Protein AF-A0A0T9R1D1-F1 (afdb_monomer_lite)

Organism: NCBI:txid2890319

Secondary structure (DSSP, 8-state):
-PPP------SHHHHHHHHHHTTT-HHHHHHHH-----SS-GGGGG-S-HHHHHHHHHHHHHHH--HHHHHHHHHHHHHHHHTPPPGGGGHHHHT-HHHHHHHHHHHHT-SGGGGGGTSSS--SSPPPP---HHHHTT--SS--SHHHHHHHHHHHHHHS-S-HHHHHHHHHHHHHHHHHHGGGTT-SS--TT-HHHHHHHHHHHHS-HHHHHHHHHHHHHHHHHHHHHHHHHHHHHHHTT--S------------------------------SSPP--HHHHTT----SHHHHHHHHHHHHHHTGGG-TTHHHHHHHHHHHHHHHHHHHHHHHHHHHHHHHHHHHTTS-------------HHHHHHHHHHHHHHHHHTTGGG------------------S--

Structure (mmCIF, N/CA/C/O backbone):
data_AF-A0A0T9R1D1-F1
#
_entry.id   AF-A0A0T9R1D1-F1
#
loop_
_atom_site.group_PDB
_atom_site.id
_atom_site.type_symbol
_atom_site.label_atom_id
_atom_site.label_alt_id
_atom_site.label_comp_id
_atom_site.label_asym_id
_atom_site.label_entity_id
_atom_site.label_seq_id
_atom_site.pdbx_PDB_ins_code
_atom_site.Cartn_x
_atom_site.Cartn_y
_atom_site.Cartn_z
_atom_site.occupancy
_atom_site.B_iso_or_equiv
_atom_site.auth_seq_id
_atom_site.auth_comp_id
_atom_site.auth_asym_id
_atom_site.auth_atom_id
_atom_site.pdbx_PDB_model_num
ATOM 1 N N . MET A 1 1 ? 31.024 3.770 -36.621 1.00 39.19 1 MET A N 1
ATOM 2 C CA . MET A 1 1 ? 30.273 2.869 -35.719 1.00 39.19 1 MET A CA 1
ATOM 3 C C . MET A 1 1 ? 29.210 3.701 -35.028 1.00 39.19 1 MET A C 1
ATOM 5 O O . MET A 1 1 ? 29.581 4.633 -34.332 1.00 39.19 1 MET A O 1
ATOM 9 N N . LYS A 1 2 ? 27.916 3.454 -35.272 1.00 47.56 2 LYS A N 1
ATOM 10 C CA . LYS A 1 2 ? 26.869 4.037 -34.420 1.00 47.56 2 LYS A CA 1
ATOM 11 C C . LYS A 1 2 ? 26.985 3.353 -33.057 1.00 47.56 2 LYS A C 1
ATOM 13 O O . LYS A 1 2 ? 27.010 2.124 -33.019 1.00 47.56 2 LYS A O 1
ATOM 18 N N . GLU A 1 3 ? 27.136 4.130 -31.989 1.00 56.22 3 GLU A N 1
ATOM 19 C CA . GLU A 1 3 ? 27.085 3.626 -30.613 1.00 56.22 3 GLU A CA 1
ATOM 20 C C . GLU A 1 3 ? 25.840 2.747 -30.453 1.00 56.22 3 GLU A C 1
ATOM 22 O O . GLU A 1 3 ? 24.732 3.142 -30.825 1.00 56.22 3 GLU A O 1
ATOM 27 N N . LYS A 1 4 ? 26.029 1.514 -29.975 1.00 64.62 4 LYS A N 1
ATOM 28 C CA . LYS A 1 4 ? 24.915 0.608 -29.700 1.00 64.62 4 LYS A CA 1
ATOM 29 C C . LYS A 1 4 ? 24.111 1.237 -28.561 1.00 64.62 4 LYS A C 1
ATOM 31 O O . LYS A 1 4 ? 24.691 1.609 -27.547 1.00 64.62 4 LYS A O 1
ATOM 36 N N . ALA A 1 5 ? 22.803 1.393 -28.734 1.00 75.94 5 ALA A N 1
ATOM 37 C CA . ALA A 1 5 ? 21.940 1.951 -27.700 1.00 75.94 5 ALA A CA 1
ATOM 38 C C . ALA A 1 5 ? 21.975 1.049 -26.456 1.00 75.94 5 ALA A C 1
ATOM 40 O O . ALA A 1 5 ? 21.552 -0.101 -26.537 1.00 75.94 5 ALA A O 1
ATOM 41 N N . ILE A 1 6 ? 22.497 1.549 -25.333 1.00 86.81 6 ILE A N 1
ATOM 42 C CA . ILE A 1 6 ? 22.583 0.809 -24.065 1.00 86.81 6 ILE A CA 1
ATOM 43 C C . ILE A 1 6 ? 21.473 1.286 -23.126 1.00 86.81 6 ILE A C 1
ATOM 45 O O . ILE A 1 6 ? 21.212 2.485 -22.990 1.00 86.81 6 ILE A O 1
ATOM 49 N N . ILE A 1 7 ? 20.815 0.340 -22.462 1.00 90.56 7 ILE A N 1
ATOM 50 C CA . ILE A 1 7 ? 19.822 0.615 -21.426 1.00 90.56 7 ILE A CA 1
ATOM 51 C C . ILE A 1 7 ? 20.579 0.877 -20.117 1.00 90.56 7 ILE A C 1
ATOM 53 O O . ILE A 1 7 ? 21.046 -0.048 -19.452 1.00 90.56 7 ILE A O 1
ATOM 57 N N . GLU A 1 8 ? 20.721 2.154 -19.754 1.00 89.75 8 GLU A N 1
ATOM 58 C CA . GLU A 1 8 ? 21.452 2.576 -18.553 1.00 89.75 8 GLU A CA 1
ATOM 59 C C . GLU A 1 8 ? 20.614 2.469 -17.266 1.00 89.75 8 GLU A C 1
ATOM 61 O O . GLU A 1 8 ? 19.822 3.363 -16.924 1.00 89.75 8 GLU A O 1
ATOM 66 N N . LEU A 1 9 ? 20.864 1.412 -16.493 1.00 93.94 9 LEU A N 1
ATOM 67 C CA . LEU A 1 9 ? 20.286 1.190 -15.168 1.00 93.94 9 LEU A CA 1
ATOM 68 C C . LEU A 1 9 ? 21.399 1.321 -14.118 1.00 93.94 9 LEU A C 1
ATOM 70 O O . LEU A 1 9 ? 22.374 0.581 -14.140 1.00 93.94 9 LEU A O 1
ATOM 74 N N . LYS A 1 10 ? 21.295 2.315 -13.227 1.00 93.12 10 LYS A N 1
ATOM 75 C CA . LYS A 1 10 ? 22.371 2.674 -12.275 1.00 93.12 10 LYS A CA 1
ATOM 76 C C . LYS A 1 10 ? 21.989 2.427 -10.820 1.00 93.12 10 LYS A C 1
ATOM 78 O O . LYS A 1 10 ? 22.827 2.528 -9.932 1.00 93.12 10 LYS A O 1
ATOM 83 N N . THR A 1 11 ? 20.713 2.157 -10.559 1.00 93.75 11 THR A N 1
ATOM 84 C CA . THR A 1 11 ? 20.182 1.969 -9.208 1.00 93.75 11 THR A CA 1
ATOM 85 C C . THR A 1 11 ? 19.214 0.797 -9.175 1.00 93.75 11 THR A C 1
ATOM 87 O O . THR A 1 11 ? 18.607 0.452 -10.188 1.00 93.75 11 THR A O 1
ATOM 90 N N . GLU A 1 12 ? 18.977 0.233 -7.992 1.00 93.56 12 GLU A N 1
ATOM 91 C CA . GLU A 1 12 ? 17.936 -0.785 -7.835 1.00 93.56 12 GLU A CA 1
ATOM 92 C C . GLU A 1 12 ? 16.534 -0.271 -8.216 1.00 93.56 12 GLU A C 1
ATOM 94 O O . GLU A 1 12 ? 15.703 -1.041 -8.690 1.00 93.56 12 GLU A O 1
ATOM 99 N N . ARG A 1 13 ? 16.254 1.030 -8.025 1.00 94.56 13 ARG A N 1
ATOM 100 C CA . ARG A 1 13 ? 14.980 1.647 -8.445 1.00 94.56 13 ARG A CA 1
ATOM 101 C C . ARG A 1 13 ? 14.839 1.628 -9.963 1.00 94.56 13 ARG A C 1
ATOM 103 O O . ARG A 1 13 ? 13.752 1.345 -10.460 1.00 94.56 13 ARG A O 1
ATOM 110 N N . ASP A 1 14 ? 15.936 1.879 -10.681 1.00 95.06 14 ASP A N 1
ATOM 111 C CA . ASP A 1 14 ? 15.959 1.808 -12.142 1.00 95.06 14 ASP A CA 1
ATOM 112 C C . ASP A 1 14 ? 15.614 0.389 -12.607 1.00 95.06 14 ASP A C 1
ATOM 114 O O . ASP A 1 14 ? 14.724 0.215 -13.435 1.00 95.06 14 ASP A O 1
ATOM 118 N N . ILE A 1 15 ? 16.277 -0.618 -12.028 1.00 94.81 15 ILE A N 1
ATOM 119 C CA . ILE A 1 15 ? 16.066 -2.033 -12.356 1.00 94.81 15 ILE A CA 1
ATOM 120 C C . ILE A 1 15 ? 14.618 -2.446 -12.070 1.00 94.81 15 ILE A C 1
ATOM 122 O O . ILE A 1 15 ? 13.946 -2.971 -12.956 1.00 94.81 15 ILE A O 1
ATOM 126 N N . ARG A 1 16 ? 14.098 -2.163 -10.867 1.00 94.62 16 ARG A N 1
ATOM 127 C CA . ARG A 1 16 ? 12.721 -2.531 -10.495 1.00 94.62 16 ARG A CA 1
ATOM 128 C C . ARG A 1 16 ? 11.677 -1.880 -11.393 1.00 94.62 16 ARG A C 1
ATOM 130 O O . ARG A 1 16 ? 10.714 -2.544 -11.770 1.00 94.62 16 ARG A O 1
ATOM 137 N N . LEU A 1 17 ? 11.847 -0.603 -11.742 1.00 95.56 17 LEU A N 1
ATOM 138 C CA . LEU A 1 17 ? 10.929 0.056 -12.666 1.00 95.56 17 LEU A CA 1
ATOM 139 C C . LEU A 1 17 ? 11.033 -0.547 -14.070 1.00 95.56 17 LEU A C 1
ATOM 141 O O . LEU A 1 17 ? 10.000 -0.813 -14.680 1.00 95.56 17 LEU A O 1
ATOM 145 N N . PHE A 1 18 ? 12.250 -0.748 -14.581 1.00 95.44 18 PHE A N 1
ATOM 146 C CA . PHE A 1 18 ? 12.462 -1.279 -15.924 1.00 95.44 18 PHE A CA 1
ATOM 147 C C . PHE A 1 18 ? 11.841 -2.670 -16.075 1.00 95.44 18 PHE A C 1
ATOM 149 O O . PHE A 1 18 ? 11.085 -2.907 -17.015 1.00 95.44 18 PHE A O 1
ATOM 156 N N . LEU A 1 19 ? 12.098 -3.563 -15.118 1.00 93.31 19 LEU A N 1
ATOM 157 C CA . LEU A 1 19 ? 11.526 -4.906 -15.114 1.00 93.31 19 LEU A CA 1
ATOM 158 C C . LEU A 1 19 ? 10.005 -4.877 -14.963 1.00 93.31 19 LEU A C 1
ATOM 160 O O . LEU A 1 19 ? 9.332 -5.666 -15.608 1.00 93.31 19 LEU A O 1
ATOM 164 N N . TRP A 1 20 ? 9.442 -3.956 -14.173 1.00 94.06 20 TRP A N 1
ATOM 165 C CA . TRP A 1 20 ? 7.986 -3.807 -14.079 1.00 94.06 20 TRP A CA 1
ATOM 166 C C . TRP A 1 20 ? 7.359 -3.320 -15.394 1.00 94.06 20 TRP A C 1
ATOM 168 O O . TRP A 1 20 ? 6.350 -3.868 -15.831 1.00 94.06 20 TRP A O 1
ATOM 178 N N . LEU A 1 21 ? 7.960 -2.320 -16.049 1.00 93.44 21 LEU A N 1
ATOM 179 C CA . LEU A 1 21 ? 7.464 -1.770 -17.318 1.00 93.44 21 LEU A CA 1
ATOM 180 C C . LEU A 1 21 ? 7.488 -2.789 -18.462 1.00 93.44 21 LEU A C 1
ATOM 182 O O . LEU A 1 21 ? 6.662 -2.686 -19.367 1.00 93.44 21 LEU A O 1
ATOM 186 N N . ASN A 1 22 ? 8.444 -3.719 -18.425 1.00 93.31 22 ASN A N 1
ATOM 187 C CA . ASN A 1 22 ? 8.735 -4.665 -19.502 1.00 93.31 22 ASN A CA 1
ATOM 188 C C . ASN A 1 22 ? 8.604 -6.127 -19.034 1.00 93.31 22 ASN A C 1
ATOM 190 O O . ASN A 1 22 ? 9.261 -7.016 -19.576 1.00 93.31 22 ASN A O 1
ATOM 194 N N . LYS A 1 23 ? 7.786 -6.387 -18.005 1.00 89.12 23 LYS A N 1
ATOM 195 C CA . LYS A 1 23 ? 7.622 -7.727 -17.412 1.00 89.12 23 LYS A CA 1
ATOM 196 C C . LYS A 1 23 ? 7.077 -8.754 -18.411 1.00 89.12 23 LYS A C 1
ATOM 198 O O . LYS A 1 23 ? 7.488 -9.906 -18.379 1.00 89.12 23 LYS A O 1
ATOM 203 N N . ASP A 1 24 ? 6.204 -8.299 -19.309 1.00 91.06 24 ASP A N 1
ATOM 204 C CA . ASP A 1 24 ? 5.544 -9.110 -20.338 1.00 91.06 24 ASP A CA 1
ATOM 205 C C . ASP A 1 24 ? 6.248 -8.982 -21.704 1.00 91.06 24 ASP A C 1
ATOM 207 O O . ASP A 1 24 ? 5.720 -9.404 -22.731 1.00 91.06 24 ASP A O 1
ATOM 211 N N . ASP A 1 25 ? 7.425 -8.351 -21.739 1.00 93.81 25 ASP A N 1
ATOM 212 C CA . ASP A 1 25 ? 8.198 -8.173 -22.962 1.00 93.81 25 ASP A CA 1
ATOM 213 C C . ASP A 1 25 ? 8.818 -9.502 -23.411 1.00 93.81 25 ASP A C 1
ATOM 215 O O . ASP A 1 25 ? 9.328 -10.277 -22.595 1.00 93.81 25 ASP A O 1
ATOM 219 N N . ALA A 1 26 ? 8.814 -9.753 -24.721 1.00 91.25 26 ALA A N 1
ATOM 220 C CA . ALA A 1 26 ? 9.353 -10.978 -25.295 1.00 91.25 26 ALA A CA 1
ATOM 221 C C . ALA A 1 26 ? 10.834 -11.194 -24.941 1.00 91.25 26 ALA A C 1
ATOM 223 O O . ALA A 1 26 ? 11.230 -12.336 -24.726 1.00 91.25 26 ALA A O 1
ATOM 224 N N . ALA A 1 27 ? 11.641 -10.134 -24.809 1.00 90.06 27 ALA A N 1
ATOM 225 C CA . ALA A 1 27 ? 13.036 -10.262 -24.386 1.00 90.06 27 ALA A CA 1
ATOM 226 C C . ALA A 1 27 ? 13.132 -10.796 -22.951 1.00 90.06 27 ALA A C 1
ATOM 228 O O . ALA A 1 27 ? 13.853 -11.759 -22.695 1.00 90.06 27 ALA A O 1
ATOM 229 N N . THR A 1 28 ? 12.344 -10.235 -22.030 1.00 88.00 28 THR A N 1
ATOM 230 C CA . THR A 1 28 ? 12.280 -10.677 -20.629 1.00 88.00 28 THR A CA 1
ATOM 231 C C . THR A 1 28 ? 11.819 -12.136 -20.527 1.00 88.00 28 THR A C 1
ATOM 233 O O . THR A 1 28 ? 12.431 -12.929 -19.812 1.00 88.00 28 THR A O 1
ATOM 236 N N . LEU A 1 29 ? 10.774 -12.514 -21.272 1.00 86.00 29 LEU A N 1
ATOM 237 C CA . LEU A 1 29 ? 10.209 -13.869 -21.259 1.00 86.00 29 LEU A CA 1
ATOM 238 C C . LEU A 1 29 ? 11.147 -14.905 -21.904 1.00 86.00 29 LEU A C 1
ATOM 240 O O . LEU A 1 29 ? 11.362 -15.986 -21.349 1.00 86.00 29 LEU A O 1
ATOM 244 N N . ASN A 1 30 ? 11.758 -14.576 -23.045 1.00 85.38 30 ASN A N 1
ATOM 245 C CA . ASN A 1 30 ? 12.713 -15.450 -23.733 1.00 85.38 30 ASN A CA 1
ATOM 246 C C . ASN A 1 30 ? 13.986 -15.654 -22.910 1.00 85.38 30 ASN A C 1
ATOM 248 O O . ASN A 1 30 ? 14.575 -16.741 -22.918 1.00 85.38 30 ASN A O 1
ATOM 252 N N . PHE A 1 31 ? 14.407 -14.630 -22.165 1.00 83.12 31 PHE A N 1
ATOM 253 C CA . PHE A 1 31 ? 15.561 -14.742 -21.284 1.00 83.12 31 PHE A CA 1
ATOM 254 C C . PHE A 1 31 ? 15.331 -15.747 -20.145 1.00 83.12 31 PHE A C 1
ATOM 256 O O . PHE A 1 31 ? 16.263 -16.410 -19.701 1.00 83.12 31 PHE A O 1
ATOM 263 N N . GLN A 1 32 ? 14.085 -15.943 -19.715 1.00 78.94 32 GLN A N 1
ATOM 264 C CA . GLN A 1 32 ? 13.746 -16.927 -18.684 1.00 78.94 32 GLN A CA 1
ATOM 265 C C . GLN A 1 32 ? 13.573 -18.352 -19.222 1.00 78.94 32 GLN A C 1
ATOM 267 O O . GLN A 1 32 ? 13.819 -19.312 -18.497 1.00 78.94 32 GLN A O 1
ATOM 272 N N . THR A 1 33 ? 13.114 -18.497 -20.466 1.00 76.38 33 THR A N 1
ATOM 273 C CA . THR A 1 33 ? 12.575 -19.768 -20.982 1.00 76.38 33 THR A CA 1
ATOM 274 C C . THR A 1 33 ? 13.488 -20.482 -21.971 1.00 76.38 33 THR A C 1
ATOM 276 O O . THR A 1 33 ? 13.493 -21.711 -22.015 1.00 76.38 33 THR A O 1
ATOM 279 N N . ILE A 1 34 ? 14.269 -19.745 -22.762 1.00 72.94 34 ILE A N 1
ATOM 280 C CA . ILE A 1 34 ? 15.081 -20.335 -23.828 1.00 72.94 34 ILE A CA 1
ATOM 281 C C . ILE A 1 34 ? 16.478 -20.657 -23.292 1.00 72.94 34 ILE A C 1
ATOM 283 O O . ILE A 1 34 ? 17.191 -19.778 -22.806 1.00 72.94 34 ILE A O 1
ATOM 287 N N . SER A 1 35 ? 16.885 -21.923 -23.418 1.00 62.19 35 SER A N 1
ATOM 288 C CA . SER A 1 35 ? 18.256 -22.365 -23.149 1.00 62.19 35 SER A CA 1
ATOM 289 C C . SER A 1 35 ? 19.154 -21.995 -24.334 1.00 62.19 35 SER A C 1
ATOM 291 O O . SER A 1 35 ? 19.328 -22.769 -25.271 1.00 62.19 35 SER A O 1
ATOM 293 N N . LEU A 1 36 ? 19.673 -20.768 -24.318 1.00 65.81 36 LEU A N 1
ATOM 294 C CA . LEU A 1 36 ? 20.740 -20.318 -25.215 1.00 65.81 36 LEU A CA 1
ATOM 295 C C . LEU A 1 36 ? 22.075 -20.299 -24.463 1.00 65.81 36 LEU A C 1
ATOM 297 O O . LEU A 1 36 ? 22.106 -20.176 -23.236 1.00 65.81 36 LEU A O 1
ATOM 301 N N . VAL A 1 37 ? 23.183 -20.397 -25.201 1.00 69.38 37 VAL A N 1
ATOM 302 C CA . VAL A 1 37 ? 24.516 -20.103 -24.655 1.00 69.38 37 VAL A CA 1
ATOM 303 C C . VAL A 1 37 ? 24.574 -18.603 -24.386 1.00 69.38 37 VAL A C 1
ATOM 305 O O . VAL A 1 37 ? 24.555 -17.814 -25.327 1.00 69.38 37 VAL A O 1
ATOM 308 N N . ARG A 1 38 ? 24.611 -18.219 -23.110 1.00 75.44 38 ARG A N 1
ATOM 309 C CA . ARG A 1 38 ? 24.570 -16.823 -22.656 1.00 75.44 38 ARG A CA 1
ATOM 310 C C . ARG A 1 38 ? 25.704 -16.526 -21.697 1.00 75.44 38 ARG A C 1
ATOM 312 O O . ARG A 1 38 ? 26.185 -17.426 -21.007 1.00 75.44 38 ARG A O 1
ATOM 319 N N . ASN A 1 39 ? 26.095 -15.258 -21.629 1.00 80.75 39 ASN A N 1
ATOM 320 C CA . ASN A 1 39 ? 27.077 -14.801 -20.650 1.00 80.75 39 ASN A CA 1
ATOM 321 C C . ASN A 1 39 ? 26.455 -14.673 -19.256 1.00 80.75 39 ASN A C 1
ATOM 323 O O . ASN A 1 39 ? 27.155 -14.846 -18.256 1.00 80.75 39 ASN A O 1
ATOM 327 N N . TYR A 1 40 ? 25.144 -14.412 -19.188 1.00 82.62 40 TYR A N 1
ATOM 328 C CA . TYR A 1 40 ? 24.403 -14.286 -17.939 1.00 82.62 40 TYR A CA 1
ATOM 329 C C . TYR A 1 40 ? 23.235 -15.277 -17.849 1.00 82.62 40 TYR A C 1
ATOM 331 O O . TYR A 1 40 ? 22.577 -15.625 -18.829 1.00 82.62 40 TYR A O 1
ATOM 339 N N . ASN A 1 41 ? 22.960 -15.738 -16.631 1.00 80.19 41 ASN A N 1
ATOM 340 C CA . ASN A 1 41 ? 21.825 -16.595 -16.321 1.00 80.19 41 ASN A CA 1
ATOM 341 C C . ASN A 1 41 ? 20.550 -15.769 -16.053 1.00 80.19 41 ASN A C 1
ATOM 343 O O . ASN A 1 41 ? 20.605 -14.598 -15.678 1.00 80.19 41 ASN A O 1
ATOM 347 N N . ALA A 1 42 ? 19.375 -16.390 -16.193 1.00 81.19 42 ALA A N 1
ATOM 348 C CA . ALA A 1 42 ? 18.093 -15.712 -15.970 1.00 81.19 42 ALA A CA 1
ATOM 349 C C . ALA A 1 42 ? 17.949 -15.135 -14.547 1.00 81.19 42 ALA A C 1
ATOM 351 O O . ALA A 1 42 ? 17.370 -14.066 -14.359 1.00 81.19 42 ALA A O 1
ATOM 352 N N . ASN A 1 43 ? 18.521 -15.807 -13.544 1.00 83.94 43 ASN A N 1
ATOM 353 C CA . ASN A 1 43 ? 18.464 -15.372 -12.145 1.00 83.94 43 ASN A CA 1
ATOM 354 C C . ASN A 1 43 ? 19.247 -14.072 -11.907 1.00 83.94 43 ASN A C 1
ATOM 356 O O . ASN A 1 43 ? 18.867 -13.274 -11.053 1.00 83.94 43 ASN A O 1
ATOM 360 N N . GLN A 1 44 ? 20.308 -13.830 -12.677 1.00 87.12 44 GLN A N 1
ATOM 361 C CA . GLN A 1 44 ? 21.113 -12.614 -12.623 1.00 87.12 44 GLN A CA 1
ATOM 362 C C . GLN A 1 44 ? 20.330 -11.392 -13.104 1.00 87.12 44 GLN A C 1
ATOM 364 O O . GLN A 1 44 ? 20.607 -10.303 -12.628 1.00 87.12 44 GLN A O 1
ATOM 369 N N . MET A 1 45 ? 19.299 -11.550 -13.943 1.00 84.56 45 MET A N 1
ATOM 370 C CA . MET A 1 45 ? 18.399 -10.450 -14.326 1.00 84.56 45 MET A CA 1
ATOM 371 C C . MET A 1 45 ? 17.559 -9.922 -13.147 1.00 84.56 45 MET A C 1
ATOM 373 O O . MET A 1 45 ? 17.096 -8.783 -13.167 1.00 84.56 45 MET A O 1
ATOM 377 N N . TYR A 1 46 ? 17.377 -10.734 -12.106 1.00 83.94 46 TYR A N 1
ATOM 378 C CA . TYR A 1 46 ? 16.678 -10.369 -10.870 1.00 83.94 46 TYR A CA 1
ATOM 379 C C . TYR A 1 46 ? 17.627 -10.334 -9.664 1.00 83.94 46 TYR A C 1
ATOM 381 O O . TYR A 1 46 ? 17.184 -10.349 -8.515 1.00 83.94 46 TYR A O 1
ATOM 389 N N . GLY A 1 47 ? 18.938 -10.308 -9.924 1.00 79.75 47 GLY A N 1
ATOM 390 C CA . GLY A 1 47 ? 19.976 -10.315 -8.905 1.00 79.75 47 GLY A CA 1
ATOM 391 C C . GLY A 1 47 ? 20.118 -8.974 -8.182 1.00 79.75 47 GLY A C 1
ATOM 392 O O . GLY A 1 47 ? 19.675 -7.926 -8.655 1.00 79.75 47 GLY A O 1
ATOM 393 N N . GLY A 1 48 ? 20.776 -9.012 -7.020 1.00 81.00 48 GLY A N 1
ATOM 394 C CA . GLY A 1 48 ? 21.062 -7.816 -6.219 1.00 81.00 48 GLY A CA 1
ATOM 395 C C . GLY A 1 48 ? 22.231 -6.966 -6.734 1.00 81.00 48 GLY A C 1
ATOM 396 O O . GLY A 1 48 ? 22.327 -5.794 -6.382 1.00 81.00 48 GLY A O 1
ATOM 397 N N . ASP A 1 49 ? 23.114 -7.523 -7.569 1.00 91.56 49 ASP A N 1
ATOM 398 C CA . ASP A 1 49 ? 24.230 -6.772 -8.151 1.00 91.56 49 ASP A CA 1
ATOM 399 C C . ASP A 1 49 ? 23.746 -5.947 -9.348 1.00 91.56 49 ASP A C 1
ATOM 401 O O . ASP A 1 49 ? 23.413 -6.482 -10.403 1.00 91.56 49 ASP A O 1
ATOM 405 N N . ILE A 1 50 ? 23.727 -4.623 -9.183 1.00 93.06 50 ILE A N 1
ATOM 406 C CA . ILE A 1 50 ? 23.224 -3.679 -10.187 1.00 93.06 50 ILE A CA 1
ATOM 407 C C . ILE A 1 50 ? 23.965 -3.820 -11.519 1.00 93.06 50 ILE A C 1
ATOM 409 O O . ILE A 1 50 ? 23.332 -3.761 -12.574 1.00 93.06 50 ILE A O 1
ATOM 413 N N . ASN A 1 51 ? 25.286 -4.005 -11.493 1.00 92.62 51 ASN A N 1
ATOM 414 C CA . ASN A 1 51 ? 26.083 -4.082 -12.711 1.00 92.62 51 ASN A CA 1
ATOM 415 C C . ASN A 1 51 ? 25.762 -5.374 -13.454 1.00 92.62 51 ASN A C 1
ATOM 417 O O . ASN A 1 51 ? 25.403 -5.320 -14.630 1.00 92.62 51 ASN A O 1
ATOM 421 N N . VAL A 1 52 ? 25.822 -6.511 -12.760 1.00 92.31 52 VAL A N 1
ATOM 422 C CA . VAL A 1 52 ? 25.525 -7.825 -13.346 1.00 92.31 52 VAL A CA 1
ATOM 423 C C . VAL A 1 52 ? 24.097 -7.860 -13.891 1.00 92.31 52 VAL A C 1
ATOM 425 O O . VAL A 1 52 ? 23.894 -8.239 -15.043 1.00 92.31 52 VAL A O 1
ATOM 428 N N . THR A 1 53 ? 23.122 -7.377 -13.120 1.00 93.75 53 THR A N 1
ATOM 429 C CA . THR A 1 53 ? 21.718 -7.312 -13.540 1.00 93.75 53 THR A CA 1
ATOM 430 C C . THR A 1 53 ? 21.531 -6.437 -14.778 1.00 93.75 53 THR A C 1
ATOM 432 O O . THR A 1 53 ? 20.825 -6.815 -15.711 1.00 93.75 53 THR A O 1
ATOM 435 N N . THR A 1 54 ? 22.197 -5.283 -14.841 1.00 94.00 54 THR A N 1
ATOM 436 C CA . THR A 1 54 ? 22.114 -4.387 -16.005 1.00 94.00 54 THR A CA 1
ATOM 437 C C . THR A 1 54 ? 22.702 -5.029 -17.258 1.00 94.00 54 THR A C 1
ATOM 439 O O . THR A 1 54 ? 22.136 -4.876 -18.341 1.00 94.00 54 THR A O 1
ATOM 442 N N . HIS A 1 55 ? 23.807 -5.766 -17.131 1.00 92.69 55 HIS A N 1
ATOM 443 C CA . HIS A 1 55 ? 24.411 -6.473 -18.261 1.00 92.69 55 HIS A CA 1
ATOM 444 C C . HIS A 1 55 ? 23.521 -7.625 -18.737 1.00 92.69 55 HIS A C 1
ATOM 446 O O . HIS A 1 55 ? 23.294 -7.736 -19.939 1.00 92.69 55 HIS A O 1
ATOM 452 N N . ALA A 1 56 ? 22.935 -8.396 -17.816 1.00 92.06 56 ALA A N 1
ATOM 453 C CA . ALA A 1 56 ? 21.969 -9.445 -18.140 1.00 92.06 56 ALA A CA 1
ATOM 454 C C . ALA A 1 56 ? 20.736 -8.891 -18.882 1.00 92.06 56 ALA A C 1
ATOM 456 O O . ALA A 1 56 ? 20.330 -9.438 -19.904 1.00 92.06 56 ALA A O 1
ATOM 457 N N . ILE A 1 57 ? 20.178 -7.762 -18.423 1.00 92.88 57 ILE A N 1
ATOM 458 C CA . ILE A 1 57 ? 19.061 -7.084 -19.105 1.00 92.88 57 ILE A CA 1
ATOM 459 C C . ILE A 1 57 ? 19.471 -6.637 -20.513 1.00 92.88 57 ILE A C 1
ATOM 461 O O . ILE A 1 57 ? 18.731 -6.849 -21.469 1.00 92.88 57 ILE A O 1
ATOM 465 N N . ASN A 1 58 ? 20.642 -6.015 -20.666 1.00 92.56 58 ASN A N 1
ATOM 466 C CA . ASN A 1 58 ? 21.094 -5.576 -21.985 1.00 92.56 58 ASN A CA 1
ATOM 467 C C . ASN A 1 58 ? 21.358 -6.767 -22.921 1.00 92.56 58 ASN A C 1
ATOM 469 O O . ASN A 1 58 ? 20.977 -6.685 -24.083 1.00 92.56 58 ASN A O 1
ATOM 473 N N . GLU A 1 59 ? 21.931 -7.877 -22.439 1.00 90.94 59 GLU A N 1
ATOM 474 C CA . GLU A 1 59 ? 22.091 -9.112 -23.225 1.00 90.94 59 GLU A CA 1
ATOM 475 C C . GLU A 1 59 ? 20.730 -9.612 -23.734 1.00 90.94 59 GLU A C 1
ATOM 477 O O . GLU A 1 59 ? 20.552 -9.750 -24.944 1.00 90.94 59 GLU A O 1
ATOM 482 N N . ALA A 1 60 ? 19.740 -9.745 -22.843 1.00 90.81 60 ALA A N 1
ATOM 483 C CA . ALA A 1 60 ? 18.388 -10.186 -23.190 1.00 90.81 60 ALA A CA 1
ATOM 484 C C . ALA A 1 60 ? 17.738 -9.338 -24.296 1.00 90.81 60 ALA A C 1
ATOM 486 O O . ALA A 1 60 ? 17.145 -9.859 -25.240 1.00 90.81 60 ALA A O 1
ATOM 487 N N . PHE A 1 61 ? 17.847 -8.012 -24.191 1.00 92.50 61 PHE A N 1
ATOM 488 C CA . PHE A 1 61 ? 17.230 -7.095 -25.148 1.00 92.50 61 PHE A CA 1
ATOM 489 C C . PHE A 1 61 ? 18.031 -6.996 -26.454 1.00 92.50 61 PHE A C 1
ATOM 491 O O . PHE A 1 61 ? 17.439 -6.824 -27.518 1.00 92.50 61 PHE A O 1
ATOM 498 N N . PHE A 1 62 ? 19.359 -7.134 -26.409 1.00 90.44 62 PHE A N 1
ATOM 499 C CA . PHE A 1 62 ? 20.216 -7.121 -27.599 1.00 90.44 62 PHE A CA 1
ATOM 500 C C . PHE A 1 62 ? 20.089 -8.381 -28.449 1.00 90.44 62 PHE A C 1
ATOM 502 O O . PHE A 1 62 ? 20.305 -8.295 -29.657 1.00 90.44 62 PHE A O 1
ATOM 509 N N . GLU A 1 63 ? 19.768 -9.524 -27.839 1.00 86.81 63 GLU A N 1
ATOM 510 C CA . GLU A 1 63 ? 19.490 -10.766 -28.566 1.00 86.81 63 GLU A CA 1
ATOM 511 C C . GLU A 1 63 ? 18.257 -10.628 -29.470 1.00 86.81 63 GLU A C 1
ATOM 513 O O . GLU A 1 63 ? 18.231 -11.199 -30.559 1.00 86.81 63 GLU A O 1
ATOM 518 N N . LEU A 1 64 ? 17.248 -9.862 -29.039 1.00 88.81 64 LEU A N 1
ATOM 519 C CA . LEU A 1 64 ? 15.951 -9.806 -29.715 1.00 88.81 64 LEU A CA 1
ATOM 520 C C . LEU A 1 64 ? 15.727 -8.537 -30.549 1.00 88.81 64 LEU A C 1
ATOM 522 O O . LEU A 1 64 ? 15.017 -8.582 -31.555 1.00 88.81 64 LEU A O 1
ATOM 526 N N . TYR A 1 65 ? 16.300 -7.401 -30.147 1.00 91.75 65 TYR A N 1
ATOM 527 C CA . TYR A 1 65 ? 15.950 -6.099 -30.711 1.00 91.75 65 TYR A CA 1
ATOM 528 C C . TYR A 1 65 ? 17.114 -5.392 -31.403 1.00 91.75 65 TYR A C 1
ATOM 530 O O . TYR A 1 65 ? 18.269 -5.428 -30.978 1.00 91.75 65 TYR A O 1
ATOM 538 N N . ASN A 1 66 ? 16.779 -4.676 -32.479 1.00 89.81 66 ASN A N 1
ATOM 539 C CA . ASN A 1 66 ? 17.715 -3.818 -33.196 1.00 89.81 66 ASN A CA 1
ATOM 540 C C . ASN A 1 66 ? 17.969 -2.486 -32.442 1.00 89.81 66 ASN A C 1
ATOM 542 O O . ASN A 1 66 ? 17.204 -2.121 -31.542 1.00 89.81 66 ASN A O 1
ATOM 546 N N . PRO A 1 67 ? 19.017 -1.720 -32.807 1.00 89.25 67 PRO A N 1
ATOM 547 C CA . PRO A 1 67 ? 19.367 -0.471 -32.123 1.00 89.25 67 PRO A CA 1
ATOM 548 C C . PRO A 1 67 ? 18.260 0.593 -32.070 1.00 89.25 67 PRO A C 1
ATOM 550 O O . PRO A 1 67 ? 18.176 1.322 -31.083 1.00 89.25 67 PRO A O 1
ATOM 553 N N . ASP A 1 68 ? 17.402 0.689 -33.088 1.00 88.00 68 ASP A N 1
ATOM 554 C CA . ASP A 1 68 ? 16.336 1.699 -33.134 1.00 88.00 68 ASP A CA 1
ATOM 555 C C . ASP A 1 68 ? 15.234 1.394 -32.111 1.00 88.00 68 ASP A C 1
ATOM 557 O O . ASP A 1 68 ? 14.768 2.287 -31.399 1.00 88.00 68 ASP A O 1
ATOM 561 N N . ILE A 1 69 ? 14.878 0.116 -31.965 1.00 90.50 69 ILE A N 1
ATOM 562 C CA . ILE A 1 69 ? 13.949 -0.344 -30.931 1.00 90.50 69 ILE A CA 1
ATOM 563 C C . ILE A 1 69 ? 14.566 -0.142 -29.542 1.00 90.50 69 ILE A C 1
ATOM 565 O O . ILE A 1 69 ? 13.911 0.414 -28.660 1.00 90.50 69 ILE A O 1
ATOM 569 N N . LEU A 1 70 ? 15.838 -0.500 -29.347 1.00 91.38 70 LEU A N 1
ATOM 570 C CA . LEU A 1 70 ? 16.544 -0.320 -28.069 1.00 91.38 70 LEU A CA 1
ATOM 571 C C . LEU A 1 70 ? 16.584 1.150 -27.623 1.00 91.38 70 LEU A C 1
ATOM 573 O O . LEU A 1 70 ? 16.333 1.452 -26.454 1.00 91.38 70 LEU A O 1
ATOM 577 N N . ASN A 1 71 ? 16.791 2.078 -28.563 1.00 90.75 71 ASN A N 1
ATOM 578 C CA . ASN A 1 71 ? 16.718 3.518 -28.302 1.00 90.75 71 ASN A CA 1
ATOM 579 C C . ASN A 1 71 ? 15.363 3.942 -27.714 1.00 90.75 71 ASN A C 1
ATOM 581 O O . ASN A 1 71 ? 15.318 4.825 -26.852 1.00 90.75 71 ASN A O 1
ATOM 585 N N . SER A 1 72 ? 14.261 3.305 -28.123 1.00 91.50 72 SER A N 1
ATOM 586 C CA . SER A 1 72 ? 12.932 3.608 -27.581 1.00 91.50 72 SER A CA 1
ATOM 587 C C . SER A 1 72 ? 12.797 3.227 -26.098 1.00 91.50 72 SER A C 1
ATOM 589 O O . SER A 1 72 ? 12.252 4.011 -25.313 1.00 91.50 72 SER A O 1
ATOM 591 N N . TYR A 1 73 ? 13.372 2.091 -25.677 1.00 93.62 73 TYR A N 1
ATOM 592 C CA . TYR A 1 73 ? 13.412 1.676 -24.269 1.00 93.62 73 TYR A CA 1
ATOM 593 C C . TYR A 1 73 ? 14.269 2.631 -23.439 1.00 93.62 73 TYR A C 1
ATOM 595 O O . TYR A 1 73 ? 13.822 3.096 -22.386 1.00 93.62 73 TYR A O 1
ATOM 603 N N . THR A 1 74 ? 15.458 2.994 -23.933 1.00 91.94 74 THR A N 1
ATOM 604 C CA . THR A 1 74 ? 16.340 3.965 -23.269 1.00 91.94 74 THR A CA 1
ATOM 605 C C . THR A 1 74 ? 15.648 5.319 -23.104 1.00 91.94 74 THR A C 1
ATOM 607 O O . THR A 1 74 ? 15.653 5.893 -22.010 1.00 91.94 74 THR A O 1
ATOM 610 N N . PHE A 1 75 ? 14.970 5.812 -24.145 1.00 91.56 75 PHE A N 1
ATOM 611 C CA . PHE A 1 75 ? 14.222 7.068 -24.090 1.00 91.56 75 PHE A CA 1
ATOM 612 C C . PHE A 1 75 ? 13.055 7.017 -23.092 1.00 91.56 75 PHE A C 1
ATOM 614 O O . PHE A 1 75 ? 12.910 7.918 -22.258 1.00 91.56 75 PHE A O 1
ATOM 621 N N . ARG A 1 76 ? 12.239 5.953 -23.126 1.00 92.06 76 ARG A N 1
ATOM 622 C CA . ARG A 1 76 ? 11.117 5.763 -22.191 1.00 92.06 76 ARG A CA 1
ATOM 623 C C . ARG A 1 76 ? 11.607 5.707 -20.747 1.00 92.06 76 ARG A C 1
ATOM 625 O O . ARG A 1 76 ? 11.018 6.352 -19.877 1.00 92.06 76 ARG A O 1
ATOM 632 N N . MET A 1 77 ? 12.696 4.981 -20.501 1.00 93.25 77 MET A N 1
ATOM 633 C CA . MET A 1 77 ? 13.289 4.863 -19.174 1.00 93.25 77 MET A CA 1
ATOM 634 C C . MET A 1 77 ? 13.821 6.209 -18.676 1.00 93.25 77 MET A C 1
ATOM 636 O O . MET A 1 77 ? 13.521 6.606 -17.551 1.00 93.25 77 MET A O 1
ATOM 640 N N . LYS A 1 78 ? 14.535 6.962 -19.524 1.00 92.75 78 LYS A N 1
ATOM 641 C CA . LYS A 1 78 ? 15.037 8.302 -19.188 1.00 92.75 78 LYS A CA 1
ATOM 642 C C . LYS A 1 78 ? 13.908 9.232 -18.730 1.00 92.75 78 LYS A C 1
ATOM 644 O O . LYS A 1 78 ? 13.995 9.797 -17.642 1.00 92.75 78 LYS A O 1
ATOM 649 N N . ARG A 1 79 ? 12.807 9.306 -19.488 1.00 92.19 79 ARG A N 1
ATOM 650 C CA . ARG A 1 79 ? 11.639 10.135 -19.129 1.00 92.19 79 ARG A CA 1
ATOM 651 C C . ARG A 1 79 ? 11.004 9.733 -17.798 1.00 92.19 79 ARG A C 1
ATOM 653 O O . ARG A 1 79 ? 10.574 10.592 -17.030 1.00 92.19 79 ARG A O 1
ATOM 660 N N . LYS A 1 80 ? 10.929 8.432 -17.503 1.00 93.50 80 LYS A N 1
ATOM 661 C CA . LYS A 1 80 ? 10.387 7.958 -16.221 1.00 93.50 80 LYS A CA 1
ATOM 662 C C . LYS A 1 80 ? 11.308 8.303 -15.048 1.00 93.50 80 LYS A C 1
ATOM 664 O O . LYS A 1 80 ? 10.809 8.749 -14.016 1.00 93.50 80 LYS A O 1
ATOM 669 N N . LYS A 1 81 ? 12.629 8.176 -15.226 1.00 93.06 81 LYS A N 1
ATOM 670 C CA . LYS A 1 81 ? 13.643 8.533 -14.216 1.00 93.06 81 LYS A CA 1
ATOM 671 C C . LYS A 1 81 ? 13.620 10.019 -13.865 1.00 93.06 81 LYS A C 1
ATOM 673 O O . LYS A 1 81 ? 13.746 10.367 -12.697 1.00 93.06 81 LYS A O 1
ATOM 678 N N . GLU A 1 82 ? 13.389 10.893 -14.843 1.00 92.81 82 GLU A N 1
ATOM 679 C CA . GLU A 1 82 ? 13.215 12.339 -14.611 1.00 92.81 82 GLU A CA 1
ATOM 680 C C . GLU A 1 82 ? 12.019 12.650 -13.692 1.00 92.81 82 GLU A C 1
ATOM 682 O O . GLU A 1 82 ? 11.989 13.680 -13.022 1.00 92.81 82 GLU A O 1
ATOM 687 N N . CYS A 1 83 ? 11.051 11.733 -13.603 1.00 94.81 83 CYS A N 1
ATOM 688 C CA . CYS A 1 83 ? 9.892 11.844 -12.724 1.00 94.81 83 CYS A CA 1
ATOM 689 C C . CYS A 1 83 ? 10.069 11.124 -11.375 1.00 94.81 83 CYS A C 1
ATOM 691 O O . CYS A 1 83 ? 9.081 10.944 -10.658 1.00 94.81 83 CYS A O 1
ATOM 693 N N . PHE A 1 84 ? 11.271 10.666 -11.014 1.00 96.25 84 PHE A N 1
ATOM 694 C CA . PHE A 1 84 ? 11.514 10.025 -9.720 1.00 96.25 84 PHE A CA 1
ATOM 695 C C . PHE A 1 84 ? 11.506 11.024 -8.577 1.00 96.25 84 PHE A C 1
ATOM 697 O O . PHE A 1 84 ? 12.199 12.039 -8.602 1.00 96.25 84 PHE A O 1
ATOM 704 N N . LEU A 1 85 ? 10.792 10.672 -7.505 1.00 96.81 85 LEU A N 1
ATOM 705 C CA . LEU A 1 85 ? 10.973 11.374 -6.243 1.00 96.81 85 LEU A CA 1
ATOM 706 C C . LEU A 1 85 ? 12.410 11.173 -5.737 1.00 96.81 85 LEU A C 1
ATOM 708 O O . LEU A 1 85 ? 12.874 10.023 -5.655 1.00 96.81 85 LEU A O 1
ATOM 712 N N . PRO A 1 86 ? 13.109 12.255 -5.349 1.00 95.38 86 PRO A N 1
ATOM 713 C CA . PRO A 1 86 ? 14.408 12.155 -4.702 1.00 95.38 86 PRO A CA 1
ATOM 714 C C . PRO A 1 86 ? 14.340 11.301 -3.432 1.00 95.38 86 PRO A C 1
ATOM 716 O O . PRO A 1 86 ? 13.392 11.391 -2.655 1.00 95.38 86 PRO A O 1
ATOM 719 N N . SER A 1 87 ? 15.382 10.509 -3.162 1.00 93.62 87 SER A N 1
ATOM 720 C CA . SER A 1 87 ? 15.409 9.582 -2.016 1.00 93.62 87 SER A CA 1
ATOM 721 C C . SER A 1 87 ? 15.168 10.253 -0.654 1.00 93.62 87 SER A C 1
ATOM 723 O O . SER A 1 87 ? 14.654 9.605 0.262 1.00 93.62 87 SER A O 1
ATOM 725 N N . ARG A 1 88 ? 15.509 11.545 -0.528 1.00 95.00 88 ARG A N 1
ATOM 726 C CA . ARG A 1 88 ? 15.279 12.366 0.672 1.00 95.00 88 ARG A CA 1
ATOM 727 C C . ARG A 1 88 ? 13.798 12.552 1.005 1.00 95.00 88 ARG A C 1
ATOM 729 O O . ARG A 1 88 ? 13.466 12.622 2.184 1.00 95.00 88 ARG A O 1
ATOM 736 N N . GLU A 1 89 ? 12.913 12.551 0.007 1.00 96.44 89 GLU A N 1
ATOM 737 C CA . GLU A 1 89 ? 11.471 12.763 0.203 1.00 96.44 89 GLU A CA 1
ATOM 738 C C . GLU A 1 89 ? 10.823 11.605 0.976 1.00 96.44 89 GLU A C 1
ATOM 740 O O . GLU A 1 89 ? 9.807 11.776 1.639 1.00 96.44 89 GLU A O 1
ATOM 745 N N . PHE A 1 90 ? 11.453 10.427 0.969 1.00 96.69 90 PHE A N 1
ATOM 746 C CA . PHE A 1 90 ? 10.995 9.254 1.716 1.00 96.69 90 PHE A CA 1
ATOM 747 C C . PHE A 1 90 ? 11.580 9.164 3.138 1.00 96.69 90 PHE A C 1
ATOM 749 O O . PHE A 1 90 ? 11.235 8.263 3.899 1.00 96.69 90 PHE A O 1
ATOM 756 N N . SER A 1 91 ? 12.509 10.049 3.513 1.00 95.50 91 SER A N 1
ATOM 757 C CA . SER A 1 91 ? 13.272 9.921 4.767 1.00 95.50 91 SER A CA 1
ATOM 758 C C . SER A 1 91 ? 12.414 10.051 6.030 1.00 95.50 91 SER A C 1
ATOM 760 O O . SER A 1 91 ? 12.684 9.366 7.017 1.00 95.50 91 SER A O 1
ATOM 762 N N . TRP A 1 92 ? 11.358 10.871 5.987 1.00 95.44 92 TRP A N 1
ATOM 763 C CA . TRP A 1 92 ? 10.547 11.218 7.159 1.00 95.44 92 TRP A CA 1
ATOM 764 C C . TRP A 1 92 ? 9.734 10.042 7.722 1.00 95.44 92 TRP A C 1
ATOM 766 O O . TRP A 1 92 ? 9.443 10.026 8.916 1.00 95.44 92 TRP A O 1
ATOM 776 N N . PHE A 1 93 ? 9.407 9.038 6.900 1.00 96.19 93 PHE A N 1
ATOM 777 C CA . PHE A 1 93 ? 8.694 7.838 7.352 1.00 96.19 93 PHE A CA 1
ATOM 778 C C . PHE A 1 93 ? 9.555 6.571 7.375 1.00 96.19 93 PHE A C 1
ATOM 780 O O . PHE A 1 93 ? 9.210 5.602 8.043 1.00 96.19 93 PHE A O 1
ATOM 787 N N . LYS A 1 94 ? 10.714 6.561 6.704 1.00 94.56 94 LYS A N 1
ATOM 788 C CA . LYS A 1 94 ? 11.594 5.380 6.629 1.00 94.56 94 LYS A CA 1
ATOM 789 C C . LYS A 1 94 ? 12.041 4.838 7.988 1.00 94.56 94 LYS A C 1
ATOM 791 O O . LYS A 1 94 ? 12.309 3.648 8.088 1.00 94.56 94 LYS A O 1
ATOM 796 N N . LYS A 1 95 ? 12.133 5.682 9.019 1.00 91.56 95 LYS A N 1
ATOM 797 C CA . LYS A 1 95 ? 12.575 5.283 10.368 1.00 91.56 95 LYS A CA 1
ATOM 798 C C . LYS A 1 95 ? 11.433 5.088 11.375 1.00 91.56 95 LYS A C 1
ATOM 800 O O . LYS A 1 95 ? 11.694 4.631 12.479 1.00 91.56 95 LYS A O 1
ATOM 805 N N . CYS A 1 96 ? 10.192 5.425 11.022 1.00 93.69 96 CYS A N 1
ATOM 806 C CA . CYS A 1 96 ? 9.041 5.338 11.924 1.00 93.69 96 CYS A CA 1
ATOM 807 C C . CYS A 1 96 ? 7.995 4.391 11.330 1.00 93.69 96 CYS A C 1
ATOM 809 O O . CYS A 1 96 ? 7.468 4.619 10.240 1.00 93.69 96 CYS A O 1
ATOM 811 N N . GLN A 1 97 ? 7.713 3.297 12.041 1.00 94.00 97 GLN A N 1
ATOM 812 C CA . GLN A 1 97 ? 6.833 2.248 11.528 1.00 94.00 97 GLN A CA 1
ATOM 813 C C . GLN A 1 97 ? 5.392 2.731 11.380 1.00 94.00 97 GLN A C 1
ATOM 815 O O . GLN A 1 97 ? 4.722 2.328 10.430 1.00 94.00 97 GLN A O 1
ATOM 820 N N . GLU A 1 98 ? 4.926 3.604 12.275 1.00 93.88 98 GLU A N 1
ATOM 821 C CA . GLU A 1 98 ? 3.571 4.150 12.258 1.00 93.88 98 GLU A CA 1
ATOM 822 C C . GLU A 1 98 ? 3.351 5.099 11.082 1.00 93.88 98 GLU A C 1
ATOM 824 O O . GLU A 1 98 ? 2.373 4.946 10.351 1.00 93.88 98 GLU A O 1
ATOM 829 N N . SER A 1 99 ? 4.272 6.040 10.852 1.00 95.88 99 SER A N 1
ATOM 830 C CA . SER A 1 99 ? 4.166 6.963 9.720 1.00 95.88 99 SER A CA 1
ATOM 831 C C . SER A 1 99 ? 4.343 6.239 8.386 1.00 95.88 99 SER A C 1
ATOM 833 O O . SER A 1 99 ? 3.668 6.569 7.409 1.00 95.88 99 SER A O 1
ATOM 835 N N . CYS A 1 100 ? 5.175 5.193 8.343 1.00 97.56 100 CYS A N 1
ATOM 836 C CA . CYS A 1 100 ? 5.268 4.313 7.185 1.00 97.56 100 CYS A CA 1
ATOM 837 C C . CYS A 1 100 ? 3.958 3.553 6.945 1.00 97.56 100 CYS A C 1
ATOM 839 O O . CYS A 1 100 ? 3.478 3.529 5.814 1.00 97.56 100 CYS A O 1
ATOM 841 N N . TYR A 1 101 ? 3.337 2.993 7.991 1.00 95.88 101 TYR A N 1
ATOM 842 C CA . TYR A 1 101 ? 2.031 2.329 7.885 1.00 95.88 101 TYR A CA 1
ATOM 843 C C . TYR A 1 101 ? 0.958 3.283 7.371 1.00 95.88 101 TYR A C 1
ATOM 845 O O . TYR A 1 101 ? 0.211 2.943 6.460 1.00 95.88 101 TYR A O 1
ATOM 853 N N . PHE A 1 102 ? 0.907 4.492 7.929 1.00 96.38 102 PHE A N 1
ATOM 854 C CA . PHE A 1 102 ? -0.023 5.529 7.506 1.00 96.38 102 PHE A CA 1
ATOM 855 C C . PHE A 1 102 ? 0.161 5.878 6.028 1.00 96.38 102 PHE A C 1
ATOM 857 O O . PHE A 1 102 ? -0.806 5.878 5.267 1.00 96.38 102 PHE A O 1
ATOM 864 N N . THR A 1 103 ? 1.407 6.117 5.613 1.00 97.88 103 THR A N 1
ATOM 865 C CA . THR A 1 103 ? 1.755 6.448 4.225 1.00 97.88 103 THR A CA 1
ATOM 866 C C . THR A 1 103 ? 1.367 5.315 3.281 1.00 97.88 103 THR A C 1
ATOM 868 O O . THR A 1 103 ? 0.768 5.566 2.238 1.00 97.88 103 THR A O 1
ATOM 871 N N . TRP A 1 104 ? 1.644 4.066 3.667 1.00 97.88 104 TRP A N 1
ATOM 872 C CA . TRP A 1 104 ? 1.251 2.882 2.911 1.00 97.88 104 TRP A CA 1
ATOM 873 C C . TRP A 1 104 ? -0.274 2.785 2.756 1.00 97.88 104 TRP A C 1
ATOM 875 O O . TRP A 1 104 ? -0.768 2.679 1.635 1.00 97.88 104 TRP A O 1
ATOM 885 N N . THR A 1 105 ? -1.032 2.902 3.850 1.00 96.56 105 THR A N 1
ATOM 886 C CA . THR A 1 105 ? -2.505 2.884 3.825 1.00 96.56 105 THR A CA 1
ATOM 887 C C . THR A 1 105 ? -3.060 3.992 2.934 1.00 96.56 105 THR A C 1
ATOM 889 O O . THR A 1 105 ? -4.009 3.770 2.179 1.00 96.56 105 THR A O 1
ATOM 892 N N . PHE A 1 106 ? -2.448 5.177 2.974 1.00 96.31 106 PHE A N 1
ATOM 893 C CA . PHE A 1 106 ? -2.835 6.294 2.126 1.00 96.31 106 PHE A CA 1
ATOM 894 C C . PHE A 1 106 ? -2.659 5.960 0.641 1.00 96.31 106 PHE A C 1
ATOM 896 O O . PHE A 1 106 ? -3.619 6.064 -0.124 1.00 96.31 106 PHE A O 1
ATOM 903 N N . VAL A 1 107 ? -1.462 5.525 0.219 1.00 96.81 107 VAL A N 1
ATOM 904 C CA . VAL A 1 107 ? -1.209 5.194 -1.198 1.00 96.81 107 VAL A CA 1
ATOM 905 C C . VAL A 1 107 ? -2.045 3.996 -1.655 1.00 96.81 107 VAL A C 1
ATOM 907 O O . VAL A 1 107 ? -2.544 3.984 -2.780 1.00 96.81 107 VAL A O 1
ATOM 910 N N . ARG A 1 108 ? -2.302 3.034 -0.759 1.00 95.50 108 ARG A N 1
ATOM 911 C CA . ARG A 1 108 ? -3.200 1.892 -0.984 1.00 95.50 108 ARG A CA 1
ATOM 912 C C . ARG A 1 108 ? -4.626 2.345 -1.301 1.00 95.50 108 ARG A C 1
ATOM 914 O O . ARG A 1 108 ? -5.281 1.757 -2.161 1.00 95.50 108 ARG A O 1
ATOM 921 N N . CYS A 1 109 ? -5.081 3.411 -0.647 1.00 94.38 109 CYS A N 1
ATOM 922 C CA . CYS A 1 109 ? -6.416 3.984 -0.805 1.00 94.38 109 CYS A CA 1
ATOM 923 C C . CYS A 1 109 ? -6.478 5.156 -1.798 1.00 94.38 109 CYS A C 1
ATOM 925 O O . CYS A 1 109 ? -7.536 5.777 -1.908 1.00 94.38 109 CYS A O 1
ATOM 927 N N . PHE A 1 110 ? -5.397 5.475 -2.520 1.00 93.88 110 PHE A N 1
ATOM 928 C CA . PHE A 1 110 ? -5.301 6.683 -3.342 1.00 93.88 110 PHE A CA 1
ATOM 929 C C . PHE A 1 110 ? -6.345 6.709 -4.474 1.00 93.88 110 PHE A C 1
ATOM 931 O O . PHE A 1 110 ? -6.192 6.065 -5.510 1.00 93.88 110 PHE A O 1
ATOM 938 N N . SER A 1 111 ? -7.452 7.428 -4.263 1.00 90.50 111 SER A N 1
ATOM 939 C CA . SER A 1 111 ? -8.551 7.580 -5.223 1.00 90.50 111 SER A CA 1
ATOM 940 C C . SER A 1 111 ? -9.500 8.699 -4.793 1.00 90.50 111 SER A C 1
ATOM 942 O O . SER A 1 111 ? -9.825 8.822 -3.612 1.00 90.50 111 SER A O 1
ATOM 944 N N . LYS A 1 112 ? -10.057 9.441 -5.760 1.00 86.56 112 LYS A N 1
ATOM 945 C CA . LYS A 1 112 ? -11.121 10.433 -5.511 1.00 86.56 112 LYS A CA 1
ATOM 946 C C . LYS A 1 112 ? -12.362 9.819 -4.851 1.00 86.56 112 LYS A C 1
ATOM 948 O O . LYS A 1 112 ? -13.056 10.488 -4.094 1.00 86.56 112 LYS A O 1
ATOM 953 N N . ARG A 1 113 ? -12.626 8.529 -5.087 1.00 87.06 113 ARG A N 1
ATOM 954 C CA . ARG A 1 113 ? -13.747 7.802 -4.462 1.00 87.06 113 ARG A CA 1
ATOM 955 C C . ARG A 1 113 ? -13.546 7.566 -2.962 1.00 87.06 113 ARG A C 1
ATOM 957 O O . ARG A 1 113 ? -14.515 7.330 -2.256 1.00 87.06 113 ARG A O 1
ATOM 964 N N . ASN A 1 114 ? -12.312 7.683 -2.470 1.00 90.44 114 ASN A N 1
ATOM 965 C CA . ASN A 1 114 ? -11.952 7.450 -1.071 1.00 90.44 114 ASN A CA 1
ATOM 966 C C . ASN A 1 114 ? -11.761 8.749 -0.269 1.00 90.44 114 ASN A C 1
ATOM 968 O O . ASN A 1 114 ? -11.269 8.698 0.856 1.00 90.44 114 ASN A O 1
ATOM 972 N N . ARG A 1 115 ? -12.187 9.906 -0.807 1.00 82.62 115 ARG A N 1
ATOM 973 C CA . ARG A 1 115 ? -12.130 11.232 -0.149 1.00 82.62 115 ARG A CA 1
ATOM 974 C C . ARG A 1 115 ? -12.643 11.230 1.294 1.00 82.62 115 ARG A C 1
ATOM 976 O O . ARG A 1 115 ? -12.091 11.913 2.151 1.00 82.62 115 ARG A O 1
ATOM 983 N N . ALA A 1 116 ? -13.661 10.418 1.583 1.00 81.56 116 ALA A N 1
ATOM 984 C CA . ALA A 1 116 ? -14.237 10.298 2.920 1.00 81.56 116 ALA A CA 1
ATOM 985 C C . ALA A 1 116 ? -13.211 9.895 4.002 1.00 81.56 116 ALA A C 1
ATOM 987 O O . ALA A 1 116 ? -13.362 10.286 5.156 1.00 81.56 116 ALA A O 1
ATOM 988 N N . LEU A 1 117 ? -12.135 9.173 3.659 1.00 85.25 117 LEU A N 1
ATOM 989 C CA . LEU A 1 117 ? -11.092 8.806 4.629 1.00 85.25 117 LEU A CA 1
ATOM 990 C C . LEU A 1 117 ? -10.362 10.0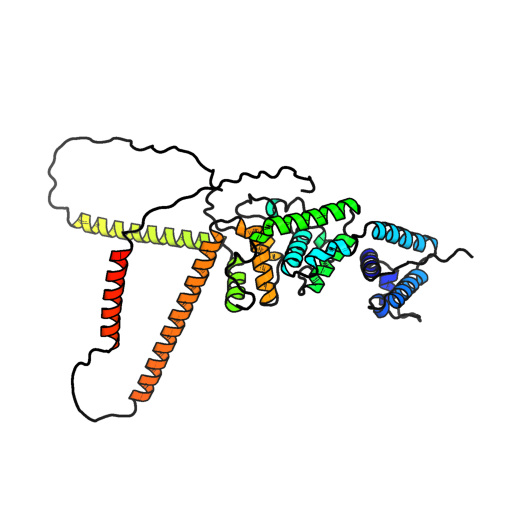19 5.211 1.00 85.25 117 LEU A C 1
ATOM 992 O O . LEU A 1 117 ? -9.898 9.960 6.348 1.00 85.25 117 LEU A O 1
ATOM 996 N N . LEU A 1 118 ? -10.301 11.131 4.482 1.00 81.44 118 LEU A N 1
ATOM 997 C CA . LEU A 1 118 ? -9.637 12.347 4.947 1.00 81.44 118 LEU A CA 1
ATOM 998 C C . LEU A 1 118 ? -10.617 13.357 5.539 1.00 81.44 118 LEU A C 1
ATOM 1000 O O . LEU A 1 118 ? -10.238 14.106 6.435 1.00 81.44 118 LEU A O 1
ATOM 1004 N N . ASN A 1 119 ? -11.884 13.303 5.126 1.00 79.56 119 ASN A N 1
ATOM 1005 C CA . ASN A 1 119 ? -12.920 14.194 5.629 1.00 79.56 119 ASN A CA 1
ATOM 1006 C C . ASN A 1 119 ? -13.246 13.920 7.108 1.00 79.56 119 ASN A C 1
ATOM 1008 O O . ASN A 1 119 ? -13.351 12.754 7.502 1.00 79.56 119 ASN A O 1
ATOM 1012 N N . PRO A 1 120 ? -13.477 14.965 7.923 1.00 71.06 120 PRO A N 1
ATOM 1013 C CA . PRO A 1 120 ? -13.906 14.797 9.312 1.00 71.06 120 PRO A CA 1
ATOM 1014 C C . PRO A 1 120 ? -15.298 14.156 9.401 1.00 71.06 120 PRO A C 1
ATOM 1016 O O . PRO A 1 120 ? -15.565 13.368 10.305 1.00 71.06 120 PRO A O 1
ATOM 1019 N N . ILE A 1 121 ? -16.160 14.432 8.420 1.00 70.00 121 ILE A N 1
ATOM 1020 C CA . ILE A 1 121 ? -17.510 13.880 8.320 1.00 70.00 121 ILE A CA 1
ATOM 1021 C C . ILE A 1 121 ? -17.477 12.667 7.383 1.00 70.00 121 ILE A C 1
ATOM 1023 O O . ILE A 1 121 ? -17.151 12.789 6.201 1.00 70.00 121 ILE A O 1
ATOM 1027 N N . ILE A 1 122 ? -17.823 11.494 7.914 1.00 71.88 122 ILE A N 1
ATOM 1028 C CA . ILE A 1 122 ? -17.959 10.248 7.148 1.00 71.88 122 ILE A CA 1
ATOM 1029 C C . ILE A 1 122 ? -19.429 9.784 7.168 1.00 71.88 122 ILE A C 1
ATOM 1031 O O . ILE A 1 122 ? -20.134 10.037 8.145 1.00 71.88 122 ILE A O 1
ATOM 1035 N N . PRO A 1 123 ? -19.910 9.076 6.132 1.00 70.56 123 PRO A N 1
ATOM 1036 C CA . PRO A 1 123 ? -21.123 8.260 6.223 1.00 70.56 123 PRO A CA 1
ATOM 1037 C C . PRO A 1 123 ? -21.106 7.248 7.390 1.00 70.56 123 PRO A C 1
ATOM 1039 O O . PRO A 1 123 ? -20.056 6.901 7.927 1.00 70.56 123 PRO A O 1
ATOM 1042 N N . ASN A 1 124 ? -22.264 6.712 7.776 1.00 65.25 124 ASN A N 1
ATOM 1043 C CA . ASN A 1 124 ? -22.322 5.687 8.833 1.00 65.25 124 ASN A CA 1
ATOM 1044 C C . ASN A 1 124 ? -21.632 4.371 8.416 1.00 65.25 124 ASN A C 1
ATOM 1046 O O . ASN A 1 124 ? -20.979 3.721 9.232 1.00 65.25 124 ASN A O 1
ATOM 1050 N N . GLU A 1 125 ? -21.711 4.027 7.127 1.00 72.25 125 GLU A N 1
ATOM 1051 C CA . GLU A 1 125 ? -21.070 2.852 6.526 1.00 72.25 125 GLU A CA 1
ATOM 1052 C C . GLU A 1 125 ? -20.191 3.285 5.344 1.00 72.25 125 GLU A C 1
ATOM 1054 O O . GLU A 1 125 ? -20.625 3.239 4.190 1.00 72.25 125 GLU A O 1
ATOM 1059 N N . PRO A 1 126 ? -18.960 3.773 5.586 1.00 80.88 126 PRO A N 1
ATOM 1060 C CA . PRO A 1 126 ? -18.105 4.190 4.488 1.00 80.88 126 PRO A CA 1
ATOM 1061 C C . PRO A 1 126 ? -17.666 2.981 3.673 1.00 80.88 126 PRO A C 1
ATOM 1063 O O . PRO A 1 126 ? -17.018 2.066 4.186 1.00 80.88 126 PRO A O 1
ATOM 1066 N N . VAL A 1 127 ? -17.977 3.009 2.382 1.00 86.38 127 VAL A N 1
ATOM 1067 C CA . VAL A 1 127 ? -17.461 2.048 1.412 1.00 86.38 127 VAL A CA 1
ATOM 1068 C C . VAL A 1 127 ? -16.179 2.611 0.817 1.00 86.38 127 VAL A C 1
ATOM 1070 O O . VAL A 1 127 ? -16.166 3.703 0.254 1.00 86.38 127 VAL A O 1
ATOM 1073 N N . ILE A 1 128 ? -15.092 1.858 0.957 1.00 89.38 128 ILE A N 1
ATOM 1074 C CA . ILE A 1 128 ? -13.783 2.204 0.411 1.00 89.38 128 ILE A CA 1
ATOM 1075 C C . ILE A 1 128 ? -13.607 1.470 -0.907 1.00 89.38 128 ILE A C 1
ATOM 1077 O O . ILE A 1 128 ? -13.656 0.242 -0.968 1.00 89.38 128 ILE A O 1
ATOM 1081 N N . ASN A 1 129 ? -13.396 2.240 -1.967 1.00 89.56 129 ASN A N 1
ATOM 1082 C CA . ASN A 1 129 ? -13.054 1.719 -3.274 1.00 89.56 129 ASN A CA 1
ATOM 1083 C C . ASN A 1 129 ? -11.661 1.084 -3.217 1.00 89.56 129 ASN A C 1
ATOM 1085 O O . ASN A 1 129 ? -10.667 1.765 -2.955 1.00 89.56 129 ASN A O 1
ATOM 1089 N N . THR A 1 130 ? -11.595 -0.208 -3.512 1.00 86.38 130 THR A N 1
ATOM 1090 C CA . THR A 1 130 ? -10.345 -0.967 -3.583 1.00 86.38 130 THR A CA 1
ATOM 1091 C C . THR A 1 130 ? -9.679 -0.850 -4.952 1.00 86.38 130 THR A C 1
ATOM 1093 O O . THR A 1 130 ? -8.476 -1.059 -5.045 1.00 86.38 130 THR A O 1
ATOM 1096 N N . ASN A 1 131 ? -10.406 -0.443 -6.000 1.00 89.31 131 ASN A N 1
ATOM 1097 C CA . ASN A 1 131 ? -9.860 -0.238 -7.345 1.00 89.31 131 ASN A CA 1
ATOM 1098 C C . ASN A 1 131 ? -9.065 1.075 -7.411 1.00 89.31 131 ASN A C 1
ATOM 1100 O O . ASN A 1 131 ? -9.555 2.093 -7.910 1.00 89.31 131 ASN A O 1
ATOM 1104 N N . THR A 1 132 ? -7.859 1.062 -6.848 1.00 93.12 132 THR A N 1
ATOM 1105 C CA . THR A 1 132 ? -6.917 2.189 -6.789 1.00 93.12 132 THR A CA 1
ATOM 1106 C C . THR A 1 132 ? -5.712 1.935 -7.698 1.00 93.12 132 THR A C 1
ATOM 1108 O O . THR A 1 132 ? -5.447 0.780 -8.032 1.00 93.12 132 THR A O 1
ATOM 1111 N N . PRO A 1 133 ? -4.937 2.969 -8.082 1.00 94.12 133 PRO A N 1
ATOM 1112 C CA . PRO A 1 133 ? -3.704 2.794 -8.855 1.00 94.12 133 PRO A CA 1
ATOM 1113 C C . PRO A 1 133 ? -2.746 1.775 -8.235 1.00 94.12 133 PRO A C 1
ATOM 1115 O O . PRO A 1 133 ? -2.114 1.018 -8.958 1.00 94.12 133 PRO A O 1
ATOM 1118 N N . TYR A 1 134 ? -2.714 1.671 -6.903 1.00 95.94 134 TYR A N 1
ATOM 1119 C CA . TYR A 1 134 ? -1.901 0.674 -6.209 1.00 95.94 134 TYR A CA 1
ATOM 1120 C C . TYR A 1 134 ? -2.196 -0.759 -6.689 1.00 95.94 134 TYR A C 1
ATOM 1122 O O . TYR A 1 134 ? -1.261 -1.522 -6.909 1.00 95.94 134 TYR A O 1
ATOM 1130 N N . ASN A 1 135 ? -3.471 -1.133 -6.877 1.00 92.56 135 ASN A N 1
ATOM 1131 C CA . ASN A 1 135 ? -3.847 -2.471 -7.364 1.00 92.56 135 ASN A CA 1
ATOM 1132 C C . ASN A 1 135 ? -3.364 -2.749 -8.792 1.00 92.56 135 ASN A C 1
ATOM 1134 O O . ASN A 1 135 ? -3.119 -3.901 -9.125 1.00 92.56 135 ASN A O 1
ATOM 1138 N N . TYR A 1 136 ? -3.234 -1.714 -9.623 1.00 91.12 136 TYR A N 1
ATOM 1139 C CA . TYR A 1 136 ? -2.805 -1.850 -11.017 1.00 91.12 136 TYR A CA 1
ATOM 1140 C C . TYR A 1 136 ? -1.284 -1.861 -11.181 1.00 91.12 136 TYR A C 1
ATOM 1142 O O . TYR A 1 136 ? -0.785 -2.155 -12.261 1.00 91.12 136 TYR A O 1
ATOM 1150 N N . PHE A 1 137 ? -0.538 -1.522 -10.131 1.00 94.81 137 PHE A N 1
ATOM 1151 C CA . PHE A 1 137 ? 0.916 -1.418 -10.184 1.00 94.81 137 PHE A CA 1
ATOM 1152 C C . PHE A 1 137 ? 1.637 -2.680 -9.717 1.00 94.81 137 PHE A C 1
ATOM 1154 O O . PHE A 1 137 ? 2.828 -2.585 -9.466 1.00 94.81 137 PHE A O 1
ATOM 1161 N N . ASP A 1 138 ? 0.976 -3.835 -9.577 1.00 92.62 138 ASP A N 1
ATOM 1162 C CA . ASP A 1 138 ? 1.593 -5.094 -9.107 1.00 92.62 138 ASP A CA 1
ATOM 1163 C C . ASP A 1 138 ? 2.400 -4.930 -7.805 1.00 92.62 138 ASP A C 1
ATOM 1165 O O . ASP A 1 138 ? 3.508 -5.448 -7.648 1.00 92.62 138 ASP A O 1
ATOM 1169 N N . LEU A 1 139 ? 1.877 -4.127 -6.878 1.00 95.81 139 LEU A N 1
ATOM 1170 C CA . LEU A 1 139 ? 2.491 -3.903 -5.574 1.00 95.81 139 LEU A CA 1
ATOM 1171 C C . LEU A 1 139 ? 1.958 -4.928 -4.560 1.00 95.81 139 LEU A C 1
ATOM 1173 O O . LEU A 1 139 ? 0.776 -5.284 -4.630 1.00 95.81 139 LEU A O 1
ATOM 1177 N N . PRO A 1 140 ? 2.764 -5.356 -3.567 1.00 95.19 140 PRO A N 1
ATOM 1178 C CA . PRO A 1 140 ? 2.302 -6.253 -2.512 1.00 95.19 140 PRO A CA 1
ATOM 1179 C C . PRO A 1 140 ? 1.035 -5.722 -1.836 1.00 95.19 140 PRO A C 1
ATOM 1181 O O . PRO A 1 140 ? 1.015 -4.605 -1.312 1.00 95.19 140 PRO A O 1
ATOM 1184 N N . LEU A 1 141 ? -0.039 -6.516 -1.844 1.00 94.31 141 LEU A N 1
ATOM 1185 C CA . LEU A 1 141 ? -1.317 -6.111 -1.245 1.00 94.31 141 LEU A CA 1
ATOM 1186 C C . LEU A 1 141 ? -1.259 -6.118 0.287 1.00 94.31 141 LEU A C 1
ATOM 1188 O O . LEU A 1 141 ? -1.968 -5.341 0.921 1.00 94.31 141 LEU A O 1
ATOM 1192 N N . TYR A 1 142 ? -0.415 -6.984 0.854 1.00 94.81 142 TYR A N 1
ATOM 1193 C CA . TYR A 1 142 ? -0.265 -7.215 2.290 1.00 94.81 142 TYR A CA 1
ATOM 1194 C C . TYR A 1 142 ? 1.225 -7.296 2.662 1.00 94.81 142 TYR A C 1
ATOM 1196 O O . TYR A 1 142 ? 1.712 -8.384 2.968 1.00 94.81 142 TYR A O 1
ATOM 1204 N N . PRO A 1 143 ? 1.975 -6.183 2.581 1.00 94.69 143 PRO A N 1
ATOM 1205 C CA . PRO A 1 143 ? 3.387 -6.180 2.947 1.00 94.69 143 PRO A CA 1
ATOM 1206 C C . PRO A 1 143 ? 3.549 -6.561 4.423 1.00 94.69 143 PRO A C 1
ATOM 1208 O O . PRO A 1 143 ? 2.905 -5.974 5.295 1.00 94.69 143 PRO A O 1
ATOM 1211 N N . VAL A 1 144 ? 4.401 -7.548 4.703 1.00 90.62 144 VAL A N 1
ATOM 1212 C CA . VAL A 1 144 ? 4.508 -8.169 6.038 1.00 90.62 144 VAL A CA 1
ATOM 1213 C C . VAL A 1 144 ? 5.584 -7.537 6.915 1.00 90.62 144 VAL A C 1
ATOM 1215 O O . VAL A 1 144 ? 5.670 -7.832 8.107 1.00 90.62 144 VAL A O 1
ATOM 1218 N N . SER A 1 145 ? 6.414 -6.670 6.332 1.00 93.12 145 SER A N 1
ATOM 1219 C CA . SER A 1 145 ? 7.512 -5.999 7.019 1.00 93.12 145 SER A CA 1
ATOM 1220 C C . SER A 1 145 ? 7.524 -4.495 6.760 1.00 93.12 145 SER A C 1
ATOM 1222 O O . SER A 1 145 ? 6.997 -3.987 5.766 1.00 93.12 145 SER A O 1
ATOM 1224 N N . HIS A 1 146 ? 8.185 -3.761 7.657 1.00 95.00 146 HIS A N 1
ATOM 1225 C CA . HIS A 1 146 ? 8.436 -2.330 7.481 1.00 95.00 146 HIS A CA 1
ATOM 1226 C C . HIS A 1 146 ? 9.219 -2.038 6.193 1.00 95.00 146 HIS A C 1
ATOM 1228 O O . HIS A 1 146 ? 8.895 -1.099 5.471 1.00 95.00 146 HIS A O 1
ATOM 1234 N N . GLN A 1 147 ? 10.207 -2.876 5.862 1.00 95.44 147 GLN A N 1
ATOM 1235 C CA . GLN A 1 147 ? 11.001 -2.733 4.642 1.00 95.44 147 GLN A CA 1
ATOM 1236 C C . GLN A 1 147 ? 10.148 -2.919 3.381 1.00 95.44 147 GLN A C 1
ATOM 1238 O O . GLN A 1 147 ? 10.231 -2.097 2.470 1.00 95.44 147 GLN A O 1
ATOM 1243 N N . GLU A 1 148 ? 9.280 -3.933 3.345 1.00 96.00 148 GLU A N 1
ATOM 1244 C CA . GLU A 1 148 ? 8.347 -4.139 2.230 1.00 96.00 148 GLU A CA 1
ATOM 1245 C C . GLU A 1 148 ? 7.356 -2.981 2.079 1.00 96.00 148 GLU A C 1
ATOM 1247 O O . GLU A 1 148 ? 7.060 -2.567 0.956 1.00 96.00 148 GLU A O 1
ATOM 1252 N N . ARG A 1 149 ? 6.868 -2.411 3.192 1.00 97.25 149 ARG A N 1
ATOM 1253 C CA . ARG A 1 149 ? 5.999 -1.222 3.165 1.00 97.25 149 ARG A CA 1
ATOM 1254 C C . ARG A 1 149 ? 6.723 -0.013 2.581 1.00 97.25 149 ARG A C 1
ATOM 1256 O O . ARG A 1 149 ? 6.181 0.643 1.692 1.00 97.25 149 ARG A O 1
ATOM 1263 N N . VAL A 1 150 ? 7.956 0.255 3.020 1.00 97.81 150 VAL A N 1
ATOM 1264 C CA . VAL A 1 150 ? 8.796 1.322 2.450 1.00 97.81 150 VAL A CA 1
ATOM 1265 C C . VAL A 1 150 ? 8.993 1.106 0.951 1.00 97.81 150 VAL A C 1
ATOM 1267 O O . VAL A 1 150 ? 8.793 2.040 0.176 1.00 97.81 150 VAL A O 1
ATOM 1270 N N . GLN A 1 151 ? 9.340 -0.115 0.541 1.00 96.88 151 GLN A N 1
ATOM 1271 C CA . GLN A 1 151 ? 9.577 -0.451 -0.860 1.00 96.88 151 GLN A CA 1
ATOM 1272 C C . GLN A 1 151 ? 8.313 -0.265 -1.709 1.00 96.88 151 GLN A C 1
ATOM 1274 O O . GLN A 1 151 ? 8.365 0.379 -2.752 1.00 96.88 151 GLN A O 1
ATOM 1279 N N . SER A 1 152 ? 7.159 -0.712 -1.209 1.00 97.94 152 SER A N 1
ATOM 1280 C CA . SER A 1 152 ? 5.866 -0.553 -1.884 1.00 97.94 152 SER A CA 1
ATOM 1281 C C . SER A 1 152 ? 5.490 0.917 -2.090 1.00 97.94 152 SER A C 1
ATOM 1283 O O . SER A 1 152 ? 4.955 1.277 -3.135 1.00 97.94 152 SER A O 1
ATOM 1285 N N . ILE A 1 153 ? 5.785 1.787 -1.115 1.00 98.50 153 ILE A N 1
ATOM 1286 C CA . ILE A 1 153 ? 5.560 3.234 -1.248 1.00 98.50 153 ILE A CA 1
ATOM 1287 C C . ILE A 1 153 ? 6.494 3.826 -2.310 1.00 98.50 153 ILE A C 1
ATOM 1289 O O . ILE A 1 153 ? 6.044 4.608 -3.145 1.00 98.50 153 ILE A O 1
ATOM 1293 N N . VAL A 1 154 ? 7.782 3.468 -2.295 1.00 98.00 154 VAL A N 1
ATOM 1294 C CA . VAL A 1 154 ? 8.749 3.944 -3.299 1.00 98.00 154 VAL A CA 1
ATOM 1295 C C . VAL A 1 154 ? 8.310 3.518 -4.699 1.00 98.00 154 VAL A C 1
ATOM 1297 O O . VAL A 1 154 ? 8.179 4.367 -5.577 1.00 98.00 154 VAL A O 1
ATOM 1300 N N . ASP A 1 155 ? 7.990 2.238 -4.883 1.00 97.81 155 ASP A N 1
ATOM 1301 C CA . ASP A 1 155 ? 7.566 1.700 -6.173 1.00 97.81 155 ASP A CA 1
ATOM 1302 C C . ASP A 1 155 ? 6.229 2.296 -6.633 1.00 97.81 155 ASP A C 1
ATOM 1304 O O . ASP A 1 155 ? 6.068 2.573 -7.818 1.00 97.81 155 ASP A O 1
ATOM 1308 N N . PHE A 1 156 ? 5.289 2.586 -5.725 1.00 98.25 156 PHE A N 1
ATOM 1309 C CA . PHE A 1 156 ? 4.071 3.330 -6.063 1.00 98.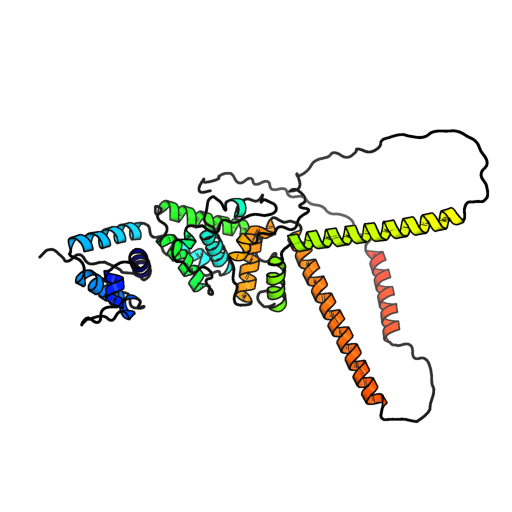25 156 PHE A CA 1
ATOM 1310 C C . PHE A 1 156 ? 4.397 4.687 -6.697 1.00 98.25 156 PHE A C 1
ATOM 1312 O O . PHE A 1 156 ? 3.864 5.021 -7.756 1.00 98.25 156 PHE A O 1
ATOM 1319 N N . PHE A 1 157 ? 5.288 5.463 -6.073 1.00 98.00 157 PHE A N 1
ATOM 1320 C CA . PHE A 1 157 ? 5.684 6.770 -6.593 1.00 98.00 157 PHE A CA 1
ATOM 1321 C C . PHE A 1 157 ? 6.529 6.673 -7.865 1.00 98.00 157 PHE A C 1
ATOM 1323 O O . PHE A 1 157 ? 6.467 7.582 -8.692 1.00 98.00 157 PHE A O 1
ATOM 1330 N N . ASP A 1 158 ? 7.280 5.595 -8.064 1.00 97.12 158 ASP A N 1
ATOM 1331 C CA . ASP A 1 158 ? 8.062 5.384 -9.285 1.00 97.12 158 ASP A CA 1
ATOM 1332 C C . ASP A 1 158 ? 7.179 4.961 -10.466 1.00 97.12 158 ASP A C 1
ATOM 1334 O O . ASP A 1 158 ? 7.410 5.404 -11.593 1.00 97.12 158 ASP A O 1
ATOM 1338 N N . ARG A 1 159 ? 6.122 4.181 -10.205 1.00 96.56 159 ARG A N 1
ATOM 1339 C CA . ARG A 1 159 ? 5.210 3.630 -11.223 1.00 96.56 159 ARG A CA 1
ATOM 1340 C C . ARG A 1 159 ? 4.072 4.578 -11.604 1.00 96.56 159 ARG A C 1
ATOM 1342 O O . ARG A 1 159 ? 3.635 4.559 -12.755 1.00 96.56 159 ARG A O 1
ATOM 1349 N N . ILE A 1 160 ? 3.610 5.433 -10.686 1.00 95.38 160 ILE A N 1
ATOM 1350 C CA . ILE A 1 160 ? 2.524 6.380 -10.971 1.00 95.38 160 ILE A CA 1
ATOM 1351 C C . ILE A 1 160 ? 2.924 7.406 -12.040 1.00 95.38 160 ILE A C 1
ATOM 1353 O O . ILE A 1 160 ? 3.947 8.094 -11.938 1.00 95.38 160 ILE A O 1
ATOM 1357 N N . ASP A 1 161 ? 2.088 7.517 -13.072 1.00 92.94 161 ASP A N 1
ATOM 1358 C CA . ASP A 1 161 ? 2.346 8.352 -14.244 1.00 92.94 161 ASP A CA 1
ATOM 1359 C C . ASP A 1 161 ? 1.844 9.786 -14.052 1.00 92.94 161 ASP A C 1
ATOM 1361 O O . ASP A 1 161 ? 0.842 10.211 -14.620 1.00 92.94 161 ASP A O 1
ATOM 1365 N N . ILE A 1 162 ? 2.533 10.523 -13.184 1.00 93.81 162 ILE A N 1
ATOM 1366 C CA . ILE A 1 162 ? 2.295 11.951 -12.956 1.00 93.81 162 ILE A CA 1
ATOM 1367 C C . ILE A 1 162 ? 3.626 12.720 -12.947 1.00 93.81 162 ILE A C 1
ATOM 1369 O O . ILE A 1 162 ? 4.660 12.139 -12.603 1.00 93.81 162 ILE A O 1
ATOM 1373 N N . PRO A 1 163 ? 3.626 14.025 -13.280 1.00 95.62 163 PRO A N 1
ATOM 1374 C CA . PRO A 1 163 ? 4.831 14.853 -13.238 1.00 95.62 163 PRO A CA 1
ATOM 1375 C C . PRO A 1 163 ? 5.487 14.894 -11.851 1.00 95.62 163 PRO A C 1
ATOM 1377 O O . PRO A 1 163 ? 4.799 14.810 -10.830 1.00 95.62 163 PRO A O 1
ATOM 1380 N N . LEU A 1 164 ? 6.809 15.105 -11.806 1.00 96.69 164 LEU A N 1
ATOM 1381 C CA . LEU A 1 164 ? 7.587 15.152 -10.559 1.00 96.69 164 LEU A CA 1
ATOM 1382 C C . LEU A 1 164 ? 7.005 16.134 -9.530 1.00 96.69 164 LEU A C 1
ATOM 1384 O O . LEU A 1 164 ? 6.863 15.784 -8.360 1.00 96.69 164 LEU A O 1
ATOM 1388 N N . ILE A 1 165 ? 6.607 17.331 -9.970 1.00 96.50 165 ILE A N 1
ATOM 1389 C CA . ILE A 1 165 ? 6.008 18.350 -9.097 1.00 96.50 165 ILE A CA 1
ATOM 1390 C C . ILE A 1 165 ? 4.742 17.838 -8.396 1.00 96.50 165 ILE A C 1
ATOM 1392 O O . ILE A 1 165 ? 4.562 18.050 -7.199 1.00 96.50 165 ILE A O 1
ATOM 1396 N N . ASN A 1 166 ? 3.908 17.066 -9.096 1.00 96.50 166 ASN A N 1
ATOM 1397 C CA . ASN A 1 166 ? 2.696 16.493 -8.515 1.00 96.50 166 ASN A CA 1
ATOM 1398 C C . ASN A 1 166 ? 3.030 15.385 -7.512 1.00 96.50 166 ASN A C 1
ATOM 1400 O O . ASN A 1 166 ? 2.356 15.271 -6.491 1.00 96.50 166 ASN A O 1
ATOM 1404 N N . LYS A 1 167 ? 4.089 14.598 -7.752 1.00 97.56 167 LYS A N 1
ATOM 1405 C CA . LYS A 1 167 ? 4.567 13.606 -6.776 1.00 97.56 167 LYS A CA 1
ATOM 1406 C C . LYS A 1 167 ? 5.083 14.274 -5.503 1.00 97.56 167 LYS A C 1
ATOM 1408 O O . LYS A 1 167 ? 4.784 13.792 -4.414 1.00 97.56 167 LYS A O 1
ATOM 1413 N N . ILE A 1 168 ? 5.824 15.379 -5.632 1.00 97.88 168 ILE A N 1
ATOM 1414 C CA . ILE A 1 168 ? 6.332 16.160 -4.491 1.00 97.88 168 ILE A CA 1
ATOM 1415 C C . ILE A 1 168 ? 5.158 16.715 -3.680 1.00 97.88 168 ILE A C 1
ATOM 1417 O O . ILE A 1 168 ? 5.105 16.524 -2.466 1.00 97.88 168 ILE A O 1
ATOM 1421 N N . ASN A 1 169 ? 4.175 17.317 -4.355 1.00 97.38 169 ASN A N 1
ATOM 1422 C CA . ASN A 1 169 ? 2.969 17.836 -3.713 1.00 97.38 169 ASN A CA 1
ATOM 1423 C C . ASN A 1 169 ? 2.179 16.730 -3.004 1.00 97.38 169 ASN A C 1
ATOM 1425 O O . ASN A 1 169 ? 1.744 16.922 -1.872 1.00 97.38 169 ASN A O 1
ATOM 1429 N N . LEU A 1 170 ? 2.039 15.556 -3.628 1.00 96.81 170 LEU A N 1
ATOM 1430 C CA . LEU A 1 170 ? 1.375 14.407 -3.015 1.00 96.81 170 LEU A CA 1
ATOM 1431 C C . LEU A 1 170 ? 2.131 13.901 -1.778 1.00 96.81 170 LEU A C 1
ATOM 1433 O O . LEU A 1 170 ? 1.510 13.658 -0.749 1.00 96.81 170 LEU A O 1
ATOM 1437 N N . MET A 1 171 ? 3.459 13.775 -1.839 1.00 97.75 171 MET A N 1
ATOM 1438 C CA . MET A 1 171 ? 4.269 13.371 -0.683 1.00 97.75 171 MET A CA 1
ATOM 1439 C C . MET A 1 171 ? 4.164 14.383 0.467 1.00 97.75 171 MET A C 1
ATOM 1441 O O . MET A 1 171 ? 3.972 13.994 1.619 1.00 97.75 171 MET A O 1
ATOM 1445 N N . SER A 1 172 ? 4.246 15.680 0.156 1.00 97.50 172 SER A N 1
ATOM 1446 C CA . SER A 1 172 ? 4.073 16.761 1.131 1.00 97.50 172 SER A CA 1
ATOM 1447 C C . SER A 1 172 ? 2.681 16.727 1.763 1.00 97.50 172 SER A C 1
ATOM 1449 O O . SER A 1 172 ? 2.558 16.788 2.985 1.00 97.50 172 SER A O 1
ATOM 1451 N N . PHE A 1 173 ? 1.642 16.526 0.951 1.00 96.50 173 PHE A N 1
ATOM 1452 C CA . PHE A 1 173 ? 0.274 16.374 1.428 1.00 96.50 173 PHE A CA 1
ATOM 1453 C C . PHE A 1 173 ? 0.148 15.202 2.408 1.00 96.50 173 PHE A C 1
ATOM 1455 O O . PHE A 1 173 ? -0.310 15.395 3.528 1.00 96.50 173 PHE A O 1
ATOM 1462 N N . ILE A 1 174 ? 0.626 14.006 2.042 1.00 97.00 174 ILE A N 1
ATOM 1463 C CA . ILE A 1 174 ? 0.570 12.825 2.921 1.00 97.00 174 ILE A CA 1
ATOM 1464 C C . ILE A 1 174 ? 1.289 13.090 4.248 1.00 97.00 174 ILE A C 1
ATOM 1466 O O . ILE A 1 174 ? 0.790 12.723 5.313 1.00 97.00 174 ILE A O 1
ATOM 1470 N N . ARG A 1 175 ? 2.447 13.755 4.197 1.00 97.25 175 ARG A N 1
ATOM 1471 C CA . ARG A 1 175 ? 3.201 14.135 5.392 1.00 97.25 175 ARG A CA 1
ATOM 1472 C C . ARG A 1 175 ? 2.411 15.094 6.288 1.00 97.25 175 ARG A C 1
ATOM 1474 O O . ARG A 1 175 ? 2.370 14.890 7.500 1.00 97.25 175 ARG A O 1
ATOM 1481 N N . ASN A 1 176 ? 1.763 16.106 5.716 1.00 96.12 176 ASN A N 1
ATOM 1482 C CA . ASN A 1 176 ? 0.935 17.050 6.470 1.00 96.12 176 ASN A CA 1
ATOM 1483 C C . ASN A 1 176 ? -0.282 16.354 7.092 1.00 96.12 176 ASN A C 1
ATOM 1485 O O . ASN A 1 176 ? -0.570 16.564 8.268 1.00 96.12 176 ASN A O 1
ATOM 1489 N N . GLU A 1 177 ? -0.933 15.456 6.350 1.00 94.38 177 GLU A N 1
ATOM 1490 C CA . GLU A 1 177 ? -2.059 14.663 6.848 1.00 94.38 177 GLU A CA 1
ATOM 1491 C C . GLU A 1 177 ? -1.663 13.742 8.011 1.00 94.38 177 GLU A C 1
ATOM 1493 O O . GLU A 1 177 ? -2.457 13.545 8.936 1.00 94.38 177 GLU A O 1
ATOM 1498 N N . TRP A 1 178 ? -0.444 13.191 7.980 1.00 95.12 178 TRP A N 1
ATOM 1499 C CA . TRP A 1 178 ? 0.126 12.440 9.098 1.00 95.12 178 TRP A CA 1
ATOM 1500 C C . TRP A 1 178 ? 0.320 13.336 10.322 1.00 95.12 178 TRP A C 1
ATOM 1502 O O . TRP A 1 178 ? -0.147 12.993 11.406 1.00 95.12 178 TRP A O 1
ATOM 1512 N N . HIS A 1 179 ? 0.966 14.495 10.160 1.00 94.44 179 HIS A N 1
ATOM 1513 C CA . HIS A 1 179 ? 1.201 15.430 11.263 1.00 94.44 179 HIS A CA 1
ATOM 1514 C C . HIS A 1 179 ? -0.108 15.927 11.886 1.00 94.44 179 HIS A C 1
ATOM 1516 O O . HIS A 1 179 ? -0.246 15.904 13.107 1.00 94.44 179 HIS A O 1
ATOM 1522 N N . ALA A 1 180 ? -1.098 16.271 11.060 1.00 92.25 180 ALA A N 1
ATOM 1523 C CA . ALA A 1 180 ? -2.416 16.707 11.509 1.00 92.25 180 ALA A CA 1
ATOM 1524 C C . ALA A 1 180 ? -3.167 15.634 12.309 1.00 92.25 180 ALA A C 1
ATOM 1526 O O . ALA A 1 180 ? -4.023 15.967 13.116 1.00 92.25 180 ALA A O 1
ATOM 1527 N N . ARG A 1 181 ? -2.861 14.347 12.109 1.00 90.81 181 ARG A N 1
ATOM 1528 C CA . ARG A 1 181 ? -3.506 13.226 12.815 1.00 90.81 181 ARG A CA 1
ATOM 1529 C C . ARG A 1 181 ? -2.614 12.563 13.855 1.00 90.81 181 ARG A C 1
ATOM 1531 O O . ARG A 1 181 ? -3.034 11.601 14.495 1.00 90.81 181 ARG A O 1
ATOM 1538 N N . TYR A 1 182 ? -1.399 13.067 14.044 1.00 88.62 182 TYR A N 1
ATOM 1539 C CA . TYR A 1 182 ? -0.406 12.440 14.907 1.00 88.62 182 TYR A CA 1
ATOM 1540 C C . TYR A 1 182 ? -0.887 12.319 16.358 1.00 88.62 182 TYR A C 1
ATOM 1542 O O . TYR A 1 182 ? -0.596 11.325 17.017 1.00 88.62 182 TYR A O 1
ATOM 1550 N N . TYR A 1 183 ? -1.687 13.275 16.836 1.00 87.69 183 TYR A N 1
ATOM 1551 C CA . TYR A 1 183 ? -2.233 13.269 18.195 1.00 87.69 183 TYR A CA 1
ATOM 1552 C C . TYR A 1 183 ? -3.236 12.137 18.468 1.00 87.69 183 TYR A C 1
ATOM 1554 O O . TYR A 1 183 ? -3.522 11.852 19.623 1.00 87.69 183 TYR A O 1
ATOM 1562 N N . PHE A 1 184 ? -3.770 11.473 17.436 1.00 86.44 184 PHE A N 1
ATOM 1563 C CA . PHE A 1 184 ? -4.620 10.289 17.607 1.00 86.44 184 PHE A CA 1
ATOM 1564 C C . PHE A 1 184 ? -3.822 9.014 17.892 1.00 86.44 184 PHE A C 1
ATOM 1566 O O . PHE A 1 184 ? -4.402 7.975 18.227 1.00 86.44 184 PHE A O 1
ATOM 1573 N N . ARG A 1 185 ? -2.496 9.061 17.723 1.00 79.31 185 ARG A N 1
ATOM 1574 C CA . ARG A 1 185 ? -1.603 7.950 18.037 1.00 79.31 185 ARG A CA 1
ATOM 1575 C C . ARG A 1 185 ? -1.737 7.604 19.521 1.00 79.31 185 ARG A C 1
ATOM 1577 O O . ARG A 1 185 ? -1.732 8.485 20.367 1.00 79.31 185 ARG A O 1
ATOM 1584 N N . ASN A 1 186 ? -1.795 6.311 19.830 1.00 81.06 186 ASN A N 1
ATOM 1585 C CA . ASN A 1 186 ? -1.896 5.776 21.195 1.00 81.06 186 ASN A CA 1
ATOM 1586 C C . ASN A 1 186 ? -3.207 6.097 21.941 1.00 81.06 186 ASN A C 1
ATOM 1588 O O . ASN A 1 186 ? -3.329 5.735 23.108 1.00 81.06 186 ASN A O 1
ATOM 1592 N N . ASN A 1 187 ? -4.214 6.694 21.292 1.00 87.81 187 ASN A N 1
ATOM 1593 C CA . ASN A 1 187 ? -5.536 6.873 21.913 1.00 87.81 187 ASN A CA 1
ATOM 1594 C C . ASN A 1 187 ? -6.268 5.538 22.099 1.00 87.81 187 ASN A C 1
ATOM 1596 O O . ASN A 1 187 ? -7.130 5.404 22.967 1.00 87.81 187 ASN A O 1
ATOM 1600 N N . LEU A 1 188 ? -5.936 4.536 21.280 1.00 89.69 188 LEU A N 1
ATOM 1601 C CA . LEU A 1 188 ? -6.349 3.168 21.542 1.00 89.69 188 LEU A CA 1
ATOM 1602 C C . LEU A 1 188 ? -5.628 2.662 22.798 1.00 89.69 188 LEU A C 1
ATOM 1604 O O . LEU A 1 188 ? -4.399 2.705 22.830 1.00 89.69 188 LEU A O 1
ATOM 1608 N N . PRO A 1 189 ? -6.345 2.095 23.788 1.00 89.75 189 PRO A N 1
ATOM 1609 C CA . PRO A 1 189 ? -5.739 1.558 25.003 1.00 89.75 189 PRO A CA 1
ATOM 1610 C C . PRO A 1 189 ? -5.070 0.203 24.714 1.00 89.75 189 PRO A C 1
ATOM 1612 O O . PRO A 1 189 ? -5.456 -0.826 25.267 1.00 89.75 189 PRO A O 1
ATOM 1615 N N . LEU A 1 190 ? -4.107 0.172 23.800 1.00 90.56 190 LEU A N 1
ATOM 1616 C CA . LEU A 1 190 ? -3.383 -1.005 23.337 1.00 90.56 190 LEU A CA 1
ATOM 1617 C C . LEU A 1 190 ? -1.886 -0.779 23.505 1.00 90.56 190 LEU A C 1
ATOM 1619 O O . LEU A 1 190 ? -1.394 0.336 23.377 1.00 90.56 190 LEU A O 1
ATOM 1623 N N . THR A 1 191 ? -1.157 -1.862 23.744 1.00 88.94 191 THR A N 1
ATOM 1624 C CA . THR A 1 191 ? 0.304 -1.853 23.739 1.00 88.94 191 THR A CA 1
ATOM 1625 C C . THR A 1 191 ? 0.797 -2.962 22.827 1.00 88.94 191 THR A C 1
ATOM 1627 O O . THR A 1 191 ? 0.177 -4.022 22.727 1.00 88.94 191 THR A O 1
ATOM 1630 N N . GLU A 1 192 ? 1.938 -2.737 22.183 1.00 86.69 192 GLU A N 1
ATOM 1631 C CA . GLU A 1 192 ? 2.551 -3.702 21.264 1.00 86.69 192 GLU A CA 1
ATOM 1632 C C . GLU A 1 192 ? 2.873 -5.050 21.939 1.00 86.69 192 GLU A C 1
ATOM 1634 O O . GLU A 1 192 ? 2.896 -6.099 21.302 1.00 86.69 192 GLU A O 1
ATOM 1639 N N . LYS A 1 193 ? 3.078 -5.038 23.261 1.00 89.81 193 LYS A N 1
ATOM 1640 C CA . LYS A 1 193 ? 3.408 -6.227 24.056 1.00 89.81 193 LYS A CA 1
ATOM 1641 C C . LYS A 1 193 ? 2.176 -7.058 24.435 1.00 89.81 193 LYS A C 1
ATOM 1643 O O . LYS A 1 193 ? 2.311 -8.238 24.760 1.00 89.81 193 LYS A O 1
ATOM 1648 N N . ASP A 1 194 ? 0.971 -6.486 24.391 1.00 90.38 194 ASP A N 1
ATOM 1649 C CA . ASP A 1 194 ? -0.253 -7.176 24.804 1.00 90.38 194 ASP A CA 1
ATOM 1650 C C . ASP A 1 194 ? -0.888 -7.952 23.642 1.00 90.38 194 ASP A C 1
ATOM 1652 O O . ASP A 1 194 ? -1.872 -7.532 23.023 1.00 90.38 194 ASP A O 1
ATOM 1656 N N . LYS A 1 195 ? -0.328 -9.137 23.366 1.00 93.62 195 LYS A N 1
ATOM 1657 C CA . LYS A 1 195 ? -0.825 -10.046 22.322 1.00 93.62 195 LYS A CA 1
ATOM 1658 C C . LYS A 1 195 ? -2.311 -10.360 22.472 1.00 93.62 195 LYS A C 1
ATOM 1660 O O . LYS A 1 195 ? -3.054 -10.284 21.500 1.00 93.62 195 LYS A O 1
ATOM 1665 N N . LYS A 1 196 ? -2.766 -10.675 23.689 1.00 92.94 196 LYS A N 1
ATOM 1666 C CA . LYS A 1 196 ? -4.158 -11.089 23.931 1.00 92.94 196 LYS A CA 1
ATOM 1667 C C . LYS A 1 196 ? -5.135 -9.961 23.622 1.00 92.94 196 LYS A C 1
ATOM 1669 O O . LYS A 1 196 ? -6.201 -10.223 23.063 1.00 92.94 196 LYS A O 1
ATOM 1674 N N . LYS A 1 197 ? -4.789 -8.729 23.997 1.00 94.00 197 LYS A N 1
ATOM 1675 C CA . LYS A 1 197 ? -5.631 -7.563 23.735 1.00 94.00 197 LYS A CA 1
ATOM 1676 C C . LYS A 1 197 ? -5.585 -7.142 22.273 1.00 94.00 197 LYS A C 1
ATOM 1678 O O . LYS A 1 197 ? -6.639 -6.832 21.731 1.00 94.00 197 LYS A O 1
ATOM 1683 N N . CYS A 1 198 ? -4.427 -7.210 21.614 1.00 95.56 198 CYS A N 1
ATOM 1684 C CA . CYS A 1 198 ? -4.313 -6.944 20.176 1.00 95.56 198 CYS A CA 1
ATOM 1685 C C . CYS A 1 198 ? -5.099 -7.960 19.332 1.00 95.56 198 CYS A C 1
ATOM 1687 O O . CYS A 1 198 ? -5.836 -7.562 18.432 1.00 95.56 198 CYS A O 1
ATOM 1689 N N . ASP A 1 199 ? -5.000 -9.254 19.653 1.00 95.06 199 ASP A N 1
ATOM 1690 C CA . ASP A 1 199 ? -5.765 -10.316 18.988 1.00 95.06 199 ASP A CA 1
ATOM 1691 C C . ASP A 1 199 ? -7.271 -10.081 19.146 1.00 95.06 199 ASP A C 1
ATOM 1693 O O . ASP A 1 199 ? -8.012 -10.033 18.166 1.00 95.06 199 ASP A O 1
ATOM 1697 N N . TRP A 1 200 ? -7.720 -9.832 20.379 1.00 95.81 200 TRP A N 1
ATOM 1698 C CA . TRP A 1 200 ? -9.120 -9.517 20.642 1.00 95.81 200 TRP A CA 1
ATOM 1699 C C . TRP A 1 200 ? -9.586 -8.244 19.933 1.00 95.81 200 TRP A C 1
ATOM 1701 O O . TRP A 1 200 ? -10.710 -8.207 19.436 1.00 95.81 200 TRP A O 1
ATOM 1711 N N . ALA A 1 201 ? -8.763 -7.197 19.913 1.00 96.12 201 ALA A N 1
ATOM 1712 C CA . ALA A 1 201 ? -9.104 -5.920 19.304 1.00 96.12 201 ALA A CA 1
ATOM 1713 C C . ALA A 1 201 ? -9.296 -6.071 17.794 1.00 96.12 201 ALA A C 1
ATOM 1715 O O . ALA A 1 201 ? -10.278 -5.565 17.249 1.00 96.12 201 ALA A O 1
ATOM 1716 N N . TRP A 1 202 ? -8.407 -6.826 17.144 1.00 95.94 202 TRP A N 1
ATOM 1717 C CA . TRP A 1 202 ? -8.527 -7.189 15.737 1.00 95.94 202 TRP A CA 1
ATOM 1718 C C . TRP A 1 202 ? -9.830 -7.947 15.460 1.00 95.94 2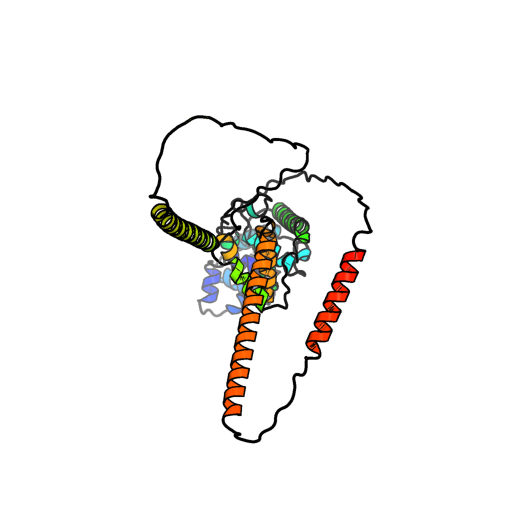02 TRP A C 1
ATOM 1720 O O . TRP A 1 202 ? -10.600 -7.556 14.579 1.00 95.94 202 TRP A O 1
ATOM 1730 N N . ASP A 1 203 ? -10.148 -8.961 16.265 1.00 94.25 203 ASP A N 1
ATOM 1731 C CA . ASP A 1 203 ? -11.414 -9.691 16.142 1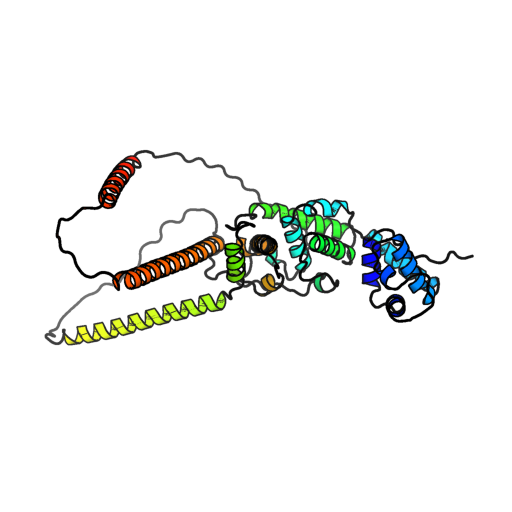.00 94.25 203 ASP A CA 1
ATOM 1732 C C . ASP A 1 203 ? -12.620 -8.781 16.413 1.00 94.25 203 ASP A C 1
ATOM 1734 O O . ASP A 1 203 ? -13.665 -8.891 15.772 1.00 94.25 203 ASP A O 1
ATOM 1738 N N . TYR A 1 204 ? -12.503 -7.863 17.373 1.00 93.25 204 TYR A N 1
ATOM 1739 C CA . TYR A 1 204 ? -13.570 -6.949 17.754 1.00 93.25 204 TYR A CA 1
ATOM 1740 C C . TYR A 1 204 ? -13.938 -6.000 16.618 1.00 93.25 204 TYR A C 1
ATOM 1742 O O . TYR A 1 204 ? -15.134 -5.810 16.382 1.00 93.25 204 TYR A O 1
ATOM 1750 N N . ILE A 1 205 ? -12.961 -5.398 15.936 1.00 92.25 205 ILE A N 1
ATOM 1751 C CA . ILE A 1 205 ? -13.241 -4.456 14.844 1.00 92.25 205 ILE A CA 1
ATOM 1752 C C . ILE A 1 205 ? -13.745 -5.166 13.585 1.00 92.25 205 ILE A C 1
ATOM 1754 O O . ILE A 1 205 ? -14.574 -4.605 12.877 1.00 92.25 205 ILE A O 1
ATOM 1758 N N . ASN A 1 206 ? -13.330 -6.416 13.354 1.00 90.88 206 ASN A N 1
ATOM 1759 C CA . ASN A 1 206 ? -13.776 -7.209 12.207 1.00 90.88 206 ASN A CA 1
ATOM 1760 C C . ASN A 1 206 ? -15.179 -7.805 12.371 1.00 90.88 206 ASN A C 1
ATOM 1762 O O . ASN A 1 206 ? -15.809 -8.153 11.371 1.00 90.88 206 ASN A O 1
ATOM 1766 N N . LYS A 1 207 ? -15.704 -7.896 13.600 1.00 87.88 207 LYS A N 1
ATOM 1767 C CA . LYS A 1 207 ? -17.087 -8.335 13.836 1.00 87.88 207 LYS A CA 1
ATOM 1768 C C . LYS A 1 207 ? -18.075 -7.442 13.101 1.00 87.88 207 LYS A C 1
ATOM 1770 O O . LYS A 1 207 ? -18.102 -6.234 13.329 1.00 87.88 207 LYS A O 1
ATOM 1775 N N . ASP A 1 208 ? -18.945 -8.080 12.325 1.00 79.94 208 ASP A N 1
ATOM 1776 C CA . ASP A 1 208 ? -20.039 -7.415 11.631 1.00 79.94 208 ASP A CA 1
ATOM 1777 C C . ASP A 1 208 ? -20.988 -6.750 12.631 1.00 79.94 208 ASP A C 1
ATOM 1779 O O . ASP A 1 208 ? -21.770 -7.405 13.328 1.00 79.94 208 ASP A O 1
ATOM 1783 N N . LYS A 1 209 ? -20.879 -5.424 12.732 1.00 75.25 209 LYS A N 1
ATOM 1784 C CA . LYS A 1 209 ? -21.644 -4.640 13.700 1.00 75.25 209 LYS A CA 1
ATOM 1785 C C . LYS A 1 209 ? -23.128 -4.598 13.347 1.00 75.25 209 LYS A C 1
ATOM 1787 O O . LYS A 1 209 ? -23.937 -4.470 14.263 1.00 75.25 209 LYS A O 1
ATOM 1792 N N . ARG A 1 210 ? -23.496 -4.814 12.078 1.00 71.38 210 ARG A N 1
ATOM 1793 C CA . ARG A 1 210 ? -24.898 -4.876 11.635 1.00 71.38 210 ARG A CA 1
ATOM 1794 C C . ARG A 1 210 ? -25.636 -6.026 12.314 1.00 71.38 210 ARG A C 1
ATOM 1796 O O . ARG A 1 210 ? -26.671 -5.814 12.940 1.00 71.38 210 ARG A O 1
ATOM 1803 N N . LYS A 1 211 ? -25.023 -7.214 12.341 1.00 72.38 211 LYS A N 1
ATOM 1804 C CA . LYS A 1 211 ? -25.555 -8.390 13.055 1.00 72.38 211 LYS A CA 1
ATOM 1805 C C . LYS A 1 211 ? -25.664 -8.171 14.566 1.00 72.38 211 LYS A C 1
ATOM 1807 O O . LYS A 1 211 ? -26.557 -8.711 15.215 1.00 72.38 211 LYS A O 1
ATOM 1812 N N . VAL A 1 212 ? -24.758 -7.380 15.148 1.00 71.38 212 VAL A N 1
ATOM 1813 C CA . VAL A 1 212 ? -24.787 -7.056 16.585 1.00 71.38 212 VAL A CA 1
ATOM 1814 C C . VAL A 1 212 ? -25.969 -6.144 16.921 1.00 71.38 212 VAL A C 1
ATOM 1816 O O . VAL A 1 212 ? -26.645 -6.381 17.926 1.00 71.38 212 VAL A O 1
ATOM 1819 N N . VAL A 1 213 ? -26.229 -5.132 16.090 1.00 70.31 213 VAL A N 1
ATOM 1820 C CA . VAL A 1 213 ? -27.378 -4.226 16.238 1.00 70.31 213 VAL A CA 1
ATOM 1821 C C . VAL A 1 213 ? -28.683 -4.994 16.044 1.00 70.31 213 VAL A C 1
ATOM 1823 O O . VAL A 1 213 ? -29.536 -4.959 16.928 1.00 70.31 213 VAL A O 1
ATOM 1826 N N . GLU A 1 214 ? -28.801 -5.778 14.970 1.00 72.88 214 GLU A N 1
ATOM 1827 C CA . GLU A 1 214 ? -29.989 -6.594 14.691 1.00 72.88 214 GLU A CA 1
ATOM 1828 C C . GLU A 1 214 ? -30.286 -7.578 15.832 1.00 72.88 214 GLU A C 1
ATOM 1830 O O . GLU A 1 214 ? -31.410 -7.662 16.322 1.00 72.88 214 GLU A O 1
ATOM 1835 N N . GLY A 1 215 ? -29.261 -8.275 16.330 1.00 70.88 215 GLY A N 1
ATOM 1836 C CA . GLY A 1 215 ? -29.415 -9.178 17.468 1.00 70.88 215 GLY A CA 1
ATOM 1837 C C . GLY A 1 215 ? -29.776 -8.461 18.772 1.00 70.88 215 GLY A C 1
ATOM 1838 O O . GLY A 1 215 ? -30.380 -9.068 19.652 1.00 70.88 215 GLY A O 1
ATOM 1839 N N . THR A 1 216 ? -29.407 -7.188 18.931 1.00 73.25 216 THR A N 1
ATOM 1840 C CA . THR A 1 216 ? -29.798 -6.386 20.101 1.00 73.25 216 THR A CA 1
ATOM 1841 C C . THR A 1 216 ? -31.246 -5.943 19.993 1.00 73.25 216 THR A C 1
ATOM 1843 O O . THR A 1 216 ? -31.976 -6.119 20.962 1.00 73.25 216 THR A O 1
ATOM 1846 N N . LYS A 1 217 ? -31.675 -5.489 18.810 1.00 77.19 217 LYS A N 1
ATOM 1847 C CA . LYS A 1 217 ? -33.073 -5.160 18.529 1.00 77.19 217 LYS A CA 1
ATOM 1848 C C . LYS A 1 217 ? -33.984 -6.359 18.806 1.00 77.19 217 LYS A C 1
ATOM 1850 O O . LYS A 1 217 ? -34.845 -6.265 19.665 1.00 77.19 217 LYS A O 1
ATOM 1855 N N . LYS A 1 218 ? -33.656 -7.538 18.261 1.00 80.38 218 LYS A N 1
ATOM 1856 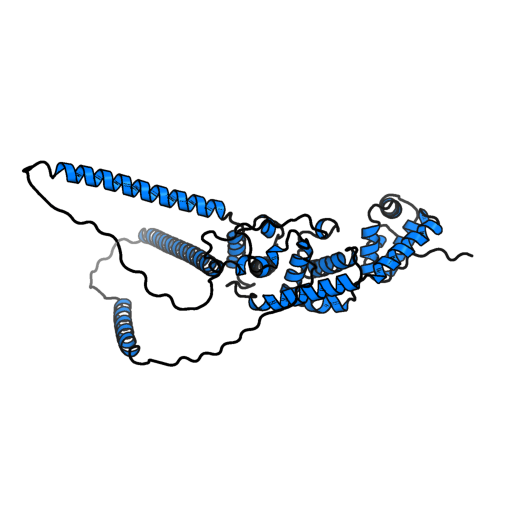C CA . LYS A 1 218 ? -34.392 -8.792 18.529 1.00 80.38 218 LYS A CA 1
ATOM 1857 C C . LYS A 1 218 ? -34.498 -9.143 20.020 1.00 80.38 218 LYS A C 1
ATOM 1859 O O . LYS A 1 218 ? -35.504 -9.694 20.447 1.00 80.38 218 LYS A O 1
ATOM 1864 N N . ARG A 1 219 ? -33.465 -8.857 20.826 1.00 78.19 219 ARG A N 1
ATOM 1865 C CA . ARG A 1 219 ? -33.494 -9.097 22.283 1.00 78.19 219 ARG A CA 1
ATOM 1866 C C . ARG A 1 219 ? -34.368 -8.094 23.030 1.00 78.19 219 ARG A C 1
ATOM 1868 O O . ARG A 1 219 ? -34.963 -8.477 24.029 1.00 78.19 219 ARG A O 1
ATOM 1875 N N . ILE A 1 220 ? -34.391 -6.838 22.591 1.00 78.25 220 ILE A N 1
ATOM 1876 C CA . ILE A 1 220 ? -35.260 -5.805 23.163 1.00 78.25 220 ILE A CA 1
ATOM 1877 C C . ILE A 1 220 ? -36.706 -6.131 22.809 1.00 78.25 220 ILE A C 1
ATOM 1879 O O . ILE A 1 220 ? -37.513 -6.253 23.717 1.00 78.25 220 ILE A O 1
ATOM 1883 N N . ASP A 1 221 ? -36.992 -6.394 21.533 1.00 81.81 221 ASP A N 1
ATOM 1884 C CA . ASP A 1 221 ? -38.330 -6.757 21.058 1.00 81.81 221 ASP A CA 1
ATOM 1885 C C . ASP A 1 221 ? -38.860 -7.992 21.805 1.00 81.81 221 ASP A C 1
ATOM 1887 O O . ASP A 1 221 ? -39.995 -7.999 22.266 1.00 81.81 221 ASP A O 1
ATOM 1891 N N . LYS A 1 222 ? -38.005 -9.004 22.026 1.00 85.81 222 LYS A N 1
ATOM 1892 C CA . LYS A 1 222 ? -38.353 -10.177 22.838 1.00 85.81 222 LYS A CA 1
ATOM 1893 C C . LYS A 1 222 ? -38.662 -9.825 24.299 1.00 85.81 222 LYS A C 1
ATOM 1895 O O . LYS A 1 222 ? -39.617 -10.360 24.839 1.00 85.81 222 LYS A O 1
ATOM 1900 N N . ARG A 1 223 ? -37.883 -8.948 24.942 1.00 83.31 223 ARG A N 1
ATOM 1901 C CA . ARG A 1 223 ? -38.159 -8.520 26.328 1.00 83.31 223 ARG A CA 1
ATOM 1902 C C . ARG A 1 223 ? -39.449 -7.720 26.434 1.00 83.31 223 ARG A C 1
ATOM 1904 O O . ARG A 1 223 ? -40.205 -7.947 27.361 1.00 83.31 223 ARG A O 1
ATOM 1911 N N . VAL A 1 224 ? -39.693 -6.823 25.481 1.00 83.31 224 VAL A N 1
ATOM 1912 C CA . VAL A 1 224 ? -40.929 -6.034 25.421 1.00 83.31 224 VAL A CA 1
ATOM 1913 C C . VAL A 1 224 ? -42.134 -6.954 25.219 1.00 83.31 224 VAL A C 1
ATOM 1915 O O . VAL A 1 224 ? -43.142 -6.771 25.888 1.00 83.31 224 VAL A O 1
ATOM 1918 N N . ALA A 1 225 ? -42.019 -7.978 24.368 1.00 81.12 225 ALA A N 1
ATOM 1919 C CA . ALA A 1 225 ? -43.060 -8.993 24.205 1.00 81.12 225 ALA A CA 1
ATOM 1920 C C . ALA A 1 225 ? -43.279 -9.821 25.488 1.00 81.12 225 ALA A C 1
ATOM 1922 O O . ALA A 1 225 ? -44.413 -9.976 25.920 1.00 81.12 225 ALA A O 1
ATOM 1923 N N . GLU A 1 226 ? -42.208 -10.283 26.146 1.00 83.12 226 GLU A N 1
ATOM 1924 C CA . GLU A 1 226 ? -42.293 -11.014 27.423 1.00 83.12 226 GLU A CA 1
ATOM 1925 C C . GLU A 1 226 ? -42.884 -10.155 28.561 1.00 83.12 226 GLU A C 1
ATOM 1927 O O . GLU A 1 226 ? -43.574 -10.673 29.438 1.00 83.12 226 GLU A O 1
ATOM 1932 N N . GLU A 1 227 ? -42.612 -8.847 28.583 1.00 78.88 227 GLU A N 1
ATOM 1933 C CA . GLU A 1 227 ? -43.202 -7.900 29.539 1.00 78.88 227 GLU A CA 1
ATOM 1934 C C . GLU A 1 227 ? -44.673 -7.603 29.217 1.00 78.88 227 GLU A C 1
ATOM 1936 O O . GLU A 1 227 ? -45.482 -7.499 30.138 1.00 78.88 227 GLU A O 1
ATOM 1941 N N . ALA A 1 228 ? -45.046 -7.527 27.936 1.00 75.38 228 ALA A N 1
ATOM 1942 C CA . ALA A 1 228 ? -46.436 -7.380 27.509 1.00 75.38 228 ALA A CA 1
ATOM 1943 C C . ALA A 1 228 ? -47.278 -8.615 27.873 1.00 75.38 228 ALA A C 1
ATOM 1945 O O . ALA A 1 228 ? -48.341 -8.457 28.466 1.00 75.38 228 ALA A O 1
ATOM 1946 N N . GLU A 1 229 ? -46.771 -9.829 27.630 1.00 74.31 229 GLU A N 1
ATOM 1947 C CA . GLU A 1 229 ? -47.438 -11.080 28.025 1.00 74.31 229 GLU A CA 1
ATOM 1948 C C . GLU A 1 229 ? -47.612 -11.177 29.551 1.00 74.31 229 GLU A C 1
ATOM 1950 O O . GLU A 1 229 ? -48.673 -11.559 30.039 1.00 74.31 229 GLU A O 1
ATOM 1955 N N . LYS A 1 230 ? -46.604 -10.774 30.338 1.00 71.94 230 LYS A N 1
ATOM 1956 C CA . LYS A 1 230 ? -46.720 -10.735 31.809 1.00 71.94 230 LYS A CA 1
ATOM 1957 C C . LYS A 1 230 ? -47.736 -9.708 32.300 1.00 71.94 230 LYS A C 1
ATOM 1959 O O . LYS A 1 230 ? -48.423 -9.959 33.287 1.00 71.94 230 LYS A O 1
ATOM 1964 N N . ASN A 1 231 ? -47.835 -8.563 31.631 1.00 64.50 231 ASN A N 1
ATOM 1965 C CA . ASN A 1 231 ? -48.801 -7.530 31.986 1.00 64.50 231 ASN A CA 1
ATOM 1966 C C . ASN A 1 231 ? -50.231 -7.918 31.583 1.00 64.50 231 ASN A C 1
ATOM 1968 O O . ASN A 1 231 ? -51.151 -7.633 32.345 1.00 64.50 231 ASN A O 1
ATOM 1972 N N . GLU A 1 232 ? -50.426 -8.632 30.468 1.00 58.44 232 GLU A N 1
ATOM 1973 C CA . GLU A 1 232 ? -51.726 -9.223 30.120 1.00 58.44 232 GLU A CA 1
ATOM 1974 C C . GLU A 1 232 ? -52.160 -10.271 31.155 1.00 58.44 232 GLU A C 1
ATOM 1976 O O . GLU A 1 232 ? -53.287 -10.211 31.649 1.00 58.44 232 GLU A O 1
ATOM 1981 N N . VAL A 1 233 ? -51.260 -11.166 31.577 1.00 56.69 233 VAL A N 1
ATOM 1982 C CA . VAL A 1 233 ? -51.548 -12.164 32.624 1.00 56.69 233 VAL A CA 1
ATOM 1983 C C . VAL A 1 233 ? -51.892 -11.499 33.968 1.00 56.69 233 VAL A C 1
ATOM 1985 O O . VAL A 1 233 ? -52.893 -11.865 34.581 1.00 56.69 233 VAL A O 1
ATOM 1988 N N . ASN A 1 234 ? -51.160 -10.457 34.380 1.00 52.88 234 ASN A N 1
ATOM 1989 C CA . ASN A 1 234 ? -51.452 -9.705 35.610 1.00 52.88 234 ASN A CA 1
ATOM 1990 C C . ASN A 1 234 ? -52.748 -8.873 35.527 1.00 52.88 234 ASN A C 1
ATOM 1992 O O . ASN A 1 234 ? -53.426 -8.677 36.539 1.00 52.88 234 ASN A O 1
ATOM 1996 N N . SER A 1 235 ? -53.111 -8.374 34.341 1.00 51.84 235 SER A N 1
ATOM 1997 C CA . SER A 1 235 ? -54.380 -7.664 34.130 1.00 51.84 235 SER A CA 1
ATOM 1998 C C . SER A 1 235 ? -55.579 -8.616 34.170 1.00 51.84 235 SER A C 1
ATOM 2000 O O . SER A 1 235 ? -56.607 -8.271 34.749 1.00 51.84 235 SER A O 1
ATOM 2002 N N . ASN A 1 236 ? -55.414 -9.849 33.683 1.00 50.91 236 ASN A N 1
ATOM 2003 C CA . ASN A 1 236 ? -56.427 -10.902 33.763 1.00 50.91 236 ASN A CA 1
ATOM 2004 C C . ASN A 1 236 ? -56.566 -11.479 35.188 1.00 50.91 236 ASN A C 1
ATOM 2006 O O . ASN A 1 236 ? -57.672 -11.824 35.599 1.00 50.91 236 ASN A O 1
ATOM 2010 N N . GLU A 1 237 ? -55.490 -11.521 35.982 1.00 46.16 237 GLU A N 1
ATOM 2011 C CA . GLU A 1 237 ? -55.561 -11.833 37.422 1.00 46.16 237 GLU A CA 1
ATOM 2012 C C . GLU A 1 237 ? -56.201 -10.701 38.242 1.00 46.16 237 GLU A C 1
ATOM 2014 O O . GLU A 1 237 ? -56.944 -10.965 39.188 1.00 46.16 237 GLU A O 1
ATOM 2019 N N . SER A 1 238 ? -55.978 -9.440 37.858 1.00 44.62 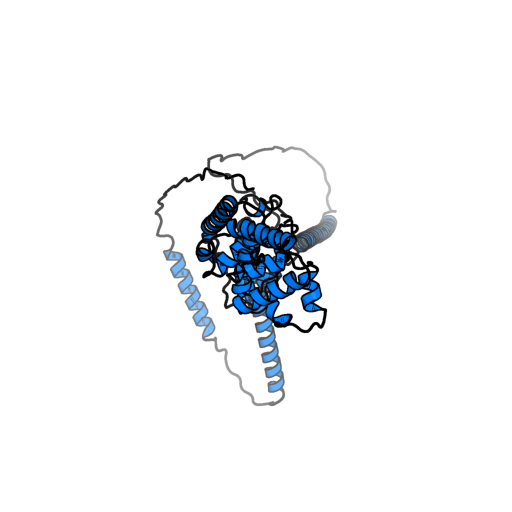238 SER A N 1
ATOM 2020 C CA . SER A 1 238 ? -56.575 -8.281 38.541 1.00 44.62 238 SER A CA 1
ATOM 2021 C C . SER A 1 238 ? -58.054 -8.074 38.178 1.00 44.62 238 SER A C 1
ATOM 2023 O O . SER A 1 238 ? -58.832 -7.640 39.025 1.00 44.62 238 SER A O 1
ATOM 2025 N N . LEU A 1 239 ? -58.477 -8.445 36.962 1.00 44.44 239 LEU A N 1
ATOM 2026 C CA . LEU A 1 239 ? -59.887 -8.449 36.540 1.00 44.44 239 LEU A CA 1
ATOM 2027 C C . LEU A 1 239 ? -60.710 -9.557 37.220 1.00 44.44 239 LEU A C 1
ATOM 2029 O O . LEU A 1 239 ? -61.900 -9.368 37.463 1.00 44.44 239 LEU A O 1
ATOM 2033 N N . ASN A 1 240 ? -60.083 -10.668 37.620 1.00 41.09 240 ASN A N 1
ATOM 2034 C CA . ASN A 1 240 ? -60.753 -11.726 38.385 1.00 41.09 240 ASN A CA 1
ATOM 2035 C C . ASN A 1 240 ? -60.991 -11.373 39.867 1.00 41.09 240 ASN A C 1
ATOM 2037 O O . ASN A 1 240 ? -61.744 -12.078 40.533 1.00 41.09 240 ASN A O 1
ATOM 2041 N N . ASN A 1 241 ? -60.415 -10.275 40.373 1.00 43.34 241 ASN A N 1
ATOM 2042 C CA . ASN A 1 241 ? -60.589 -9.820 41.760 1.00 43.34 241 ASN A CA 1
ATOM 2043 C C . ASN A 1 241 ? -61.426 -8.534 41.915 1.00 43.34 241 ASN A C 1
ATOM 2045 O O . ASN A 1 241 ? -61.607 -8.075 43.041 1.00 43.34 241 ASN A O 1
ATOM 2049 N N . ILE A 1 242 ? -61.961 -7.953 40.832 1.00 43.38 242 ILE A N 1
ATOM 2050 C CA . ILE A 1 242 ? -62.755 -6.702 40.889 1.00 43.38 242 ILE A CA 1
ATOM 2051 C C . ILE A 1 242 ? -64.231 -6.903 40.476 1.00 43.38 242 ILE A C 1
ATOM 2053 O O . ILE A 1 242 ? -65.040 -5.988 40.597 1.00 43.38 242 ILE A O 1
ATOM 2057 N N . ASN A 1 243 ? -64.661 -8.123 40.134 1.00 38.78 243 ASN A N 1
ATOM 2058 C CA . ASN A 1 243 ? -66.085 -8.426 39.913 1.00 38.78 243 ASN A CA 1
ATOM 2059 C C . ASN A 1 243 ? -66.871 -8.592 41.229 1.00 38.78 243 ASN A C 1
ATOM 2061 O O . ASN A 1 243 ? -67.442 -9.642 41.509 1.00 38.78 243 ASN A O 1
ATOM 2065 N N . ALA A 1 244 ? -66.905 -7.539 42.046 1.00 37.31 244 ALA A N 1
ATOM 2066 C CA . ALA A 1 244 ? -67.904 -7.342 43.091 1.00 37.31 244 ALA A CA 1
ATOM 2067 C C . ALA A 1 244 ? -67.988 -5.854 43.465 1.00 37.31 244 ALA A C 1
ATOM 2069 O O . ALA A 1 244 ? -67.492 -5.455 44.519 1.00 37.31 244 ALA A O 1
ATOM 2070 N N . LYS A 1 245 ? -68.614 -5.063 42.582 1.00 32.91 245 LYS A N 1
ATOM 2071 C CA . LYS A 1 245 ? -69.463 -3.876 42.837 1.00 32.91 245 LYS A CA 1
ATOM 2072 C C . LYS A 1 245 ? -69.322 -2.877 41.689 1.00 32.91 245 LYS A C 1
ATOM 2074 O O . LYS A 1 245 ? -68.403 -2.065 41.667 1.00 32.91 245 LYS A O 1
ATOM 2079 N N . GLU A 1 246 ? -70.274 -2.927 40.766 1.00 35.19 246 GLU A N 1
ATOM 2080 C CA . GLU A 1 246 ? -70.679 -1.744 40.012 1.00 35.19 246 GLU A CA 1
ATOM 2081 C C . GLU A 1 246 ? -71.725 -0.994 40.840 1.00 35.19 246 GLU A C 1
ATOM 2083 O O . GLU A 1 246 ? -72.640 -1.624 41.360 1.00 35.19 246 GLU A O 1
ATOM 2088 N N . ASP A 1 247 ? -71.570 0.324 40.961 1.00 29.52 247 ASP A N 1
ATOM 2089 C CA . ASP A 1 247 ? -72.686 1.273 40.919 1.00 29.52 247 ASP A CA 1
ATOM 2090 C C . ASP A 1 247 ? -72.156 2.690 40.608 1.00 29.52 247 ASP A C 1
ATOM 2092 O O . ASP A 1 247 ? -71.469 3.318 41.408 1.00 29.52 247 ASP A O 1
ATOM 2096 N N . ALA A 1 248 ? -72.426 3.104 39.366 1.00 30.17 248 ALA A N 1
ATOM 2097 C CA . ALA A 1 248 ? -72.994 4.377 38.902 1.00 30.17 248 ALA A CA 1
ATOM 2098 C C . ALA A 1 248 ? -72.533 5.768 39.434 1.00 30.17 248 ALA A C 1
ATOM 2100 O O . ALA A 1 248 ? -72.588 6.056 40.624 1.00 30.17 248 ALA A O 1
ATOM 2101 N N . LEU A 1 249 ? -72.337 6.672 38.445 1.00 28.00 249 LEU A N 1
ATOM 2102 C CA . LEU A 1 249 ? -72.362 8.160 38.460 1.00 28.00 249 LEU A CA 1
ATOM 2103 C C . LEU A 1 249 ? -71.207 8.899 39.186 1.00 28.00 249 LEU A C 1
ATOM 2105 O O . LEU A 1 249 ? -70.816 8.528 40.277 1.00 28.00 249 LEU A O 1
ATOM 2109 N N . GLU A 1 250 ? -70.640 10.028 38.738 1.00 28.17 250 GLU A N 1
ATOM 2110 C CA . GLU A 1 250 ? -70.719 10.854 37.524 1.00 28.17 250 GLU A CA 1
ATOM 2111 C C . GLU A 1 250 ? -69.593 11.930 37.590 1.00 28.17 250 GLU A C 1
ATOM 2113 O O . GLU A 1 250 ? -69.137 12.296 38.669 1.00 28.17 250 GLU A O 1
ATOM 2118 N N . LEU A 1 251 ? -69.227 12.477 36.421 1.00 26.17 251 LEU A N 1
ATOM 2119 C CA . LEU A 1 251 ? -68.597 13.787 36.145 1.00 26.17 251 LEU A CA 1
ATOM 2120 C C . LEU A 1 251 ? -67.164 14.158 36.628 1.00 26.17 251 LEU A C 1
ATOM 2122 O O . LEU A 1 251 ? -66.918 14.559 37.760 1.00 26.17 251 LEU A O 1
ATOM 2126 N N . SER A 1 252 ? -66.298 14.339 35.617 1.00 26.55 252 SER A N 1
ATOM 2127 C CA . SER A 1 252 ? -65.715 15.634 35.181 1.00 26.55 252 SER A CA 1
ATOM 2128 C C . SER A 1 252 ? -64.178 15.723 35.072 1.00 26.55 252 SER A C 1
ATOM 2130 O O . SER A 1 252 ? -63.444 15.714 36.048 1.00 26.55 252 SER A O 1
ATOM 2132 N N . ASN A 1 253 ? -63.750 15.868 33.807 1.00 30.02 253 ASN A N 1
ATOM 2133 C CA . ASN A 1 253 ? -62.692 16.724 33.248 1.00 30.02 253 ASN A CA 1
ATOM 2134 C C . ASN A 1 253 ? -61.312 16.798 33.919 1.00 30.02 253 ASN A C 1
ATOM 2136 O O . ASN A 1 253 ? -61.197 17.363 34.989 1.00 30.02 253 ASN A O 1
ATOM 2140 N N . PHE A 1 254 ? -60.250 16.467 33.166 1.00 25.41 254 PHE A N 1
ATOM 2141 C CA . PHE A 1 254 ? -59.112 17.379 32.925 1.00 25.41 254 PHE A CA 1
ATOM 2142 C C . PHE A 1 254 ? -58.181 16.832 31.814 1.00 25.41 254 PHE A C 1
ATOM 2144 O O . PHE A 1 254 ? -57.441 15.871 31.998 1.00 25.41 254 PHE A O 1
ATOM 2151 N N . ARG A 1 255 ? -58.183 17.489 30.647 1.00 34.19 255 ARG A N 1
ATOM 2152 C CA . ARG A 1 255 ? -56.961 17.733 29.848 1.00 34.19 255 ARG A CA 1
ATOM 2153 C C . ARG A 1 255 ? -56.457 19.112 30.302 1.00 34.19 255 ARG A C 1
ATOM 2155 O O . ARG A 1 255 ? -57.318 19.953 30.568 1.00 34.19 255 ARG A O 1
ATOM 2162 N N . PRO A 1 256 ? -55.142 19.402 30.360 1.00 36.66 256 PRO A N 1
ATOM 2163 C CA . PRO A 1 256 ? -54.497 19.937 29.159 1.00 36.66 256 PRO A CA 1
ATOM 2164 C C . PRO A 1 256 ? -52.965 19.755 29.058 1.00 36.66 256 PRO A C 1
ATOM 2166 O O . PRO A 1 256 ? -52.259 19.310 29.955 1.00 36.66 256 PRO A O 1
ATOM 2169 N N . THR A 1 257 ? -52.497 20.147 27.881 1.00 32.59 257 THR A N 1
ATOM 2170 C CA . THR A 1 257 ? -51.143 20.366 27.376 1.00 32.59 257 THR A CA 1
ATOM 2171 C C . THR A 1 257 ? -50.291 21.366 28.189 1.00 32.59 257 THR A C 1
ATOM 2173 O O . THR A 1 257 ? -50.824 22.337 28.714 1.00 32.59 257 THR A O 1
ATOM 2176 N N . ALA A 1 258 ? -48.962 21.200 28.063 1.00 28.58 258 ALA A N 1
ATOM 2177 C CA . ALA A 1 258 ? -47.876 22.205 28.068 1.00 28.58 258 ALA A CA 1
ATOM 2178 C C . ALA A 1 258 ? -47.175 22.602 29.390 1.00 28.58 258 ALA A C 1
ATOM 2180 O O . ALA A 1 258 ? -47.799 23.129 30.300 1.00 28.58 258 ALA A O 1
ATOM 2181 N N . LEU A 1 259 ? -45.839 22.419 29.391 1.00 26.33 259 LEU A N 1
ATOM 2182 C CA . LEU A 1 259 ? -44.721 23.201 29.982 1.00 26.33 259 LEU A CA 1
ATOM 2183 C C . LEU A 1 259 ? -43.547 22.207 30.169 1.00 26.33 259 LEU A C 1
ATOM 2185 O O . LEU A 1 259 ? -43.736 21.162 30.770 1.00 26.33 259 LEU A O 1
ATOM 2189 N N . SER A 1 260 ? -42.338 22.376 29.630 1.00 28.48 260 SER A N 1
ATOM 2190 C CA . SER A 1 260 ? -41.541 23.599 29.564 1.00 28.48 260 SER A CA 1
ATOM 2191 C C . SER A 1 260 ? -40.464 23.533 28.463 1.00 28.48 260 SER A C 1
ATOM 2193 O O . SER A 1 260 ? -39.562 22.695 28.500 1.00 28.48 260 SER A O 1
ATOM 2195 N N . GLN A 1 261 ? -40.518 24.481 27.526 1.00 31.11 261 GLN A N 1
ATOM 2196 C CA . GLN A 1 261 ? -39.308 25.129 27.010 1.00 31.11 261 GLN A CA 1
ATOM 2197 C C . GLN A 1 261 ? -38.694 25.998 28.126 1.00 31.11 261 GLN A C 1
ATOM 2199 O O . GLN A 1 261 ? -39.433 26.415 29.013 1.00 31.11 261 GLN A O 1
ATOM 2204 N N . ILE A 1 262 ? -37.384 26.265 28.011 1.00 26.75 262 ILE A N 1
ATOM 2205 C CA . ILE A 1 262 ? -36.437 27.093 28.806 1.00 26.75 262 ILE A CA 1
ATOM 2206 C C . ILE A 1 262 ? -35.277 26.140 29.166 1.00 26.75 262 ILE A C 1
ATOM 2208 O O . ILE A 1 262 ? -35.446 25.243 29.977 1.00 26.75 262 ILE A O 1
ATOM 2212 N N . VAL A 1 263 ? -34.120 26.145 28.497 1.00 26.19 263 VAL A N 1
ATOM 2213 C CA . VAL A 1 263 ? -33.189 27.266 28.319 1.00 26.19 263 VAL A CA 1
ATOM 2214 C C . VAL A 1 263 ? -32.534 27.195 26.933 1.00 26.19 263 VAL A C 1
ATOM 2216 O O . VAL A 1 263 ? -31.927 26.189 26.571 1.00 26.19 263 VAL A O 1
ATOM 2219 N N . ALA A 1 264 ? -32.625 28.286 26.175 1.00 32.88 264 ALA A N 1
ATOM 2220 C CA . ALA A 1 264 ? -31.735 28.566 25.059 1.00 32.88 264 ALA A CA 1
ATOM 2221 C C . ALA A 1 264 ? -30.606 29.475 25.560 1.00 32.88 264 ALA A C 1
ATOM 2223 O O . ALA A 1 264 ? -30.861 30.615 25.939 1.00 32.88 264 ALA A O 1
ATOM 2224 N N . SER A 1 265 ? -29.368 28.985 25.525 1.00 24.42 265 SER A N 1
ATOM 2225 C CA . SER A 1 265 ? -28.166 29.822 25.504 1.00 24.42 265 SER A CA 1
ATOM 2226 C C . SER A 1 265 ? -26.967 29.010 24.999 1.00 24.42 265 SER A C 1
ATOM 2228 O O . SER A 1 265 ? -26.551 28.050 25.628 1.00 24.42 265 SER A O 1
ATOM 2230 N N . VAL A 1 266 ? -26.500 29.420 23.812 1.00 30.30 266 VAL A N 1
ATOM 2231 C CA . VAL A 1 266 ? -25.152 29.367 23.207 1.00 30.30 266 VAL A CA 1
ATOM 2232 C C . VAL A 1 266 ? -24.264 28.128 23.460 1.00 30.30 266 VAL A C 1
ATOM 2234 O O . VAL A 1 266 ? -24.003 27.758 24.593 1.00 30.30 266 VAL A O 1
ATOM 2237 N N . VAL A 1 267 ? -23.661 27.631 22.365 1.00 27.42 267 VAL A N 1
ATOM 2238 C CA . VAL A 1 267 ? -22.305 27.033 22.242 1.00 27.42 267 VAL A CA 1
ATOM 2239 C C . VAL A 1 267 ? -22.296 25.640 21.575 1.00 27.42 267 VAL A C 1
ATOM 2241 O O . VAL A 1 267 ? -22.760 24.651 22.126 1.00 27.42 267 VAL A O 1
ATOM 2244 N N . ILE A 1 268 ? -21.678 25.626 20.382 1.00 30.64 268 ILE A N 1
ATOM 2245 C CA . ILE A 1 268 ? -21.140 24.516 19.570 1.00 30.64 268 ILE A CA 1
ATOM 2246 C C . ILE A 1 268 ? -22.140 23.417 19.193 1.00 30.64 268 ILE A C 1
ATOM 2248 O O . ILE A 1 268 ? -22.457 22.534 19.982 1.00 30.64 268 ILE A O 1
ATOM 2252 N N . SER A 1 269 ? -22.541 23.402 17.919 1.00 27.47 269 SER A N 1
ATOM 2253 C CA . SER A 1 269 ? -23.190 22.249 17.289 1.00 27.47 269 SER A CA 1
ATOM 2254 C C . SER A 1 269 ? -22.392 20.970 17.592 1.00 27.47 269 SER A C 1
ATOM 2256 O O . SER A 1 269 ? -21.266 20.839 17.099 1.00 27.47 269 SER A O 1
ATOM 2258 N N . PRO A 1 270 ? -22.926 20.010 18.369 1.00 37.81 270 PRO A N 1
ATOM 2259 C CA . PRO A 1 270 ? -22.269 18.729 18.536 1.00 37.81 270 PRO A CA 1
ATOM 2260 C C . PRO A 1 270 ? -22.291 18.029 17.179 1.00 37.81 270 PRO A C 1
ATOM 2262 O O . PRO A 1 270 ? -23.332 17.977 16.518 1.00 37.81 270 PRO A O 1
ATOM 2265 N N . LEU A 1 271 ? -21.148 17.478 16.762 1.00 41.88 271 LEU A N 1
ATOM 2266 C CA . LEU A 1 271 ? -21.115 16.441 15.730 1.00 41.88 271 LEU A CA 1
ATOM 2267 C C . LEU A 1 271 ? -22.270 15.460 16.003 1.00 41.88 271 LEU A C 1
ATOM 2269 O O . LEU A 1 271 ? -22.421 15.043 17.155 1.00 41.88 271 LEU A O 1
ATOM 2273 N N . PRO A 1 272 ? -23.100 15.125 14.999 1.00 38.56 272 PRO A N 1
ATOM 2274 C CA . PRO A 1 272 ? -24.347 14.408 15.228 1.00 38.56 272 PRO A CA 1
ATOM 2275 C C . PRO A 1 272 ? -24.083 13.133 16.031 1.00 38.56 272 PRO A C 1
ATOM 2277 O O . PRO A 1 272 ? -23.211 12.337 15.664 1.00 38.56 272 PRO A O 1
ATOM 2280 N N . LEU A 1 273 ? -24.819 12.958 17.138 1.00 43.59 273 LEU A N 1
ATOM 2281 C CA . LEU A 1 273 ? -24.814 11.721 17.913 1.00 43.59 273 LEU A CA 1
ATOM 2282 C C . LEU A 1 273 ? -25.083 10.562 16.946 1.00 43.59 273 LEU A C 1
ATOM 2284 O O . LEU A 1 273 ? -26.133 10.489 16.313 1.00 43.59 273 LEU A O 1
ATOM 2288 N N . ARG A 1 274 ? -24.101 9.674 16.786 1.00 56.78 274 ARG A N 1
ATOM 2289 C CA . ARG A 1 274 ? -24.252 8.473 15.966 1.00 56.78 274 ARG A CA 1
ATOM 2290 C C . ARG A 1 274 ? -24.820 7.342 16.812 1.00 56.78 274 ARG A C 1
ATOM 2292 O O . ARG A 1 274 ? -24.134 6.844 17.709 1.00 56.78 274 ARG A O 1
ATOM 2299 N N . ASP A 1 275 ? -26.017 6.890 16.452 1.00 56.28 275 ASP A N 1
ATOM 2300 C CA . ASP A 1 275 ? -26.681 5.742 17.085 1.00 56.28 275 ASP A CA 1
ATOM 2301 C C . ASP A 1 275 ? -26.061 4.398 16.669 1.00 56.28 275 ASP A C 1
ATOM 2303 O O . ASP A 1 275 ? -26.043 3.436 17.440 1.00 56.28 275 ASP A O 1
ATOM 2307 N N . ALA A 1 276 ? -25.499 4.326 15.458 1.00 66.38 276 ALA A N 1
ATOM 2308 C CA . ALA A 1 276 ? -24.887 3.115 14.921 1.00 66.38 276 ALA A CA 1
ATOM 2309 C C . ALA A 1 276 ? -23.351 3.132 15.062 1.00 66.38 276 ALA A C 1
ATOM 2311 O O . ALA A 1 276 ? -22.709 4.135 14.737 1.00 66.38 276 ALA A O 1
ATOM 2312 N N . PRO A 1 277 ? -22.727 2.021 15.505 1.00 75.44 277 PRO A N 1
ATOM 2313 C CA . PRO A 1 277 ? -21.274 1.897 15.523 1.00 75.44 277 PRO A CA 1
ATOM 2314 C C . PRO A 1 277 ? -20.726 1.912 14.096 1.00 75.44 277 PRO A C 1
ATOM 2316 O O . PRO A 1 277 ? -21.176 1.144 13.245 1.00 75.44 277 PRO A O 1
ATOM 2319 N N . MET A 1 278 ? -19.713 2.741 13.850 1.00 82.62 278 MET A N 1
ATOM 2320 C CA . MET A 1 278 ? -19.113 2.831 12.523 1.00 82.62 278 MET A CA 1
ATOM 2321 C C . MET A 1 278 ? -18.476 1.496 12.114 1.00 82.62 278 MET A C 1
ATOM 2323 O O . MET A 1 278 ? -17.808 0.834 12.913 1.00 82.62 278 MET A O 1
ATOM 2327 N N . TYR A 1 279 ? -18.669 1.087 10.860 1.00 85.50 279 TYR A N 1
ATOM 2328 C CA . TYR A 1 279 ? -18.128 -0.169 10.343 1.00 85.50 279 TYR A CA 1
ATOM 2329 C C . TYR A 1 279 ? -17.868 -0.077 8.837 1.00 85.50 279 TYR A C 1
ATOM 2331 O O . TYR A 1 279 ? -18.713 0.391 8.081 1.00 85.50 279 TYR A O 1
ATOM 2339 N N . SER A 1 280 ? -16.684 -0.520 8.401 1.00 88.25 280 SER A N 1
ATOM 2340 C CA . SER A 1 280 ? -16.287 -0.521 6.988 1.00 88.25 280 SER A CA 1
ATOM 2341 C C . SER A 1 280 ? -15.595 -1.830 6.613 1.00 88.25 280 SER A C 1
ATOM 2343 O O . SER A 1 280 ? -14.366 -1.915 6.670 1.00 88.25 280 SER A O 1
ATOM 2345 N N . PRO A 1 281 ? -16.350 -2.864 6.201 1.00 88.38 281 PRO A N 1
ATOM 2346 C CA . PRO A 1 281 ? -15.768 -4.122 5.734 1.00 88.38 281 PRO A CA 1
ATOM 2347 C C . PRO A 1 281 ? -14.742 -3.912 4.617 1.00 88.38 281 PRO A C 1
ATOM 2349 O O . PRO A 1 281 ? -13.674 -4.516 4.628 1.00 88.38 281 PRO A O 1
ATOM 2352 N N . SER A 1 282 ? -15.043 -3.005 3.684 1.00 90.69 282 SER A N 1
ATOM 2353 C CA . SER A 1 282 ? -14.162 -2.659 2.569 1.00 90.69 282 SER A CA 1
ATOM 2354 C C . SER A 1 282 ? -12.821 -2.102 3.037 1.00 90.69 282 SER A C 1
ATOM 2356 O O . SER A 1 282 ? -11.790 -2.510 2.514 1.00 90.69 282 SER A O 1
ATOM 2358 N N . PHE A 1 283 ? -12.804 -1.223 4.047 1.00 92.50 283 PHE A N 1
ATOM 2359 C CA . PHE A 1 283 ? -11.547 -0.682 4.564 1.00 92.50 283 PHE A CA 1
ATOM 2360 C C . PHE A 1 283 ? -10.760 -1.744 5.329 1.00 92.50 283 PHE A C 1
ATOM 2362 O O . PHE A 1 283 ? -9.571 -1.924 5.094 1.00 92.50 283 PHE A O 1
ATOM 2369 N N . LEU A 1 284 ? -11.436 -2.502 6.197 1.00 92.81 284 LEU A N 1
ATOM 2370 C CA . LEU A 1 284 ? -10.807 -3.561 6.990 1.00 92.81 284 LEU A CA 1
ATOM 2371 C C . LEU A 1 284 ? -10.221 -4.680 6.114 1.00 92.81 284 LEU A C 1
ATOM 2373 O O . LEU A 1 284 ? -9.201 -5.271 6.465 1.00 92.81 284 LEU A O 1
ATOM 2377 N N . SER A 1 285 ? -10.815 -4.936 4.943 1.00 92.50 285 SER A N 1
ATOM 2378 C CA . SER A 1 285 ? -10.332 -5.940 3.986 1.00 92.50 285 SER A CA 1
ATOM 2379 C C . SER A 1 285 ? -8.930 -5.657 3.424 1.00 92.50 285 SER A C 1
ATOM 2381 O O . SER A 1 285 ? -8.270 -6.584 2.948 1.00 92.50 285 SER A O 1
ATOM 2383 N N . LEU A 1 286 ? -8.458 -4.408 3.522 1.00 93.44 286 LEU A N 1
ATOM 2384 C CA . LEU A 1 286 ? -7.130 -3.992 3.069 1.00 93.44 286 LEU A CA 1
ATOM 2385 C C . LEU A 1 286 ? -5.998 -4.513 3.961 1.00 93.44 286 LEU A C 1
ATOM 2387 O O . LEU A 1 286 ? -4.844 -4.470 3.548 1.00 93.44 286 LEU A O 1
ATOM 2391 N N . PHE A 1 287 ? -6.310 -5.013 5.159 1.00 94.94 287 PHE A N 1
ATOM 2392 C CA . PHE A 1 287 ? -5.312 -5.371 6.162 1.00 94.94 287 PHE A CA 1
ATOM 2393 C C . PHE A 1 287 ? -5.302 -6.878 6.462 1.00 94.94 287 PHE A C 1
ATOM 2395 O O . PHE A 1 287 ? -6.348 -7.535 6.558 1.00 94.94 287 PHE A O 1
ATOM 2402 N N . ARG A 1 288 ? -4.094 -7.430 6.633 1.00 94.31 288 ARG A N 1
ATOM 2403 C CA . ARG A 1 288 ? -3.820 -8.829 7.013 1.00 94.31 288 ARG A CA 1
ATOM 2404 C C . ARG A 1 288 ? -2.619 -8.895 7.975 1.00 94.31 288 ARG A C 1
ATOM 2406 O O . ARG A 1 288 ? -1.561 -9.389 7.596 1.00 94.31 288 ARG A O 1
ATOM 2413 N N . PRO A 1 289 ? -2.741 -8.362 9.204 1.00 94.06 289 PRO A N 1
ATOM 2414 C CA . PRO A 1 289 ? -1.615 -8.312 10.132 1.00 94.06 289 PRO A CA 1
ATOM 2415 C C . PRO A 1 289 ? -1.195 -9.718 10.588 1.00 94.06 289 PRO A C 1
ATOM 2417 O O . PRO A 1 289 ? -2.013 -10.484 11.101 1.00 94.06 289 PRO A O 1
ATOM 2420 N N . VAL A 1 290 ? 0.091 -10.044 10.424 1.00 90.25 290 VAL A N 1
ATOM 2421 C CA . VAL A 1 290 ? 0.632 -11.401 10.644 1.00 90.25 290 VAL A CA 1
ATOM 2422 C C . VAL A 1 290 ? 1.053 -11.680 12.090 1.00 90.25 290 VAL A C 1
ATOM 2424 O O . VAL A 1 290 ? 0.950 -12.809 12.562 1.00 90.25 290 VAL A O 1
ATOM 2427 N N . ASN A 1 291 ? 1.507 -10.660 12.819 1.00 91.38 291 ASN A N 1
ATOM 2428 C CA . ASN A 1 291 ? 2.031 -10.788 14.179 1.00 91.38 291 ASN A CA 1
ATOM 2429 C C . ASN A 1 291 ? 1.455 -9.702 15.106 1.00 91.38 291 ASN A C 1
ATOM 2431 O O . ASN A 1 291 ? 0.684 -8.845 14.676 1.00 91.38 291 ASN A O 1
ATOM 2435 N N . THR A 1 292 ? 1.795 -9.754 16.396 1.00 92.56 292 THR A N 1
ATOM 2436 C CA . THR A 1 292 ? 1.263 -8.818 17.398 1.00 92.56 292 THR A CA 1
ATOM 2437 C C . THR A 1 292 ? 1.610 -7.362 17.087 1.00 92.56 292 THR A C 1
ATOM 2439 O O . THR A 1 292 ? 0.729 -6.507 17.150 1.00 92.56 292 THR A O 1
ATOM 2442 N N . THR A 1 293 ? 2.862 -7.088 16.716 1.00 92.25 293 THR A N 1
ATOM 2443 C CA . THR A 1 293 ? 3.328 -5.747 16.344 1.00 92.25 293 THR A CA 1
ATOM 2444 C C . THR A 1 293 ? 2.545 -5.208 15.151 1.00 92.25 293 THR A C 1
ATOM 2446 O O . THR A 1 293 ? 1.996 -4.111 15.209 1.00 92.25 293 THR A O 1
ATOM 2449 N N . GLU A 1 294 ? 2.389 -6.012 14.100 1.00 93.88 294 GLU A N 1
ATOM 2450 C CA . GLU A 1 294 ? 1.594 -5.665 12.921 1.00 93.88 294 GLU A CA 1
ATOM 2451 C C . GLU A 1 294 ? 0.124 -5.418 13.274 1.00 93.88 294 GLU A C 1
ATOM 2453 O O . GLU A 1 294 ? -0.471 -4.470 12.763 1.00 93.88 294 GLU A O 1
ATOM 2458 N N . LYS A 1 295 ? -0.467 -6.204 14.187 1.00 94.75 295 LYS A N 1
ATOM 2459 C CA . LYS A 1 295 ? -1.837 -5.962 14.677 1.00 94.75 295 LYS A CA 1
ATOM 2460 C C . LYS A 1 295 ? -1.935 -4.625 15.396 1.00 94.75 295 LYS A C 1
ATOM 2462 O O . LYS A 1 295 ? -2.849 -3.860 15.105 1.00 94.75 295 LYS A O 1
ATOM 2467 N N . TYR A 1 296 ? -1.002 -4.327 16.296 1.00 94.69 296 TYR A N 1
ATOM 2468 C CA . TYR A 1 296 ? -0.950 -3.053 17.011 1.00 94.69 296 TYR A CA 1
ATOM 2469 C C . TYR A 1 296 ? -0.856 -1.860 16.044 1.00 94.69 296 TYR A C 1
ATOM 2471 O O . TYR A 1 296 ? -1.673 -0.939 16.115 1.00 94.69 296 TYR A O 1
ATOM 2479 N N . LEU A 1 297 ? 0.082 -1.904 15.093 1.00 94.44 297 LEU A N 1
ATOM 2480 C CA . LEU A 1 297 ? 0.264 -0.850 14.090 1.00 94.44 297 LEU A CA 1
ATOM 2481 C C . LEU A 1 297 ? -0.968 -0.693 13.193 1.00 94.44 297 LEU A C 1
ATOM 2483 O O . LEU A 1 297 ? -1.431 0.425 12.969 1.00 94.44 297 LEU A O 1
ATOM 2487 N N . THR A 1 298 ? -1.531 -1.812 12.732 1.00 95.12 298 THR A N 1
ATOM 2488 C CA . THR A 1 298 ? -2.751 -1.846 11.915 1.00 95.12 298 THR A CA 1
ATOM 2489 C C . THR A 1 298 ? -3.923 -1.213 12.656 1.00 95.12 298 THR A C 1
ATOM 2491 O O . THR A 1 298 ? -4.606 -0.354 12.107 1.00 95.12 298 THR A O 1
ATOM 2494 N N . LEU A 1 299 ? -4.152 -1.598 13.914 1.00 95.44 299 LEU A N 1
ATOM 2495 C CA . LEU A 1 299 ? -5.253 -1.086 14.731 1.00 95.44 299 LEU A CA 1
ATOM 2496 C C . LEU A 1 299 ? -5.134 0.424 14.950 1.00 95.44 299 LEU A C 1
ATOM 2498 O O . LEU A 1 299 ? -6.114 1.144 14.757 1.00 95.44 299 LEU A O 1
ATOM 2502 N N . ASN A 1 300 ? -3.934 0.910 15.276 1.00 94.44 300 ASN A N 1
ATOM 2503 C CA . ASN A 1 300 ? -3.666 2.344 15.387 1.00 94.44 300 ASN A CA 1
ATOM 2504 C C . ASN A 1 300 ? -3.897 3.075 14.061 1.00 94.44 300 ASN A C 1
ATOM 2506 O O . ASN A 1 300 ? -4.546 4.118 14.039 1.00 94.44 300 ASN A O 1
ATOM 2510 N N . CYS A 1 301 ? -3.426 2.517 12.945 1.00 94.44 301 CYS A N 1
ATOM 2511 C CA . CYS A 1 301 ? -3.626 3.107 11.626 1.00 94.44 301 CYS A CA 1
ATOM 2512 C C . CYS A 1 301 ? -5.118 3.188 11.261 1.00 94.44 301 CYS A C 1
ATOM 2514 O O . CYS A 1 301 ? -5.603 4.242 10.849 1.00 94.44 301 CYS A O 1
ATOM 2516 N N . ILE A 1 302 ? -5.878 2.112 11.482 1.00 94.25 302 ILE A N 1
ATOM 2517 C CA . ILE A 1 302 ? -7.325 2.089 11.233 1.00 94.25 302 ILE A CA 1
ATOM 2518 C C . ILE A 1 302 ? -8.041 3.110 12.116 1.00 94.25 302 ILE A C 1
ATOM 2520 O O . ILE A 1 302 ? -8.942 3.802 11.644 1.00 94.25 302 ILE A O 1
ATOM 2524 N N . TYR A 1 303 ? -7.643 3.239 13.383 1.00 93.75 303 TYR A N 1
ATOM 2525 C CA . TYR A 1 303 ? -8.205 4.250 14.270 1.00 93.75 303 TYR A CA 1
ATOM 2526 C C . TYR A 1 303 ? -7.982 5.668 13.736 1.00 93.75 303 TYR A C 1
ATOM 2528 O O . TYR A 1 303 ? -8.941 6.433 13.661 1.00 93.75 303 TYR A O 1
ATOM 2536 N N . ILE A 1 304 ? -6.763 5.968 13.278 1.00 92.44 304 ILE A N 1
ATOM 2537 C CA . ILE A 1 304 ? -6.369 7.263 12.706 1.00 92.44 304 ILE A CA 1
ATOM 2538 C C . ILE A 1 304 ? -7.153 7.624 11.433 1.00 92.44 304 ILE A C 1
ATOM 2540 O O . ILE A 1 304 ? -7.432 8.797 11.209 1.00 92.44 304 ILE A O 1
ATOM 2544 N N . PHE A 1 305 ? -7.513 6.658 10.586 1.00 91.75 305 PHE A N 1
ATOM 2545 C CA . PHE A 1 305 ? -8.265 6.938 9.349 1.00 91.75 305 PHE A CA 1
ATOM 2546 C C . PHE A 1 305 ? -9.785 6.911 9.527 1.00 91.75 305 PHE A C 1
ATOM 2548 O O . PHE A 1 305 ? -10.520 7.608 8.819 1.00 91.75 305 PHE A O 1
ATOM 2555 N N . LEU A 1 306 ? -10.259 6.060 10.435 1.00 90.38 306 LEU A N 1
ATOM 2556 C CA . LEU A 1 306 ? -11.662 5.707 10.554 1.00 90.38 306 LEU A CA 1
ATOM 2557 C C . LEU A 1 306 ? -12.151 6.010 11.972 1.00 90.38 306 LEU A C 1
ATOM 2559 O O . LEU A 1 306 ? -12.827 7.016 12.182 1.00 90.38 306 LEU A O 1
ATOM 2563 N N . TYR A 1 307 ? -11.847 5.150 12.943 1.00 90.44 307 TYR A N 1
ATOM 2564 C CA . TYR A 1 307 ? -12.598 5.094 14.204 1.00 90.44 307 TYR A CA 1
ATOM 2565 C C . TYR A 1 307 ? -12.516 6.334 15.097 1.00 90.44 307 TYR A C 1
ATOM 2567 O O . TYR A 1 307 ? -13.434 6.536 15.886 1.00 90.44 307 TYR A O 1
ATOM 2575 N N . HIS A 1 308 ? -11.510 7.199 14.946 1.00 89.12 308 HIS A N 1
ATOM 2576 C CA . HIS A 1 308 ? -11.457 8.468 15.681 1.00 89.12 308 HIS A CA 1
ATOM 2577 C C . HIS A 1 308 ? -12.652 9.398 15.384 1.00 89.12 308 HIS A C 1
ATOM 2579 O O . HIS A 1 308 ? -12.942 10.304 16.159 1.00 89.12 308 HIS A O 1
ATOM 2585 N N . LYS A 1 309 ? -13.357 9.174 14.266 1.00 87.19 309 LYS A N 1
ATOM 2586 C CA . LYS A 1 309 ? -14.539 9.944 13.835 1.00 87.19 309 LYS A CA 1
ATOM 2587 C C . LYS A 1 309 ? -15.837 9.466 14.486 1.00 87.19 309 LYS A C 1
ATOM 2589 O O . LYS A 1 309 ? -16.905 10.005 14.219 1.00 87.19 309 LYS A O 1
ATOM 2594 N N . ASP A 1 310 ? -15.766 8.411 15.290 1.00 87.25 310 ASP A N 1
ATOM 2595 C CA . ASP A 1 310 ? -16.875 7.884 16.069 1.00 87.25 310 ASP A CA 1
ATOM 2596 C C . ASP A 1 310 ? -16.613 8.187 17.555 1.00 87.25 310 ASP A C 1
ATOM 2598 O O . ASP A 1 310 ? -15.810 7.492 18.185 1.00 87.25 310 ASP A O 1
ATOM 2602 N N . PRO A 1 311 ? -17.266 9.215 18.135 1.00 86.44 311 PRO A N 1
ATOM 2603 C CA . PRO A 1 311 ? -16.945 9.704 19.481 1.00 86.44 311 PRO A CA 1
ATOM 2604 C C . PRO A 1 311 ? -17.166 8.641 20.564 1.00 86.44 311 PRO A C 1
ATOM 2606 O O . PRO A 1 311 ? -16.501 8.632 21.596 1.00 86.44 311 PRO A O 1
ATOM 2609 N N . ASN A 1 312 ? -18.057 7.685 20.302 1.00 88.00 312 ASN A N 1
ATOM 2610 C CA . ASN A 1 312 ? -18.412 6.619 21.230 1.00 88.00 312 ASN A CA 1
ATOM 2611 C C . ASN A 1 312 ? -17.580 5.343 21.020 1.00 88.00 312 ASN A C 1
ATOM 2613 O O . ASN A 1 312 ? -17.766 4.354 21.740 1.00 88.00 312 ASN A O 1
ATOM 2617 N N . PHE A 1 313 ? -16.674 5.319 20.036 1.00 90.56 313 PHE A N 1
ATOM 2618 C CA . PHE A 1 313 ? -15.896 4.126 19.717 1.00 90.56 313 PHE A CA 1
ATOM 2619 C C . PHE A 1 313 ? -15.013 3.686 20.885 1.00 90.56 313 PHE A C 1
ATOM 2621 O O . PHE A 1 313 ? -15.100 2.525 21.283 1.00 90.56 313 PHE A O 1
ATOM 2628 N N . LEU A 1 314 ? -14.214 4.590 21.463 1.00 92.31 314 LEU A N 1
ATOM 2629 C CA . LEU A 1 314 ? -13.301 4.245 22.560 1.00 92.31 314 LEU A CA 1
ATOM 2630 C C . LEU A 1 314 ? -14.058 3.735 23.790 1.00 92.31 314 LEU A C 1
ATOM 2632 O O . LEU A 1 314 ? -13.697 2.694 24.334 1.00 92.31 314 LEU A O 1
ATOM 2636 N N . ALA A 1 315 ? -15.160 4.388 24.170 1.00 90.88 315 ALA A N 1
ATOM 2637 C CA . ALA A 1 315 ? -15.996 3.949 25.287 1.00 90.88 315 ALA A CA 1
ATOM 2638 C C . ALA A 1 315 ? -16.551 2.529 25.064 1.00 90.88 315 ALA A C 1
ATOM 2640 O O . ALA A 1 315 ? -16.439 1.659 25.932 1.00 90.88 315 ALA A O 1
ATOM 2641 N N . ARG A 1 316 ? -17.095 2.250 23.869 1.00 90.44 316 ARG A N 1
ATOM 2642 C CA . ARG A 1 316 ? -17.593 0.907 23.518 1.00 90.44 316 ARG A CA 1
ATOM 2643 C C . ARG A 1 316 ? -16.479 -0.130 23.446 1.00 90.44 316 ARG A C 1
ATOM 2645 O O . ARG A 1 316 ? -16.699 -1.280 23.828 1.00 90.44 316 ARG A O 1
ATOM 2652 N N . PHE A 1 317 ? -15.313 0.255 22.942 1.00 92.62 317 PHE A N 1
ATOM 2653 C CA . PHE A 1 317 ? -14.145 -0.606 22.829 1.00 92.62 317 PHE A CA 1
ATOM 2654 C C . PHE A 1 317 ? -13.634 -1.009 24.219 1.00 92.62 317 PHE A C 1
ATOM 2656 O O . PHE A 1 317 ? -13.556 -2.200 24.519 1.00 92.62 317 PHE A O 1
ATOM 2663 N N . THR A 1 318 ? -13.395 -0.044 25.106 1.00 92.75 318 THR A N 1
ATOM 2664 C CA . THR A 1 318 ? -12.920 -0.283 26.478 1.00 92.75 318 THR A CA 1
ATOM 2665 C C . THR A 1 318 ? -13.910 -1.128 27.279 1.00 92.75 318 THR A C 1
ATOM 2667 O O . THR A 1 318 ? -13.539 -2.193 27.776 1.00 92.75 318 THR A O 1
ATOM 2670 N N . LYS A 1 319 ? -15.199 -0.760 27.284 1.00 91.88 319 LYS A N 1
ATOM 2671 C CA . LYS A 1 319 ? -16.250 -1.523 27.980 1.00 91.88 319 LYS A CA 1
ATOM 2672 C C . LYS A 1 319 ? -16.352 -2.970 27.484 1.00 91.88 319 LYS A C 1
ATOM 2674 O O . LYS A 1 319 ? -16.578 -3.899 28.264 1.00 91.88 319 LYS A O 1
ATOM 2679 N N . ALA A 1 320 ? -16.189 -3.192 26.177 1.00 91.25 320 ALA A N 1
ATOM 2680 C CA . ALA A 1 320 ? -16.217 -4.536 25.605 1.00 91.25 320 ALA A CA 1
ATOM 2681 C C . ALA A 1 320 ? -15.014 -5.385 26.051 1.00 91.25 320 ALA A C 1
ATOM 2683 O O . ALA A 1 320 ? -15.181 -6.581 26.316 1.00 91.25 320 ALA A O 1
ATOM 2684 N N . TRP A 1 321 ? -13.828 -4.782 26.164 1.00 93.38 321 TRP A N 1
ATOM 2685 C CA . TRP A 1 321 ? -12.635 -5.455 26.677 1.00 93.38 321 TRP A CA 1
ATOM 2686 C C . TRP A 1 321 ? -12.757 -5.800 28.162 1.00 93.38 321 TRP A C 1
ATOM 2688 O O . TRP A 1 321 ? -12.490 -6.938 28.555 1.00 93.38 321 TRP A O 1
ATOM 2698 N N . GLU A 1 322 ? -13.192 -4.847 28.983 1.00 92.38 322 GLU A N 1
ATOM 2699 C CA . GLU A 1 322 ? -13.381 -5.028 30.425 1.00 92.38 322 GLU A CA 1
ATOM 2700 C C . GLU A 1 322 ? -14.406 -6.123 30.710 1.00 92.38 322 GLU A C 1
ATOM 2702 O O . GLU A 1 322 ? -14.137 -7.045 31.480 1.00 92.38 322 GLU A O 1
ATOM 2707 N N . SER A 1 323 ? -15.543 -6.108 30.004 1.00 90.56 323 SER A N 1
ATOM 2708 C CA . SER A 1 323 ? -16.563 -7.151 30.139 1.00 90.56 323 SER A CA 1
ATOM 2709 C C . SER A 1 323 ? -16.023 -8.536 29.775 1.00 90.56 323 SER A C 1
ATOM 2711 O O . SER A 1 323 ? -16.326 -9.518 30.459 1.00 90.56 323 SER A O 1
ATOM 2713 N N . LEU A 1 324 ? -15.213 -8.653 28.715 1.00 90.31 324 LEU A N 1
ATOM 2714 C CA . LEU A 1 324 ? -14.589 -9.927 28.354 1.00 90.31 324 LEU A CA 1
ATOM 2715 C C . LEU A 1 324 ? -13.583 -10.379 29.418 1.00 90.31 324 LEU A C 1
ATOM 2717 O O . LEU A 1 324 ? -13.569 -11.556 29.787 1.00 90.31 324 LEU A O 1
ATOM 2721 N N . SER A 1 325 ? -12.754 -9.457 29.898 1.00 87.94 325 SER A N 1
ATOM 2722 C CA . SER A 1 325 ? -11.723 -9.721 30.902 1.00 87.94 325 SER A CA 1
ATOM 2723 C C . SER A 1 325 ? -12.346 -10.179 32.219 1.00 87.94 325 SER A C 1
ATOM 2725 O O . SER A 1 325 ? -11.947 -11.217 32.745 1.00 87.94 325 SER A O 1
ATOM 2727 N N . HIS A 1 326 ? -13.407 -9.505 32.670 1.00 88.88 326 HIS A N 1
ATOM 2728 C CA . HIS A 1 326 ? -14.194 -9.892 33.838 1.00 88.88 326 HIS A CA 1
ATOM 2729 C C . HIS A 1 326 ? -14.831 -11.281 33.670 1.00 88.88 326 HIS A C 1
ATOM 2731 O O . HIS A 1 326 ? -14.728 -12.142 34.538 1.00 88.88 326 HIS A O 1
ATOM 2737 N N . ARG A 1 327 ? -15.440 -11.579 32.514 1.00 85.69 327 ARG A N 1
ATOM 2738 C CA . ARG A 1 327 ? -16.002 -12.922 32.266 1.00 85.69 327 ARG A CA 1
ATOM 2739 C C . ARG A 1 327 ? -14.933 -14.015 32.300 1.00 85.69 327 ARG A C 1
ATOM 2741 O O . ARG A 1 327 ? -15.203 -15.120 32.773 1.00 85.69 327 ARG A O 1
ATOM 2748 N N . LYS A 1 328 ? -13.730 -13.731 31.791 1.00 86.50 328 LYS A N 1
ATOM 2749 C CA . LYS A 1 328 ? -12.599 -14.668 31.827 1.00 86.50 328 LYS A CA 1
ATOM 2750 C C . LYS A 1 328 ? -12.058 -14.851 33.247 1.00 86.50 328 LYS A C 1
ATOM 2752 O O . LYS A 1 328 ? -11.782 -15.992 33.615 1.00 86.50 328 LYS A O 1
ATOM 2757 N N . SER A 1 329 ? -11.952 -13.789 34.049 1.00 83.88 329 SER A N 1
ATOM 2758 C CA . SER A 1 329 ? -11.514 -13.890 35.449 1.00 83.88 329 SER A CA 1
ATOM 2759 C C . SER A 1 329 ? -12.522 -14.664 36.298 1.00 83.88 329 SER A C 1
ATOM 2761 O O . SER A 1 329 ? -12.134 -15.604 36.985 1.00 83.88 329 SER A O 1
ATOM 2763 N N . VAL A 1 330 ? -13.823 -14.385 36.156 1.00 83.75 330 VAL A N 1
ATOM 2764 C CA . VAL A 1 330 ? -14.887 -15.128 36.848 1.00 83.75 330 VAL A CA 1
ATOM 2765 C C . VAL A 1 330 ? -14.881 -16.605 36.453 1.00 83.75 330 VAL A C 1
ATOM 2767 O O . VAL A 1 330 ? -14.980 -17.466 37.325 1.00 83.75 330 VAL A O 1
ATOM 2770 N N . LYS A 1 331 ? -14.721 -16.938 35.162 1.00 80.44 331 LYS A N 1
ATOM 2771 C CA . LYS A 1 331 ? -14.584 -18.342 34.728 1.00 80.44 331 LYS A CA 1
ATOM 2772 C C . LYS A 1 331 ? -13.345 -19.013 35.323 1.00 80.44 331 LYS A C 1
ATOM 2774 O O . LYS A 1 331 ? -13.441 -20.153 35.767 1.00 80.44 331 LYS A O 1
ATOM 2779 N N . LYS A 1 332 ? -12.202 -18.320 35.364 1.00 76.75 332 LYS A N 1
ATOM 2780 C CA . LYS A 1 332 ? -10.970 -18.840 35.976 1.00 76.75 332 LYS A CA 1
ATOM 2781 C C . LYS A 1 332 ? -11.165 -19.102 37.471 1.00 76.75 332 LYS A C 1
ATOM 2783 O O . LYS A 1 332 ? -10.784 -20.169 37.937 1.00 76.75 332 LYS A O 1
ATOM 2788 N N . ASN A 1 333 ? -11.816 -18.185 38.186 1.00 72.06 333 ASN A N 1
ATOM 2789 C CA . ASN A 1 333 ? -12.115 -18.342 39.607 1.00 72.06 333 ASN A CA 1
ATOM 2790 C C . ASN A 1 333 ? -13.091 -19.497 39.845 1.00 72.06 333 ASN A C 1
ATOM 2792 O O . ASN A 1 333 ? -12.782 -20.368 40.643 1.00 72.06 333 ASN A O 1
ATOM 2796 N N . LYS A 1 334 ? -14.189 -19.597 39.082 1.00 70.81 334 LYS A N 1
ATOM 2797 C CA . LYS A 1 334 ? -15.122 -20.736 39.171 1.00 70.81 334 LYS A CA 1
ATOM 2798 C C . LYS A 1 334 ? -14.435 -22.078 38.905 1.00 70.81 334 LYS A C 1
ATOM 2800 O O . LYS A 1 334 ? -14.728 -23.048 39.592 1.00 70.81 334 LYS A O 1
ATOM 2805 N N . ASN A 1 335 ? -13.517 -22.142 37.942 1.00 67.81 335 ASN A N 1
ATOM 2806 C CA . ASN A 1 335 ? -12.755 -23.361 37.670 1.00 67.81 335 ASN A CA 1
ATOM 2807 C C . ASN A 1 335 ? -11.741 -23.669 38.781 1.00 67.81 335 ASN A C 1
ATOM 2809 O O . ASN A 1 335 ? -11.604 -24.827 39.152 1.00 67.81 335 ASN A O 1
ATOM 2813 N N . LYS A 1 336 ? -11.087 -22.651 39.357 1.00 69.94 336 LYS A N 1
ATOM 2814 C CA . LYS A 1 336 ? -10.199 -22.815 40.516 1.00 69.94 336 LYS A CA 1
ATOM 2815 C C . LYS A 1 336 ? -10.976 -23.320 41.735 1.00 69.94 336 LYS A C 1
ATOM 2817 O O . LYS A 1 336 ? -10.557 -24.294 42.341 1.00 69.94 336 LYS A O 1
ATOM 2822 N N . THR A 1 337 ? -12.133 -22.734 42.043 1.00 63.84 337 THR A N 1
ATOM 2823 C CA . THR A 1 337 ? -13.005 -23.187 43.136 1.00 63.84 337 THR A CA 1
ATOM 2824 C C . THR A 1 337 ? -13.514 -24.606 42.895 1.00 63.84 337 THR A C 1
ATOM 2826 O O . THR A 1 337 ? -13.500 -25.404 43.819 1.00 63.84 337 THR A O 1
ATOM 2829 N N . LYS A 1 338 ? -13.901 -24.961 41.661 1.00 64.12 338 LYS A N 1
ATOM 2830 C CA . LYS A 1 338 ? -14.300 -26.337 41.318 1.00 64.12 338 LYS A CA 1
ATOM 2831 C C . LYS A 1 338 ? -13.152 -27.339 41.440 1.00 64.12 338 LYS A C 1
ATOM 2833 O O . LYS A 1 338 ? -13.400 -28.455 41.871 1.00 64.12 338 LYS A O 1
ATOM 2838 N N . ASN A 1 339 ? -11.927 -26.960 41.077 1.00 59.94 339 ASN A N 1
ATOM 2839 C CA . ASN A 1 339 ? -10.760 -27.826 41.243 1.00 59.94 339 ASN A CA 1
ATOM 2840 C C . ASN A 1 339 ? -10.389 -27.993 42.720 1.00 59.94 339 ASN A C 1
ATOM 2842 O O . ASN A 1 339 ? -10.160 -29.118 43.130 1.00 59.94 339 ASN A O 1
ATOM 2846 N N . ILE A 1 340 ? -10.450 -26.927 43.526 1.00 64.50 340 ILE A N 1
ATOM 2847 C CA . ILE A 1 340 ? -10.261 -27.014 44.984 1.00 64.50 340 ILE A CA 1
ATOM 2848 C C . ILE A 1 340 ? -11.356 -27.878 45.623 1.00 64.50 340 ILE A C 1
ATOM 2850 O O . ILE A 1 340 ? -11.062 -28.666 46.511 1.00 64.50 340 ILE A O 1
ATOM 2854 N N . LEU A 1 341 ? -12.613 -27.765 45.175 1.00 57.56 341 LEU A N 1
ATOM 2855 C CA . LEU A 1 341 ? -13.690 -28.633 45.661 1.00 57.56 341 LEU A CA 1
ATOM 2856 C C . LEU A 1 341 ? -13.441 -30.097 45.282 1.00 57.56 341 LEU A C 1
ATOM 2858 O O . LEU A 1 341 ? -13.671 -30.973 46.098 1.00 57.56 341 LEU A O 1
ATOM 2862 N N . LYS A 1 342 ? -12.954 -30.367 44.065 1.00 58.22 342 LYS A N 1
ATOM 2863 C CA . LYS A 1 342 ? -12.596 -31.724 43.629 1.00 58.22 342 LYS A CA 1
ATOM 2864 C C . LYS A 1 342 ? -11.401 -32.284 44.395 1.00 58.22 342 LYS A C 1
ATOM 2866 O O . LYS A 1 342 ? -11.449 -33.438 44.781 1.00 58.22 342 LYS A O 1
ATOM 2871 N N . GLU A 1 343 ? -10.370 -31.482 44.643 1.00 57.22 343 GLU A N 1
ATOM 2872 C CA . GLU A 1 343 ? -9.225 -31.882 45.469 1.00 57.22 343 GLU A CA 1
ATOM 2873 C C . GLU A 1 343 ? -9.652 -32.144 46.915 1.00 57.22 343 GLU A C 1
ATOM 2875 O O . GLU A 1 343 ? -9.243 -33.155 47.464 1.00 57.22 343 GLU A O 1
ATOM 2880 N N . LYS A 1 344 ? -10.546 -31.321 47.487 1.00 57.22 344 LYS A N 1
ATOM 2881 C CA . LYS A 1 344 ? -11.132 -31.557 48.818 1.00 57.22 344 LYS A CA 1
ATOM 2882 C C . LYS A 1 344 ? -12.007 -32.808 48.898 1.00 57.22 344 LYS A C 1
ATOM 2884 O O . LYS A 1 344 ? -12.026 -33.437 49.942 1.00 57.22 344 LYS A O 1
ATOM 2889 N N . ILE A 1 345 ? -12.728 -33.151 47.829 1.00 54.00 345 ILE A N 1
ATOM 2890 C CA . ILE A 1 345 ? -13.519 -34.392 47.764 1.00 54.00 345 ILE A CA 1
ATOM 2891 C C . ILE A 1 345 ? -12.589 -35.612 47.647 1.00 54.00 345 ILE A C 1
ATOM 2893 O O . ILE A 1 345 ? -12.861 -36.643 48.239 1.00 54.00 345 ILE A O 1
ATOM 2897 N N . ILE A 1 346 ? -11.459 -35.491 46.942 1.00 52.09 346 ILE A N 1
ATOM 2898 C CA . ILE A 1 346 ? -10.463 -36.571 46.834 1.00 52.09 346 ILE A CA 1
ATOM 2899 C C . ILE A 1 346 ? -9.690 -36.758 48.152 1.00 52.09 346 ILE A C 1
ATOM 2901 O O . ILE A 1 346 ? -9.327 -37.882 48.482 1.00 52.09 346 ILE A O 1
ATOM 2905 N N . THR A 1 347 ? -9.450 -35.692 48.924 1.00 46.41 347 THR A N 1
ATOM 2906 C CA . THR A 1 347 ? -8.821 -35.796 50.253 1.00 46.41 347 THR A CA 1
ATOM 2907 C C . THR A 1 347 ? -9.792 -36.105 51.390 1.00 46.41 347 THR A C 1
ATOM 2909 O O . THR A 1 347 ? -9.324 -36.453 52.466 1.00 46.41 347 THR A O 1
ATOM 2912 N N . SER A 1 348 ? -11.114 -36.027 51.191 1.00 43.66 348 SER A N 1
ATOM 2913 C CA . SER A 1 348 ? -12.095 -36.417 52.218 1.00 43.66 348 SER A CA 1
ATOM 2914 C C . SER A 1 348 ? -12.421 -37.913 52.243 1.00 43.66 348 SER A C 1
ATOM 2916 O O . SER A 1 348 ? -13.077 -38.355 53.178 1.00 43.66 348 SER A O 1
ATOM 2918 N N . ASP A 1 349 ? -11.963 -38.692 51.257 1.00 42.91 349 ASP A N 1
ATOM 2919 C CA . ASP A 1 349 ? -12.202 -40.146 51.192 1.00 42.91 349 ASP A CA 1
ATOM 2920 C C . ASP A 1 349 ? -11.138 -40.976 51.948 1.00 42.91 349 ASP A C 1
ATOM 2922 O O . ASP A 1 349 ? -11.173 -42.205 51.928 1.00 42.91 349 ASP A O 1
ATOM 2926 N N . PHE A 1 350 ? -10.208 -40.324 52.653 1.00 41.22 350 PHE A N 1
ATOM 2927 C CA . PHE A 1 350 ? -9.271 -40.957 53.585 1.00 41.22 350 PHE A CA 1
ATOM 2928 C C . PHE A 1 350 ? -9.118 -40.087 54.833 1.00 41.22 350 PHE A C 1
ATOM 2930 O O . PHE A 1 350 ? -8.211 -39.269 54.895 1.00 41.22 350 PHE A O 1
ATOM 2937 N N . GLU A 1 351 ? -10.037 -40.242 55.787 1.00 33.09 351 GLU A N 1
ATOM 2938 C CA . GLU A 1 351 ? -9.799 -40.261 57.243 1.00 33.09 351 GLU A CA 1
ATOM 2939 C C . GLU A 1 351 ? -11.136 -40.065 57.968 1.00 33.09 351 GLU A C 1
ATOM 2941 O O . GLU A 1 351 ? -11.689 -38.968 58.044 1.00 33.09 351 GLU A O 1
ATOM 2946 N N . GLU A 1 352 ? -11.664 -41.166 58.502 1.00 31.03 352 GLU A N 1
ATOM 2947 C CA . GLU A 1 352 ? -12.749 -41.147 59.472 1.00 31.03 352 GLU A CA 1
ATOM 2948 C C . GLU A 1 352 ? -12.150 -41.214 60.888 1.00 31.03 352 GLU A C 1
ATOM 2950 O O . GLU A 1 352 ? -11.292 -42.049 61.174 1.00 31.03 352 GLU A O 1
ATOM 2955 N N . VAL A 1 353 ? -12.707 -40.372 61.766 1.00 30.61 353 VAL A N 1
ATOM 2956 C CA . VAL A 1 353 ? -12.671 -40.396 63.242 1.00 30.61 353 VAL A CA 1
ATOM 2957 C C . VAL A 1 353 ? -11.431 -39.798 63.934 1.00 30.61 353 VAL A C 1
ATOM 2959 O O . VAL A 1 353 ? -10.392 -40.433 64.047 1.00 30.61 353 VAL A O 1
ATOM 2962 N N . ILE A 1 354 ? -11.607 -38.613 64.542 1.00 28.91 354 ILE A N 1
ATOM 2963 C CA . ILE A 1 354 ? -11.632 -38.408 66.009 1.00 28.91 354 ILE A CA 1
ATOM 2964 C C . ILE A 1 354 ? -12.323 -37.066 66.338 1.00 28.91 354 ILE A C 1
ATOM 2966 O O . ILE A 1 354 ? -12.120 -36.043 65.693 1.00 28.91 354 ILE A O 1
ATOM 2970 N N . SER A 1 355 ? -13.172 -37.136 67.362 1.00 31.94 355 SER A N 1
ATOM 2971 C CA . SER A 1 355 ? -13.975 -36.094 68.008 1.00 31.94 355 SER A CA 1
ATOM 2972 C C . SER A 1 355 ? -13.158 -34.939 68.612 1.00 31.94 355 SER A C 1
ATOM 2974 O O . SER A 1 355 ? -12.253 -35.216 69.398 1.00 31.94 355 SER A O 1
ATOM 2976 N N . SER A 1 356 ? -13.609 -33.691 68.418 1.00 28.14 356 SER A N 1
ATOM 2977 C CA . SER A 1 356 ? -13.866 -32.713 69.500 1.00 28.14 356 SER A CA 1
ATOM 2978 C C . SER A 1 356 ? -14.379 -31.363 68.960 1.00 28.14 356 SER A C 1
ATOM 2980 O O . SER A 1 356 ? -13.864 -30.819 67.987 1.00 28.14 356 SER A O 1
ATOM 2982 N N . GLU A 1 357 ? -15.413 -30.819 69.606 1.00 35.31 357 GLU A N 1
ATOM 2983 C CA . GLU A 1 357 ? -15.830 -29.406 69.533 1.00 35.31 357 GLU A CA 1
ATOM 2984 C C . GLU A 1 357 ? -14.712 -28.526 70.140 1.00 35.31 357 GLU A C 1
ATOM 2986 O O . GLU A 1 357 ? -14.106 -28.965 71.126 1.00 35.31 357 GLU A O 1
ATOM 2991 N N . PRO A 1 358 ? -14.386 -27.329 69.593 1.00 36.69 358 PRO A N 1
ATOM 2992 C CA . PRO A 1 358 ? -15.040 -26.114 70.108 1.00 36.69 358 PRO A CA 1
ATOM 2993 C C . PRO A 1 358 ? -15.130 -24.889 69.149 1.00 36.69 358 PRO A C 1
ATOM 2995 O O . PRO A 1 358 ? -14.388 -24.740 68.185 1.00 36.69 358 PRO A O 1
ATOM 2998 N N . GLU A 1 359 ? -16.048 -23.988 69.517 1.00 30.09 359 GLU A N 1
ATOM 2999 C CA . GLU A 1 359 ? -16.021 -22.509 69.464 1.00 30.09 359 GLU A CA 1
ATOM 3000 C C . GLU A 1 359 ? -15.787 -21.708 68.157 1.00 30.09 359 GLU A C 1
ATOM 3002 O O . GLU A 1 359 ? -14.798 -21.804 67.436 1.00 30.09 359 GLU A O 1
ATOM 3007 N N . LYS A 1 360 ? -16.730 -20.776 67.936 1.00 45.41 360 LYS A N 1
ATOM 3008 C CA . LYS A 1 360 ? -16.746 -19.696 66.936 1.00 45.41 360 LYS A CA 1
ATOM 3009 C C . LYS A 1 360 ? -15.498 -18.802 67.052 1.00 45.41 360 LYS A C 1
ATOM 3011 O O . LYS A 1 360 ? -15.426 -17.962 67.943 1.00 45.41 360 LYS A O 1
ATOM 3016 N N . GLN A 1 361 ? -14.588 -18.893 66.084 1.00 32.84 361 GLN A N 1
ATOM 3017 C CA . GLN A 1 361 ? -13.588 -17.856 65.811 1.00 32.84 361 GLN A CA 1
ATOM 3018 C C . GLN A 1 361 ? -14.069 -16.965 64.659 1.00 32.84 361 GLN A C 1
ATOM 3020 O O . GLN A 1 361 ? -14.195 -17.403 63.516 1.00 32.84 361 GLN A O 1
ATOM 3025 N N . THR A 1 362 ? -14.365 -15.704 64.972 1.00 40.19 362 THR A N 1
ATOM 3026 C CA . THR A 1 362 ? -14.503 -14.617 63.996 1.00 40.19 362 THR A CA 1
ATOM 3027 C C . THR A 1 362 ? -13.160 -14.394 63.313 1.00 40.19 362 THR A C 1
ATOM 3029 O O . THR A 1 362 ? -12.130 -14.294 63.978 1.00 40.19 362 THR A O 1
ATOM 3032 N N . SER A 1 363 ? -13.153 -14.371 61.980 1.00 52.31 363 SER A N 1
ATOM 3033 C CA . SER A 1 363 ? -11.913 -14.296 61.216 1.00 52.31 363 SER A CA 1
ATOM 3034 C C . SER A 1 363 ? -11.337 -12.879 61.258 1.00 52.31 363 SER A C 1
ATOM 3036 O O . SER A 1 363 ? -12.064 -11.899 61.119 1.00 52.31 363 SER A O 1
ATOM 3038 N N . GLU A 1 364 ? -10.011 -12.770 61.351 1.00 47.69 364 GLU A N 1
ATOM 3039 C CA . GLU A 1 364 ? -9.196 -11.542 61.241 1.00 47.69 364 GLU A CA 1
ATOM 3040 C C . GLU A 1 364 ? -9.516 -10.692 59.981 1.00 47.69 364 GLU A C 1
ATOM 3042 O O . GLU A 1 364 ? -9.084 -9.548 59.824 1.00 47.69 364 GLU A O 1
ATOM 3047 N N . GLN A 1 365 ? -10.268 -11.266 59.041 1.00 48.56 365 GLN A N 1
ATOM 3048 C CA . GLN A 1 365 ? -10.725 -10.638 57.812 1.00 48.56 365 GLN A CA 1
ATOM 3049 C C . GLN A 1 365 ? -11.953 -9.737 58.035 1.00 48.56 365 GLN A C 1
ATOM 3051 O O . GLN A 1 365 ? -12.076 -8.715 57.361 1.00 48.56 365 GLN A O 1
ATOM 3056 N N . ASP A 1 366 ? -12.806 -10.059 59.010 1.00 50.12 366 ASP A N 1
ATOM 3057 C CA . ASP A 1 366 ? -14.019 -9.299 59.334 1.00 50.12 366 ASP A CA 1
ATOM 3058 C C . ASP A 1 366 ? -13.691 -8.021 60.131 1.00 50.12 366 ASP A C 1
ATOM 3060 O O . ASP A 1 366 ? -14.279 -6.961 59.898 1.00 50.12 366 ASP A O 1
ATOM 3064 N N . GLU A 1 367 ? -12.655 -8.053 60.976 1.00 60.00 367 GLU A N 1
ATOM 3065 C CA . GLU A 1 367 ? -12.138 -6.862 61.673 1.00 60.00 367 GLU A CA 1
ATOM 3066 C C . GLU A 1 367 ? -11.521 -5.842 60.697 1.00 60.00 367 GLU A C 1
ATOM 3068 O O . GLU A 1 367 ? -11.753 -4.635 60.813 1.00 60.00 367 GLU A O 1
ATOM 3073 N N . LYS A 1 368 ? -10.812 -6.319 59.662 1.00 64.69 368 LYS A N 1
ATOM 3074 C CA . LYS A 1 368 ? -10.214 -5.464 58.616 1.00 64.69 368 LYS A CA 1
ATOM 3075 C C . LYS A 1 368 ? -11.265 -4.827 57.704 1.00 64.69 368 LYS A C 1
ATOM 3077 O O . LYS A 1 368 ? -11.074 -3.697 57.255 1.00 64.69 368 LYS A O 1
ATOM 3082 N N . ILE A 1 369 ? -12.381 -5.516 57.445 1.00 64.31 369 ILE A N 1
ATOM 3083 C CA . ILE A 1 369 ? -13.516 -4.960 56.687 1.00 64.31 369 ILE A CA 1
ATOM 3084 C C . ILE A 1 369 ? -14.200 -3.848 57.493 1.00 64.31 369 ILE A C 1
ATOM 3086 O O . ILE A 1 369 ? -14.522 -2.800 56.931 1.00 64.31 369 ILE A O 1
ATOM 3090 N N . THR A 1 370 ? -14.334 -4.034 58.807 1.00 63.38 370 THR A N 1
ATOM 3091 C CA . THR A 1 370 ? -14.951 -3.047 59.704 1.00 63.38 370 THR A CA 1
ATOM 3092 C C . THR A 1 370 ? -14.083 -1.784 59.836 1.00 63.38 370 THR A C 1
ATOM 3094 O O . THR A 1 370 ? -14.591 -0.671 59.702 1.00 63.38 370 THR A O 1
ATOM 3097 N N . GLN A 1 371 ? -12.754 -1.928 59.954 1.00 68.31 371 GLN A N 1
ATOM 3098 C CA . GLN A 1 371 ? -11.821 -0.787 59.942 1.00 68.31 371 GLN A CA 1
ATOM 3099 C C . GLN A 1 371 ? -11.795 -0.031 58.604 1.00 68.31 371 GLN A C 1
ATOM 3101 O O . GLN A 1 371 ? -11.718 1.198 58.587 1.00 68.31 371 GLN A O 1
ATOM 3106 N N . ALA A 1 372 ? -11.874 -0.732 57.468 1.00 63.62 372 ALA A N 1
ATOM 3107 C CA . ALA A 1 372 ? -11.884 -0.089 56.153 1.00 63.62 372 ALA A CA 1
ATOM 3108 C C . ALA A 1 372 ? -13.156 0.747 55.922 1.00 63.62 372 ALA A C 1
ATOM 3110 O O . ALA A 1 372 ? -13.089 1.819 55.318 1.00 63.62 372 ALA A O 1
ATOM 3111 N N . GLN A 1 373 ? -14.304 0.291 56.431 1.00 62.88 373 GLN A N 1
ATOM 3112 C CA . GLN A 1 373 ? -15.568 1.031 56.356 1.00 62.88 373 GLN A CA 1
ATOM 3113 C C . GLN A 1 373 ? -15.546 2.298 57.224 1.00 62.88 373 GLN A C 1
ATOM 3115 O O . GLN A 1 373 ? -16.031 3.347 56.796 1.00 62.88 373 GLN A O 1
ATOM 3120 N N . GLU A 1 374 ? -14.899 2.253 58.391 1.00 68.00 374 GLU A N 1
ATOM 3121 C CA . GLU A 1 374 ? -14.737 3.426 59.258 1.00 68.00 374 GLU A CA 1
ATOM 3122 C C . GLU A 1 374 ? -13.829 4.503 58.625 1.00 68.00 374 GLU A C 1
ATOM 3124 O O . GLU A 1 374 ? -14.091 5.700 58.745 1.00 68.00 374 GLU A O 1
ATOM 3129 N N . ILE A 1 375 ? -12.794 4.094 57.878 1.00 66.88 375 ILE A N 1
ATOM 3130 C CA . ILE A 1 375 ? -11.895 5.010 57.151 1.00 66.88 375 ILE A CA 1
ATOM 3131 C C . ILE A 1 375 ? -12.606 5.670 55.962 1.00 66.88 375 ILE A C 1
ATOM 3133 O O . ILE A 1 375 ? -12.447 6.871 55.752 1.00 66.88 375 ILE A O 1
ATOM 3137 N N . ILE A 1 376 ? -13.417 4.922 55.204 1.00 66.75 376 ILE A N 1
ATOM 3138 C CA . ILE A 1 376 ? -14.188 5.466 54.070 1.00 66.75 376 ILE A CA 1
ATOM 3139 C C . ILE A 1 376 ? -15.187 6.527 54.549 1.00 66.75 376 ILE A C 1
ATOM 3141 O O . ILE A 1 376 ? -15.342 7.562 53.902 1.00 66.75 376 ILE A O 1
ATOM 3145 N N . THR A 1 377 ? -15.798 6.312 55.715 1.00 60.66 377 THR A N 1
ATOM 3146 C CA . THR A 1 377 ? -16.752 7.262 56.306 1.00 60.66 377 THR A CA 1
ATOM 3147 C C . THR A 1 377 ? -16.052 8.563 56.734 1.00 60.66 377 THR A C 1
ATOM 3149 O O . THR A 1 377 ? -16.539 9.648 56.438 1.00 60.66 377 THR A O 1
ATOM 3152 N N . LYS A 1 378 ? -14.836 8.478 57.296 1.00 63.25 378 LYS A N 1
ATOM 3153 C CA . LYS A 1 378 ? -14.024 9.653 57.688 1.00 63.25 378 LYS A CA 1
ATOM 3154 C C . LYS A 1 378 ? -13.430 10.441 56.510 1.00 63.25 378 LYS A C 1
ATOM 3156 O O . LYS A 1 378 ? -13.047 11.596 56.685 1.00 63.25 378 LYS A O 1
ATOM 3161 N N . VAL A 1 379 ? -13.298 9.827 55.331 1.00 60.28 379 VAL A N 1
ATOM 3162 C CA . VAL A 1 379 ? -12.828 10.506 54.106 1.00 60.28 379 VAL A CA 1
ATOM 3163 C C . VAL A 1 379 ? -13.982 11.216 53.399 1.00 60.28 379 VAL A C 1
ATOM 3165 O O . VAL A 1 379 ? -13.796 12.335 52.932 1.00 60.28 379 VAL A O 1
ATOM 3168 N N . ALA A 1 380 ? -15.181 10.625 53.400 1.00 51.28 380 ALA A N 1
ATOM 3169 C CA . ALA A 1 380 ? -16.377 11.254 52.840 1.00 51.28 380 ALA A CA 1
ATOM 3170 C C . ALA A 1 380 ? -16.754 12.566 53.560 1.00 51.28 380 ALA A C 1
ATOM 3172 O O . ALA A 1 380 ? -17.225 13.495 52.919 1.00 51.28 380 ALA A O 1
ATOM 3173 N N . GLU A 1 381 ? -16.471 12.680 54.861 1.00 49.44 381 GLU A N 1
ATOM 3174 C CA . GLU A 1 381 ? -16.742 13.893 55.652 1.00 49.44 381 GLU A CA 1
ATOM 3175 C C . GLU A 1 381 ? -15.723 15.037 55.435 1.00 49.44 381 GLU A C 1
ATOM 3177 O O . GLU A 1 381 ? -15.932 16.141 55.936 1.00 49.44 381 GLU A O 1
ATOM 3182 N N . ARG A 1 382 ? -14.617 14.818 54.698 1.00 51.53 382 ARG A N 1
ATOM 3183 C CA . ARG A 1 382 ? -13.588 15.853 54.437 1.00 51.53 382 ARG A CA 1
ATOM 3184 C C . ARG A 1 382 ? -13.697 16.545 53.075 1.00 51.53 382 ARG A C 1
ATOM 3186 O O . ARG A 1 382 ? -13.207 17.669 52.950 1.00 51.53 382 ARG A O 1
ATOM 3193 N N . ASP A 1 383 ? -14.345 15.928 52.089 1.00 43.50 383 ASP A N 1
ATOM 3194 C CA . ASP A 1 383 ? -14.380 16.437 50.706 1.00 43.50 383 ASP A CA 1
ATOM 3195 C C . ASP A 1 383 ? -15.447 17.522 50.451 1.00 43.50 383 ASP A C 1
ATOM 3197 O O . ASP A 1 383 ? -15.395 18.199 49.426 1.00 43.50 383 ASP A O 1
ATOM 3201 N N . ASP A 1 384 ? -16.336 17.799 51.411 1.00 42.66 384 ASP A N 1
ATOM 3202 C CA . ASP A 1 384 ? -17.330 18.885 51.314 1.00 42.66 384 ASP A CA 1
ATOM 3203 C C . ASP A 1 384 ? -16.751 20.297 51.571 1.00 42.66 384 ASP A C 1
ATOM 3205 O O . ASP A 1 384 ? -17.497 21.274 51.658 1.00 42.66 384 ASP A O 1
ATOM 3209 N N . SER A 1 385 ? -15.424 20.450 51.690 1.00 44.81 385 SER A N 1
ATOM 3210 C CA . SER A 1 385 ? -14.807 21.701 52.166 1.00 44.81 385 SER A CA 1
ATOM 3211 C C . SER A 1 385 ? -13.866 22.441 51.207 1.00 44.81 385 SER A C 1
ATOM 3213 O O . SER A 1 385 ? -13.294 23.447 51.623 1.00 44.81 385 SER A O 1
ATOM 3215 N N . ILE A 1 386 ? -13.716 22.051 49.930 1.00 35.72 386 ILE A N 1
ATOM 3216 C CA . ILE A 1 386 ? -12.881 22.830 48.984 1.00 35.72 386 ILE A CA 1
ATOM 3217 C C . ILE A 1 386 ? -13.557 23.016 47.618 1.00 35.72 386 ILE A C 1
ATOM 3219 O O . ILE A 1 386 ? -13.524 22.168 46.729 1.00 35.72 386 ILE A O 1
ATOM 3223 N N . SER A 1 387 ? -14.146 24.203 47.471 1.00 31.59 387 SER A N 1
ATOM 3224 C CA . SER A 1 387 ? -14.612 24.823 46.231 1.00 31.59 387 SER A CA 1
ATOM 3225 C C . SER A 1 387 ? -13.506 25.667 45.570 1.00 31.59 387 SER A C 1
ATOM 3227 O O . SER A 1 387 ? -12.646 26.215 46.253 1.00 31.59 387 SER A O 1
ATOM 3229 N N . SER A 1 388 ? -13.670 25.836 44.250 1.00 33.78 388 SER A N 1
ATOM 3230 C CA . SER A 1 388 ? -13.209 26.907 43.340 1.00 33.78 388 SER A CA 1
ATOM 3231 C C . SER A 1 388 ? -11.739 26.974 42.917 1.00 33.78 388 SER A C 1
ATOM 3233 O O . SER A 1 388 ? -10.903 27.423 43.682 1.00 33.78 388 SER A O 1
ATOM 3235 N N . GLU A 1 389 ? -11.486 26.721 41.624 1.00 30.22 389 GLU A N 1
ATOM 3236 C CA . GLU A 1 389 ? -11.056 27.772 40.678 1.00 30.22 389 GLU A CA 1
ATOM 3237 C C . GLU A 1 389 ? -11.138 27.302 39.209 1.00 30.22 389 GLU A C 1
ATOM 3239 O O . GLU A 1 389 ? -10.764 26.184 38.859 1.00 30.22 389 GLU A O 1
ATOM 3244 N N . LYS A 1 390 ? -11.697 28.167 38.351 1.00 33.25 390 LYS A N 1
ATOM 3245 C CA . LYS A 1 390 ? -11.802 28.042 36.888 1.00 33.25 390 LYS A CA 1
ATOM 3246 C C . LYS A 1 390 ? -10.864 29.072 36.264 1.00 33.25 390 LYS A C 1
ATOM 3248 O O . LYS A 1 390 ? -11.021 30.245 36.578 1.00 33.25 390 LYS A O 1
ATOM 3253 N N . GLU A 1 391 ? -10.074 28.681 35.267 1.00 30.12 391 GLU A N 1
ATOM 3254 C CA . GLU A 1 391 ? -9.577 29.614 34.249 1.00 30.12 391 GLU A CA 1
ATOM 3255 C C . GLU A 1 391 ? -9.714 29.042 32.830 1.00 30.12 391 GLU A C 1
ATOM 3257 O O . GLU A 1 391 ? -9.400 27.886 32.546 1.00 30.12 391 GLU A O 1
ATOM 3262 N N . LEU A 1 392 ? -10.260 29.900 31.964 1.00 30.88 392 LEU A N 1
ATOM 3263 C CA . LEU A 1 392 ? -10.461 29.772 30.524 1.00 30.88 392 LEU A CA 1
ATOM 3264 C C . LEU A 1 392 ? -9.207 30.239 29.781 1.00 30.88 392 LEU A C 1
ATOM 3266 O O . LEU A 1 392 ? -8.745 31.337 30.071 1.00 30.88 392 LEU A O 1
ATOM 3270 N N . ILE A 1 393 ? -8.783 29.531 28.726 1.00 28.94 393 ILE A N 1
ATOM 3271 C CA . ILE A 1 393 ? -8.135 30.164 27.564 1.00 28.94 393 ILE A CA 1
ATOM 3272 C C . ILE A 1 393 ? -8.657 29.523 26.273 1.00 28.94 393 ILE A C 1
ATOM 3274 O O . ILE A 1 393 ? -8.640 28.306 26.092 1.00 28.94 393 ILE A O 1
ATOM 3278 N N . ASP A 1 394 ? -9.135 30.408 25.407 1.00 28.36 394 ASP A N 1
ATOM 3279 C CA . ASP A 1 394 ? -9.734 30.210 24.095 1.00 28.36 394 ASP A CA 1
ATOM 3280 C C . ASP A 1 394 ? -8.649 30.282 23.001 1.00 28.36 394 ASP A C 1
ATOM 3282 O O . ASP A 1 394 ? -7.710 31.072 23.114 1.00 28.36 394 ASP A O 1
ATOM 3286 N N . ALA A 1 395 ? -8.764 29.488 21.933 1.00 29.45 395 ALA A N 1
ATOM 3287 C CA . ALA A 1 395 ? -7.918 29.630 20.743 1.00 29.45 395 ALA A CA 1
ATOM 3288 C C . ALA A 1 395 ? -8.595 29.042 19.493 1.00 29.45 395 ALA A C 1
ATOM 3290 O O . ALA A 1 395 ? -8.448 27.866 19.155 1.00 29.45 395 ALA A O 1
ATOM 3291 N N . ASN A 1 396 ? -9.312 29.914 18.783 1.00 28.91 396 ASN A N 1
ATOM 3292 C CA . ASN A 1 396 ? -9.759 29.732 17.406 1.00 28.91 396 ASN A CA 1
ATOM 3293 C C . ASN A 1 396 ? -8.568 29.646 16.442 1.00 28.91 396 ASN A C 1
ATOM 3295 O O . ASN A 1 396 ? -7.776 30.582 16.364 1.00 28.91 396 ASN A O 1
ATOM 3299 N N . LEU A 1 397 ? -8.505 28.588 15.630 1.00 28.55 397 LEU A N 1
ATOM 3300 C CA . LEU A 1 397 ? -7.681 28.528 14.419 1.00 28.55 397 LEU A CA 1
ATOM 3301 C C . LEU A 1 397 ? -8.430 27.737 13.335 1.00 28.55 397 LEU A C 1
ATOM 3303 O O . LEU A 1 397 ? -8.437 26.507 13.321 1.00 28.55 397 LEU A O 1
ATOM 3307 N N . GLU A 1 398 ? -9.066 28.460 12.412 1.00 35.06 398 GLU A N 1
ATOM 3308 C CA . GLU A 1 398 ? -9.499 27.914 11.123 1.00 35.06 398 GLU A CA 1
ATOM 3309 C C . GLU A 1 398 ? -8.279 27.602 10.236 1.00 35.06 398 GLU A C 1
ATOM 3311 O O . GLU A 1 398 ? -7.395 28.454 10.102 1.00 35.06 398 GLU A O 1
ATOM 3316 N N . PRO A 1 399 ? -8.242 26.468 9.513 1.00 35.31 399 PRO A N 1
ATOM 3317 C CA . PRO A 1 399 ? -7.328 26.296 8.394 1.00 35.31 399 PRO A CA 1
ATOM 3318 C C . PRO A 1 399 ? -8.036 26.551 7.055 1.00 35.31 399 PRO A C 1
ATOM 3320 O O . PRO A 1 399 ? -8.847 25.754 6.578 1.00 35.31 399 PRO A O 1
ATOM 3323 N N . LYS A 1 400 ? -7.648 27.659 6.417 1.00 30.88 400 LYS A N 1
ATOM 3324 C CA . LYS A 1 400 ? -7.808 27.920 4.980 1.00 30.88 400 LYS A CA 1
ATOM 3325 C C . LYS A 1 400 ? -6.892 27.001 4.158 1.00 30.88 400 LYS A C 1
ATOM 3327 O O . LYS A 1 400 ? -5.741 26.790 4.526 1.00 30.88 400 LYS A O 1
ATOM 3332 N N . GLY A 1 401 ? -7.370 26.584 2.979 1.00 30.55 401 GLY A N 1
ATOM 3333 C CA . GLY A 1 401 ? -6.513 26.213 1.841 1.00 30.55 401 GLY A CA 1
ATOM 3334 C C . GLY A 1 401 ? -6.593 24.756 1.378 1.00 30.55 401 GLY A C 1
ATOM 3335 O O . GLY A 1 401 ? -5.632 24.007 1.515 1.00 30.55 401 GLY A O 1
ATOM 3336 N N . TYR A 1 402 ? -7.710 24.356 0.763 1.00 33.09 402 TYR A N 1
ATOM 3337 C CA . TYR A 1 402 ? -7.798 23.080 0.044 1.00 33.09 402 TYR A CA 1
ATOM 3338 C C . TYR A 1 402 ? -7.088 23.173 -1.314 1.00 33.09 402 TYR A C 1
ATOM 3340 O O . TYR A 1 402 ? -7.549 23.859 -2.224 1.00 33.09 402 TYR A O 1
ATOM 3348 N N . ILE A 1 403 ? -5.992 22.430 -1.476 1.00 40.75 403 ILE A N 1
ATOM 3349 C CA . ILE A 1 403 ? -5.427 22.111 -2.790 1.00 40.75 403 ILE A CA 1
ATOM 3350 C C . ILE A 1 403 ? -6.220 20.920 -3.349 1.00 40.75 403 ILE A C 1
ATOM 3352 O O . ILE A 1 403 ? -6.224 19.832 -2.773 1.00 40.75 403 ILE A O 1
ATOM 3356 N N . SER A 1 404 ? -6.910 21.137 -4.471 1.00 37.44 404 SER A N 1
ATOM 3357 C CA . SER A 1 404 ? -7.779 20.165 -5.150 1.00 37.44 404 SER A CA 1
ATOM 3358 C C . SER A 1 404 ? -6.988 19.024 -5.822 1.00 37.44 404 SER A C 1
ATOM 3360 O O . SER A 1 404 ? -6.901 18.939 -7.045 1.00 37.44 404 SER A O 1
ATOM 3362 N N . TRP A 1 405 ? -6.435 18.112 -5.022 1.00 49.31 405 TRP A N 1
ATOM 3363 C CA . TRP A 1 405 ? -6.053 16.751 -5.456 1.00 49.31 405 TRP A CA 1
ATOM 3364 C C . TRP A 1 405 ? -7.097 15.703 -5.091 1.00 49.31 405 TRP A C 1
ATOM 3366 O O . TRP A 1 405 ? -7.044 14.566 -5.568 1.00 49.31 405 TRP A O 1
ATOM 3376 N N . PHE A 1 406 ? -8.051 16.122 -4.266 1.00 41.78 406 PHE A N 1
ATOM 3377 C CA . PHE A 1 406 ? -9.236 15.367 -3.959 1.00 41.78 406 PHE A CA 1
ATOM 3378 C C . PHE A 1 406 ? -10.266 15.686 -4.988 1.00 41.78 406 PHE A C 1
ATOM 3380 O O . PHE A 1 406 ? -10.923 16.744 -4.938 1.00 41.78 406 PHE A O 1
#

pLDDT: mean 75.54, std 23.22, range [24.42, 98.5]

Foldseek 3Di:
DPPQQAQDDDDPLLLVLLCLVCVVPPLLVCQQPPPDPDPDHNVQCVDPDRVSVSVSSRRSDVVPDDRVVSVVSNVVSVVLVQQADDPVLLVVCLVPLLLLLLLLLCQQQPDPLQVQLLDLDHPLAREGDRPHVLVVSPQDLEQADSVSSSVSSRSSSSNDPDHNVVSSVVSVVSVVSCVVLVVLFCVAVDDLPPQVLLVVLLVVQLPDQVVVVVVVVVVVVVVVVVVVVVVVVVVVVVVVVPPDDDDDDDDDDDDDDDDDDDDDDDDDDPDDQDPGQRHYNNSSVSYDHDGSNSSSSVSSSCCSRPVVSNVCSNVVSVVVVVVVVVVVVVVVVVVVVVVVVVVVVVVVVPDDDDDDDDDDDDDPVVVVVVVVVVVVVVVVVPVVPDDDDDDDDDDDDDDDDDDPPD

Sequence (406 aa):
MKEKAIIELKTERDIRLFLWLNKDDAATLNFQTISLVRNYNANQMYGGDINVTTHAINEAFFELYNPDILNSYTFRMKRKKECFLPSREFSWFKKCQESCYFTWTFVRCFSKRNRALLNPIIPNEPVINTNTPYNYFDLPLYPVSHQERVQSIVDFFDRIDIPLINKINLMSFIRNEWHARYYFRNNLPLTEKDKKKCDWAWDYINKDKRKVVEGTKKRIDKRVAEEAEKNEVNSNESLNNINAKEDALELSNFRPTALSQIVASVVISPLPLRDAPMYSPSFLSLFRPVNTTEKYLTLNCIYIFLYHKDPNFLARFTKAWESLSHRKSVKKNKNKTKNILKEKIITSDFEEVISSEPEKQTSEQDEKITQAQEIITKVAERDDSISSEKELIDANLEPKGYISWF

Radius of gyration: 35.39 Å; chains: 1; bounding box: 103×71×106 Å